Protein 2PTG (pdb70)

CATH classification: 3.40.50.720

B-factor: mean 51.62, std 19.47, range [13.16, 106.02]

Nearest PDB structures (foldseek):
  2ptg-assembly1_A  TM=1.004E+00  e=1.788E-49  Eimeria tenella strain Houghton
  4o1m-assembly2_D-2  TM=9.387E-01  e=1.244E-30  Toxoplasma gondii
  2o2s-assembly1_A-2  TM=9.346E-01  e=2.333E-30  Toxoplasma gondii RH
  1cwu-assembly1_A  TM=9.394E-01  e=2.244E-29  Brassica napus
  1d7o-assembly1_A  TM=9.330E-01  e=5.412E-29  Brassica napus

Secondary structure (DSSP, 8-state):
------TT-EEEEE----TTSHHHHHHHHHHHTT-EEEEEE-HHHHHHHH---SEEEE--TT--SGGGS-HHHH---TTS---SHHHHHHHHHHHHS-EEEEEEEEE--SSSSS-GGG--HHHHHHHHIIIIIHHHHHHHHHGGGEEEEEEEEEEEE--THHHHHHHHHHHHHHH--EEEEEEEPP-----HHHHHHHHHHHTSGGGTT--S-EEEESTT-TT-/------TT-EEEEEE--SSSSHHHHHHHHHHHTT-EEEEEE-HHHHHHHT---SEEEE--TT--SGGGS-HHHH---TTS---SHHHHHHHHHHHHS-EEEE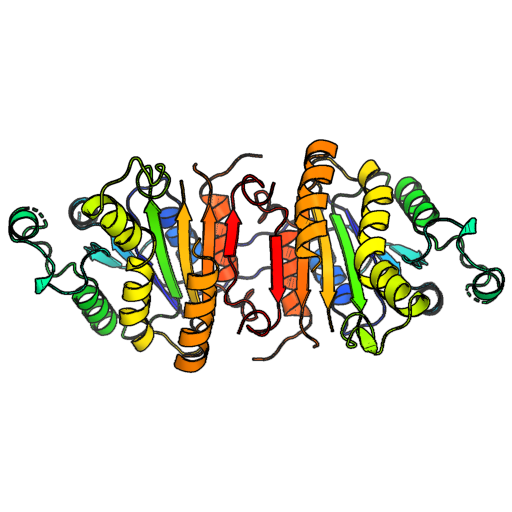EEEEE--STTTS-GGG--HHHHHHHHIIIIIHHHHHHHHHGGGEEEEEEEEEEEE---HHHHHHHHHHHHHHH--EEEEEEE-------HHHHHHHHHHHHSGGGTT--S-EEEESTT-TT-

Foldseek 3Di:
DQQQAAQVFAEEAEDDEDDQALSLLLLLLNVVSRHAYEYEDAQVVVVVPVCNHPYYAHADLLAAFPVRQDPVNVPVVPPRFDHHLLRVLVVVCVVPVAGQEYEYAAEAAPPPVDDPVPDDPVRNVSRCSRRAVSLVSNCVNRLVRYAQLGEYEYEYENPCLPVFLVVQVVSCVVRNYAYEYEYEYPCCHDGSVLSSVVVSCCRGVVCSVDHSYYHYHYNCPPPD/DQQFAAQVFEEEAEEPEDCFALRVLLLLVNVVSNYAYEYEYAQVSVVVVVCNHPYYAHADLLAADPVRDDPVCVPPVPPRPDHHLLVVLVVVCVVPVAGQEYHYEAEQADAPVDDPVPDDDVSNVSRCSRQQVSQVSNCVNRLVRYAQLGEYEYEYENPCLVVQLVVQVVSCVPRNYAGEYEYEYPDVHAGSNQSSVVVSCRRGCVVSVDHSYYHYHYVCPPVD

Solvent-accessible surface area: 19888 Å² total; per-residue (Å²): 83,5,83,14,84,0,176,74,73,11,0,0,0,0,29,2,68,84,83,117,10,0,3,46,0,0,0,82,16,0,107,76,7,30,2,97,0,2,0,1,0,136,1,43,27,21,24,146,76,104,169,62,45,89,79,23,11,10,8,18,17,66,25,45,34,70,147,65,18,38,110,108,42,52,87,112,48,71,89,28,53,34,16,1,0,24,58,2,7,100,35,0,105,89,70,36,35,65,0,10,3,0,0,8,8,14,46,36,19,122,28,72,103,85,74,125,181,121,41,55,204,161,17,89,100,55,7,59,41,41,16,13,102,6,5,27,1,0,4,106,50,0,25,79,5,0,76,116,54,4,6,1,0,10,0,28,41,100,109,45,69,67,41,5,112,65,16,1,91,100,1,26,184,62,55,63,2,27,0,2,5,0,29,12,9,95,88,134,118,26,72,19,34,6,0,0,54,1,0,0,1,2,4,1,68,6,0,59,1,3,22,8,16,33,4,46,1,17,52,6,130,76,34,84,75,5,86,11,80,1,176,74,77,12,0,0,0,0,25,2,56,80,79,122,12,3,6,40,3,0,0,93,27,0,99,76,7,31,2,101,0,3,1,0,0,128,0,40,29,21,35,124,70,136,200,53,51,75,83,22,11,10,8,19,18,64,27,45,45,64,145,63,22,46,112,134,30,51,94,111,38,69,85,21,51,38,17,1,0,23,58,2,5,103,37,0,101,88,71,34,34,64,0,11,4,0,0,7,14,10,56,28,27,110,61,72,95,74,76,129,187,115,45,68,200,173,14,90,98,53,3,56,40,37,17,16,100,7,12,30,1,0,5,110,50,0,25,77,3,0,78,109,53,4,5,1,0,11,0,38,50,111,124,62,75,56,58,7,97,61,19,1,93,96,2,28,199,61,61,55,2,28,1,1,9,0,31,10,10,92,101,119,104,12,75,27,37,2,0,0,42,1,0,0,0,1,5,0,71,11,0,87,2,2,26,12,16,30,3,44,0,16,67,6,135,68,20,80

InterPro domains:
  IPR002347 Short-chain dehydrogenase/reductase SDR [PF13561] (211-397)
  IPR002347 Short-chain dehydrogenase/reductase SDR [PR00081] (223-234)
  IPR002347 Short-chain dehydrogenase/reductase SDR [PR00081] (270-286)
  IPR002347 Short-chain dehydrogenase/reductase SDR [PR00081] (297-316)
  IPR002347 Short-chain dehydrogenase/reductase SDR [PR00081] (319-336)
  IPR002347 Short-chain dehydrogenase/reductase SDR [PR00081] (360-380)
  IPR014358 Enoyl-[acyl-carrier-protein] reductase (NADH) [PTHR43159] (79-408)
  IPR014358 Enoyl-[acyl-carrier-protein] reductase (NADH) [cd05372] (100-400)
  IPR036291 NAD(P)-binding domain superfamily [SSF51735] (99-399)

Structure (mmCIF, N/CA/C/O backbone):
data_2PTG
#
_entry.id   2PTG
#
_cell.length_a   105.260
_cell.length_b   105.260
_cell.length_c   92.950
_cell.angle_alpha   90.00
_cell.angle_beta   90.00
_cell.angle_gamma   120.00
#
_symmetry.space_group_name_H-M   'P 32 2 1'
#
loop_
_atom_site.group_PDB
_atom_site.id
_atom_site.type_symbol
_atom_site.label_atom_id
_atom_site.label_alt_id
_atom_site.label_comp_id
_atom_site.label_asym_id
_atom_site.label_entity_id
_atom_site.label_seq_id
_atom_site.pdbx_PDB_ins_code
_atom_site.Cartn_x
_atom_site.Cartn_y
_atom_site.Cartn_z
_atom_site.occupancy
_atom_site.B_iso_or_equiv
_atom_site.auth_seq_id
_atom_site.auth_comp_id
_atom_site.auth_asym_id
_atom_site.auth_atom_id
_atom_site.pdbx_PDB_model_num
ATOM 1 N N . PRO A 1 2 ? 48.063 2.788 -19.669 1.00 54.77 93 PRO A N 1
ATOM 2 C CA . PRO A 1 2 ? 47.547 2.357 -18.335 1.00 54.41 93 PRO A CA 1
ATOM 3 C C . PRO A 1 2 ? 48.583 2.643 -17.227 1.00 53.98 93 PRO A C 1
ATOM 4 O O . PRO A 1 2 ? 48.355 3.478 -16.348 1.00 54.11 93 PRO A O 1
ATOM 8 N N . LEU A 1 3 ? 49.712 1.942 -17.274 1.00 53.40 94 LEU A N 1
ATOM 9 C CA . LEU A 1 3 ? 50.803 2.151 -16.325 1.00 52.78 94 LEU A CA 1
ATOM 10 C C . LEU A 1 3 ? 52.029 2.524 -17.150 1.00 53.42 94 LEU A C 1
ATOM 11 O O . LEU A 1 3 ? 53.013 1.777 -17.230 1.00 51.22 94 LEU A O 1
ATOM 16 N N . PRO A 1 4 ? 51.973 3.693 -17.794 1.00 55.29 95 PRO A N 1
ATOM 17 C CA . PRO A 1 4 ? 53.075 4.174 -18.625 1.00 57.65 95 PRO A CA 1
ATOM 18 C C . PRO A 1 4 ? 54.306 4.593 -17.828 1.00 59.05 95 PRO A C 1
ATOM 19 O O . PRO A 1 4 ? 54.211 5.355 -16.862 1.00 58.62 95 PRO A O 1
ATOM 23 N N . VAL A 1 5 ? 55.461 4.076 -18.229 1.00 60.67 96 VAL A N 1
ATOM 24 C CA . VAL A 1 5 ? 56.702 4.437 -17.567 1.00 63.20 96 VAL A CA 1
ATOM 25 C C . VAL A 1 5 ? 57.796 4.781 -18.566 1.00 63.65 96 VAL A C 1
ATOM 26 O O . VAL A 1 5 ? 58.444 3.894 -19.133 1.00 63.86 96 VAL A O 1
ATOM 30 N N . ASP A 1 6 ? 57.975 6.083 -18.793 1.00 64.68 97 ASP A N 1
ATOM 31 C CA . ASP A 1 6 ? 59.012 6.569 -19.698 1.00 64.76 97 ASP A CA 1
ATOM 32 C C . ASP A 1 6 ? 60.077 7.286 -18.882 1.00 63.32 97 ASP A C 1
ATOM 33 O O . ASP A 1 6 ? 59.847 8.381 -18.355 1.00 62.21 97 ASP A O 1
ATOM 38 N N . LEU A 1 7 ? 61.244 6.659 -18.788 1.00 61.82 98 LEU A N 1
ATOM 39 C CA . LEU A 1 7 ? 62.356 7.202 -18.021 1.00 61.41 98 LEU A CA 1
ATOM 40 C C . LEU A 1 7 ? 63.508 7.697 -18.887 1.00 62.20 98 LEU A C 1
ATOM 41 O O . LEU A 1 7 ? 64.535 8.130 -18.371 1.00 62.36 98 LEU A O 1
ATOM 46 N N . ARG A 1 8 ? 63.326 7.643 -20.201 1.00 63.46 99 ARG A N 1
ATOM 47 C CA . ARG A 1 8 ? 64.346 8.070 -21.153 1.00 64.74 99 ARG A CA 1
ATOM 48 C C . ARG A 1 8 ? 65.292 9.198 -20.718 1.00 64.71 99 ARG A C 1
ATOM 49 O O . ARG A 1 8 ? 66.513 8.990 -20.620 1.00 65.51 99 ARG A O 1
ATOM 57 N N . GLY A 1 9 ? 64.745 10.383 -20.457 1.00 62.01 100 GLY A N 1
ATOM 58 C CA . GLY A 1 9 ? 65.596 11.496 -20.058 1.00 59.67 100 GLY A CA 1
ATOM 59 C C . GLY A 1 9 ? 66.269 11.395 -18.694 1.00 57.66 100 GLY A C 1
ATOM 60 O O . GLY A 1 9 ? 67.247 12.099 -18.425 1.00 57.35 100 GLY A O 1
ATOM 61 N N . LYS A 1 10 ? 65.757 10.514 -17.836 1.00 54.77 101 LYS A N 1
ATOM 62 C CA . LYS A 1 10 ? 66.287 10.354 -16.488 1.00 51.20 101 LYS A CA 1
ATOM 63 C C . LYS A 1 10 ? 67.421 9.328 -16.403 1.00 48.85 101 LYS A C 1
ATOM 64 O O . LYS A 1 10 ? 67.569 8.463 -17.274 1.00 48.12 101 LYS A O 1
ATOM 70 N N . THR A 1 11 ? 68.242 9.452 -15.362 1.00 45.58 102 THR A N 1
ATOM 71 C CA . THR A 1 11 ? 69.352 8.530 -15.151 1.00 43.37 102 THR A CA 1
ATOM 72 C C . THR A 1 11 ? 69.249 8.044 -13.712 1.00 40.52 102 THR A C 1
ATOM 73 O O . THR A 1 11 ? 68.766 8.768 -12.830 1.00 37.15 102 THR A O 1
ATOM 77 N N . ALA A 1 12 ? 69.708 6.819 -13.476 1.00 38.22 103 ALA A N 1
ATOM 78 C CA . ALA A 1 12 ? 69.614 6.230 -12.154 1.00 36.83 103 ALA A CA 1
ATOM 79 C C . ALA A 1 12 ? 70.909 5.607 -11.694 1.00 36.31 103 ALA A C 1
ATOM 80 O O . ALA A 1 12 ? 71.705 5.132 -12.507 1.00 37.13 103 ALA A O 1
ATOM 82 N N . PHE A 1 13 ? 71.132 5.635 -10.384 1.00 33.50 104 PHE A N 1
ATOM 83 C CA . PHE A 1 13 ? 72.305 4.994 -9.821 1.00 33.20 104 PHE A CA 1
ATOM 84 C C . PHE A 1 13 ? 71.710 3.897 -8.968 1.00 34.77 104 PHE A C 1
ATOM 85 O O . PHE A 1 13 ? 70.824 4.163 -8.141 1.00 34.24 104 PHE A O 1
ATOM 93 N N . VAL A 1 14 ? 72.175 2.669 -9.176 1.00 36.78 105 VAL A N 1
ATOM 94 C CA . VAL A 1 14 ? 71.658 1.527 -8.424 1.00 38.79 105 VAL A CA 1
ATOM 95 C C . VAL A 1 14 ? 72.787 0.842 -7.689 1.00 39.88 105 VAL A C 1
ATOM 96 O O . VAL A 1 14 ? 73.689 0.282 -8.311 1.00 39.78 105 VAL A O 1
ATOM 100 N N . ALA A 1 15 ? 72.732 0.894 -6.360 1.00 41.00 106 ALA A N 1
ATOM 101 C CA . ALA A 1 15 ? 73.771 0.302 -5.526 1.00 42.44 106 ALA A CA 1
ATOM 102 C C . ALA A 1 15 ? 73.432 -1.106 -5.059 1.00 44.79 106 ALA A C 1
ATOM 103 O O . ALA A 1 15 ? 72.293 -1.393 -4.686 1.00 42.72 106 ALA A O 1
ATOM 105 N N . GLY A 1 16 ? 74.431 -1.980 -5.082 1.00 47.09 107 GLY A N 1
ATOM 106 C CA . GLY A 1 16 ? 74.220 -3.338 -4.624 1.00 53.62 107 GLY A CA 1
ATOM 107 C C . GLY A 1 16 ? 73.803 -4.336 -5.682 1.00 57.44 107 GLY A C 1
ATOM 108 O O . GLY A 1 16 ? 72.778 -5.002 -5.548 1.00 58.11 107 GLY A O 1
ATOM 109 N N . VAL A 1 17 ? 74.598 -4.444 -6.736 1.00 60.99 108 VAL A N 1
ATOM 110 C CA . VAL A 1 17 ? 74.310 -5.382 -7.802 1.00 64.40 108 VAL A CA 1
ATOM 111 C C . VAL A 1 17 ? 75.382 -6.458 -7.757 1.00 68.04 108 VAL A C 1
ATOM 112 O O . VAL A 1 17 ? 76.468 -6.284 -8.310 1.00 68.45 108 VAL A O 1
ATOM 116 N N . ALA A 1 18 ? 75.076 -7.564 -7.078 1.00 71.33 109 ALA A N 1
ATOM 117 C CA . ALA A 1 18 ? 76.016 -8.673 -6.948 1.00 73.74 109 ALA A CA 1
ATOM 118 C C . ALA A 1 18 ? 75.911 -9.679 -8.097 1.00 75.94 109 ALA A C 1
ATOM 119 O O . ALA A 1 18 ? 76.775 -9.701 -8.978 1.00 75.34 109 ALA A O 1
ATOM 121 N N . ASP A 1 19 ? 74.860 -10.501 -8.103 1.00 78.35 110 ASP A N 1
ATOM 122 C CA . ASP A 1 19 ? 74.707 -11.503 -9.161 1.00 81.35 110 ASP A CA 1
ATOM 123 C C . ASP A 1 19 ? 73.591 -11.240 -10.181 1.00 81.95 110 ASP A C 1
ATOM 124 O O . ASP A 1 19 ? 72.908 -10.213 -10.133 1.00 82.72 110 ASP A O 1
ATOM 129 N N . SER A 1 20 ? 73.423 -12.195 -11.098 1.00 81.83 111 SER A N 1
ATOM 130 C CA . SER A 1 20 ? 72.431 -12.127 -12.173 1.00 81.53 111 SER A CA 1
ATOM 131 C C . SER A 1 20 ? 70.989 -12.300 -11.707 1.00 81.07 111 SER A C 1
ATOM 132 O O . SER A 1 20 ? 70.119 -11.491 -12.039 1.00 81.34 111 SER A O 1
ATOM 135 N N . ASN A 1 21 ? 70.732 -13.370 -10.960 1.00 80.42 112 ASN A N 1
ATOM 136 C CA . ASN A 1 21 ? 69.388 -13.643 -10.460 1.00 79.05 112 ASN A CA 1
ATOM 137 C C . ASN A 1 21 ? 69.087 -12.900 -9.169 1.00 77.17 112 ASN A C 1
ATOM 138 O O . ASN A 1 21 ? 68.472 -13.443 -8.247 1.00 78.04 112 ASN A O 1
ATOM 143 N N . GLY A 1 22 ? 69.528 -11.649 -9.119 1.00 74.30 113 GLY A N 1
ATOM 144 C CA . GLY A 1 22 ? 69.289 -10.825 -7.954 1.00 70.45 113 GLY A CA 1
ATOM 145 C C . GLY A 1 22 ? 68.228 -9.797 -8.284 1.00 67.80 113 GLY A C 1
ATOM 146 O O . GLY A 1 22 ? 67.919 -9.569 -9.457 1.00 67.26 113 GLY A O 1
ATOM 147 N N . TYR A 1 23 ? 67.665 -9.181 -7.250 1.00 65.03 114 TYR A N 1
ATOM 148 C CA . TYR A 1 23 ? 66.634 -8.169 -7.431 1.00 61.47 114 TYR A CA 1
ATOM 149 C C . TYR A 1 23 ? 67.236 -6.901 -8.011 1.00 59.96 114 TYR A C 1
ATOM 150 O O . TYR A 1 23 ? 66.603 -6.211 -8.806 1.00 59.03 114 TYR A O 1
ATOM 159 N N . GLY A 1 24 ? 68.464 -6.604 -7.599 1.00 59.45 115 GLY A N 1
ATOM 160 C CA . GLY A 1 24 ? 69.143 -5.415 -8.079 1.00 60.17 115 GLY A CA 1
ATOM 161 C C . GLY A 1 24 ? 69.310 -5.436 -9.581 1.00 59.82 115 GLY A C 1
ATOM 162 O O . GLY A 1 24 ? 68.989 -4.468 -10.279 1.00 58.55 115 GLY A O 1
ATOM 163 N N . TRP A 1 25 ? 69.812 -6.558 -10.081 1.00 60.61 116 TRP A N 1
ATOM 164 C CA . TRP A 1 25 ? 70.016 -6.714 -11.508 1.00 60.27 116 TRP A CA 1
ATOM 165 C C . TRP A 1 25 ? 68.693 -6.553 -12.242 1.00 58.02 116 TRP A C 1
ATOM 166 O O . TRP A 1 25 ? 68.614 -5.876 -13.266 1.00 57.64 116 TRP A O 1
ATOM 177 N N . ALA A 1 26 ? 67.652 -7.177 -11.710 1.00 56.31 117 ALA A N 1
ATOM 178 C CA . ALA A 1 26 ? 66.337 -7.087 -12.319 1.00 54.98 117 ALA A CA 1
ATOM 179 C C . ALA A 1 26 ? 65.984 -5.627 -12.543 1.00 53.70 117 ALA A C 1
ATOM 180 O O . ALA A 1 26 ? 65.710 -5.221 -13.673 1.00 54.82 117 ALA A O 1
ATOM 182 N N . ILE A 1 27 ? 66.012 -4.842 -11.465 1.00 51.26 118 ILE A N 1
ATOM 183 C CA . ILE A 1 27 ? 65.677 -3.418 -11.531 1.00 49.40 118 ILE A CA 1
ATOM 184 C C . ILE A 1 27 ? 66.489 -2.646 -12.578 1.00 49.38 118 ILE A C 1
ATOM 185 O O . ILE A 1 27 ? 65.965 -1.748 -13.244 1.00 47.74 118 ILE A O 1
ATOM 190 N N . CYS A 1 28 ? 67.763 -2.996 -12.728 1.00 49.40 119 CYS A N 1
ATOM 191 C CA . CYS A 1 28 ? 68.600 -2.340 -13.719 1.00 50.57 119 CYS A CA 1
ATOM 192 C C . CYS A 1 28 ? 67.973 -2.487 -15.099 1.00 52.23 119 CYS A C 1
ATOM 193 O O . CYS A 1 28 ? 67.946 -1.527 -15.873 1.00 52.28 119 CYS A O 1
ATOM 196 N N . LYS A 1 29 ? 67.475 -3.688 -15.399 1.00 53.09 120 LYS A N 1
ATOM 197 C CA . LYS A 1 29 ? 66.828 -3.962 -16.683 1.00 53.53 120 LYS A CA 1
ATOM 198 C C . LYS A 1 29 ? 65.538 -3.163 -16.793 1.00 53.29 120 LYS A C 1
ATOM 199 O O . LYS A 1 29 ? 65.338 -2.415 -17.749 1.00 53.92 120 LYS A O 1
ATOM 205 N N . LEU A 1 30 ? 64.657 -3.328 -15.814 1.00 51.67 121 LEU A N 1
ATOM 206 C CA . LEU A 1 30 ? 63.390 -2.614 -15.820 1.00 50.57 121 LEU A CA 1
ATOM 207 C C . LEU A 1 30 ? 63.564 -1.101 -16.032 1.00 50.93 121 LEU A C 1
ATOM 208 O O . LEU A 1 30 ? 62.759 -0.475 -16.733 1.00 50.57 121 LEU A O 1
ATOM 213 N N . LEU A 1 31 ? 64.605 -0.512 -15.433 1.00 49.15 122 LEU A N 1
ATOM 214 C CA . LEU A 1 31 ? 64.864 0.926 -15.585 1.00 46.69 122 LEU A CA 1
ATOM 215 C C . LEU A 1 31 ? 65.463 1.166 -16.965 1.00 46.57 122 LEU A C 1
ATOM 216 O O . LEU A 1 31 ? 65.079 2.098 -17.671 1.00 45.32 122 LEU A O 1
ATOM 221 N N . ARG A 1 32 ? 66.411 0.314 -17.341 1.00 48.85 123 ARG A N 1
ATOM 222 C CA . ARG A 1 32 ? 67.071 0.420 -18.643 1.00 52.17 123 ARG A CA 1
ATOM 223 C C . ARG A 1 32 ? 66.078 0.237 -19.782 1.00 53.23 123 ARG A C 1
ATOM 224 O O . ARG A 1 32 ? 66.176 0.903 -20.812 1.00 53.51 123 ARG A O 1
ATOM 232 N N . ALA A 1 33 ? 65.132 -0.681 -19.584 1.00 54.32 124 ALA A N 1
ATOM 233 C CA . ALA A 1 33 ? 64.094 -0.966 -20.569 1.00 53.32 124 ALA A CA 1
ATOM 234 C C . ALA A 1 33 ? 63.177 0.241 -20.698 1.00 52.34 124 ALA A C 1
ATOM 235 O O . ALA A 1 33 ? 62.824 0.635 -21.806 1.00 53.58 124 ALA A O 1
ATOM 237 N N . ALA A 1 34 ? 62.793 0.825 -19.567 1.00 51.13 125 ALA A N 1
ATOM 238 C CA . ALA A 1 34 ? 61.915 1.988 -19.584 1.00 50.62 125 ALA A CA 1
ATOM 239 C C . ALA A 1 34 ? 62.642 3.211 -20.147 1.00 50.78 125 ALA A C 1
ATOM 240 O O . ALA A 1 34 ? 62.096 4.319 -20.155 1.00 51.06 125 ALA A O 1
ATOM 242 N N . GLY A 1 35 ? 63.882 3.007 -20.595 1.00 50.13 126 GLY A N 1
ATOM 243 C CA . GLY A 1 35 ? 64.644 4.090 -21.198 1.00 50.99 126 GLY A CA 1
ATOM 244 C C . GLY A 1 35 ? 65.658 4.872 -20.380 1.00 51.40 126 GLY A C 1
ATOM 245 O O . GLY A 1 35 ? 66.509 5.557 -20.945 1.00 51.78 126 GLY A O 1
ATOM 246 N N . ALA A 1 36 ? 65.581 4.792 -19.060 1.00 50.78 127 ALA A N 1
ATOM 247 C CA . ALA A 1 36 ? 66.518 5.525 -18.224 1.00 49.07 127 ALA A CA 1
ATOM 248 C C . ALA A 1 36 ? 67.969 5.140 -18.493 1.00 49.10 127 ALA A C 1
ATOM 249 O O . ALA A 1 36 ? 68.257 4.097 -19.078 1.00 48.67 127 ALA A O 1
ATOM 251 N N . ARG A 1 37 ? 68.876 6.013 -18.067 1.00 48.48 128 ARG A N 1
ATOM 252 C CA . ARG A 1 37 ? 70.309 5.792 -18.190 1.00 47.3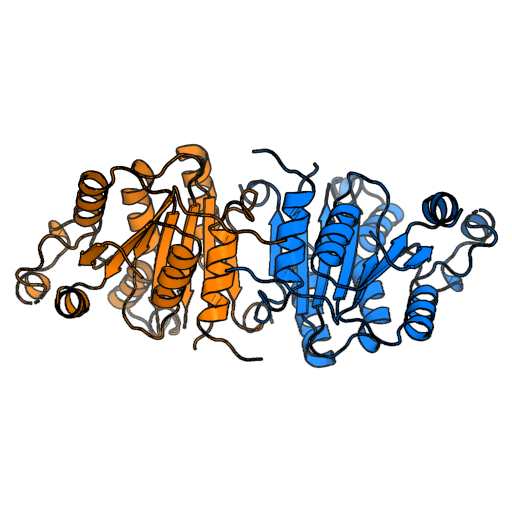0 128 ARG A CA 1
ATOM 253 C C . ARG A 1 37 ? 70.657 5.110 -16.859 1.00 44.76 128 ARG A C 1
ATOM 254 O O . ARG A 1 37 ? 70.262 5.591 -15.800 1.00 43.67 128 ARG A O 1
ATOM 262 N N . VAL A 1 38 ? 71.399 4.009 -16.895 1.00 42.01 129 VAL A N 1
ATOM 263 C CA . VAL A 1 38 ? 71.675 3.297 -15.655 1.00 38.34 129 VAL A CA 1
ATOM 264 C C . VAL A 1 38 ? 73.118 3.186 -15.192 1.00 39.85 129 VAL A C 1
ATOM 265 O O . VAL A 1 38 ? 73.969 2.588 -15.861 1.00 38.98 129 VAL A O 1
ATOM 269 N N . LEU A 1 39 ? 73.382 3.759 -14.022 1.00 41.47 130 LEU A N 1
ATOM 270 C CA . LEU A 1 39 ? 74.716 3.715 -13.424 1.00 43.54 130 LEU A CA 1
ATOM 271 C C . LEU A 1 39 ? 74.660 2.655 -12.321 1.00 43.42 130 LEU A C 1
ATOM 272 O O . LEU A 1 39 ? 73.699 2.607 -11.547 1.00 44.11 130 LEU A O 1
ATOM 277 N N . VAL A 1 40 ? 75.674 1.800 -12.245 1.00 43.66 131 VAL A N 1
ATOM 278 C CA . VAL A 1 40 ? 75.658 0.745 -11.238 1.00 43.93 131 VAL A CA 1
ATOM 279 C C . VAL A 1 40 ? 76.854 0.734 -10.307 1.00 44.86 131 VAL A C 1
ATOM 280 O O . VAL A 1 40 ? 77.990 0.912 -10.737 1.00 45.68 131 VAL A O 1
ATOM 284 N N . GLY A 1 41 ? 76.577 0.527 -9.023 1.00 46.16 132 GLY A N 1
ATOM 285 C CA . GLY A 1 41 ? 77.625 0.457 -8.023 1.00 48.20 132 GLY A CA 1
ATOM 286 C C . GLY A 1 41 ? 77.690 -0.996 -7.615 1.00 49.92 132 GLY A C 1
ATOM 287 O O . GLY A 1 41 ? 76.726 -1.521 -7.055 1.00 48.73 132 GLY A O 1
ATOM 288 N N . THR A 1 42 ? 78.811 -1.650 -7.906 1.00 52.80 133 THR A N 1
ATOM 289 C CA . THR A 1 42 ? 78.963 -3.067 -7.589 1.00 56.21 133 THR A CA 1
ATOM 290 C C . THR A 1 42 ? 80.068 -3.357 -6.594 1.00 58.60 133 THR A C 1
ATOM 291 O O . THR A 1 42 ? 81.094 -2.680 -6.575 1.00 58.46 133 THR A O 1
ATOM 295 N N . TRP A 1 43 ? 79.846 -4.377 -5.772 1.00 62.67 134 TRP A N 1
ATOM 296 C CA . TRP A 1 43 ? 80.825 -4.799 -4.778 1.00 66.22 134 TRP A CA 1
ATOM 297 C C . TRP A 1 43 ? 82.160 -4.850 -5.524 1.00 66.85 134 TRP A C 1
ATOM 298 O O . TRP A 1 43 ? 82.274 -5.521 -6.549 1.00 66.74 134 TRP A O 1
ATOM 309 N N . PRO A 1 44 ? 83.186 -4.131 -5.029 1.00 67.84 135 PRO A N 1
ATOM 310 C CA . PRO A 1 44 ? 84.491 -4.123 -5.704 1.00 68.40 135 PRO A CA 1
ATOM 311 C C . PRO A 1 44 ? 84.911 -5.420 -6.400 1.00 69.13 135 PRO A C 1
ATOM 312 O O . PRO A 1 44 ? 85.150 -5.415 -7.606 1.00 69.18 135 PRO A O 1
ATOM 316 N N . PRO A 1 45 ? 84.993 -6.546 -5.665 1.00 70.13 136 PRO A N 1
ATOM 317 C CA . PRO A 1 45 ? 85.388 -7.810 -6.300 1.00 70.46 136 PRO A CA 1
ATOM 318 C C . PRO A 1 45 ? 84.675 -8.083 -7.628 1.00 70.15 136 PRO A C 1
ATOM 319 O O . PRO A 1 45 ? 85.308 -8.177 -8.678 1.00 69.76 136 PRO A O 1
ATOM 323 N N . VAL A 1 46 ? 83.356 -8.206 -7.576 1.00 70.87 137 VAL A N 1
ATOM 324 C CA . VAL A 1 46 ? 82.563 -8.462 -8.774 1.00 71.66 137 VAL A CA 1
ATOM 325 C C . VAL A 1 46 ? 82.712 -7.361 -9.828 1.00 72.31 137 VAL A C 1
ATOM 326 O O . VAL A 1 46 ? 82.388 -7.568 -11.000 1.00 72.34 137 VAL A O 1
ATOM 330 N N . TYR A 1 47 ? 83.213 -6.199 -9.417 1.00 73.01 138 TYR A N 1
ATOM 331 C CA . TYR A 1 47 ? 83.395 -5.074 -10.335 1.00 73.57 138 TYR A CA 1
ATOM 332 C C . TYR A 1 47 ? 84.471 -5.321 -11.396 1.00 74.17 138 TYR A C 1
ATOM 333 O O . TYR A 1 47 ? 84.274 -5.007 -12.571 1.00 72.39 138 TYR A O 1
ATOM 342 N N . SER A 1 48 ? 85.605 -5.876 -10.976 1.00 75.62 139 SER A N 1
ATOM 343 C CA . SER A 1 48 ? 86.707 -6.154 -11.890 1.00 77.52 139 SER A CA 1
ATOM 344 C C . SER A 1 48 ? 86.333 -7.228 -12.895 1.00 78.79 139 SER A C 1
ATOM 345 O O . SER A 1 48 ? 86.649 -7.121 -14.077 1.00 78.77 139 SER A O 1
ATOM 348 N N . ILE A 1 49 ? 85.653 -8.263 -12.419 1.00 80.30 140 ILE A N 1
ATOM 349 C CA . ILE A 1 49 ? 85.228 -9.348 -13.284 1.00 82.59 140 ILE A CA 1
ATOM 350 C C . ILE A 1 49 ? 84.111 -8.829 -14.183 1.00 84.83 140 ILE A C 1
ATOM 351 O O . ILE A 1 49 ? 83.465 -9.591 -14.898 1.00 85.83 140 ILE A O 1
ATOM 356 N N . PHE A 1 50 ? 83.898 -7.517 -14.129 1.00 87.67 141 PHE A N 1
ATOM 357 C CA . PHE A 1 50 ? 82.872 -6.827 -14.912 1.00 89.81 141 PHE A CA 1
ATOM 358 C C . PHE A 1 50 ? 83.553 -5.823 -15.833 1.00 91.05 141 PHE A C 1
ATOM 359 O O . PHE A 1 50 ? 83.326 -5.813 -17.042 1.00 91.01 141 PHE A O 1
ATOM 367 N N . LYS A 1 51 ? 84.387 -4.977 -15.232 1.00 93.00 142 LYS A N 1
ATOM 368 C CA . LYS A 1 51 ? 85.137 -3.943 -15.942 1.00 94.96 142 LYS A CA 1
ATOM 369 C C . LYS A 1 51 ? 86.128 -4.551 -16.939 1.00 96.13 142 LYS A C 1
ATOM 370 O O . LYS A 1 51 ? 86.755 -3.838 -17.730 1.00 96.01 142 LYS A O 1
ATOM 376 N N . LYS A 1 52 ? 86.257 -5.872 -16.905 1.00 96.88 143 LYS A N 1
ATOM 377 C CA . LYS A 1 52 ? 87.184 -6.563 -17.789 1.00 97.86 143 LYS A CA 1
ATOM 378 C C . LYS A 1 52 ? 86.538 -7.781 -18.440 1.00 97.81 143 LYS A C 1
ATOM 379 O O . LYS A 1 52 ? 85.300 -7.915 -18.341 1.00 98.02 143 LYS A O 1
ATOM 385 N N . VAL A 1 85 ? 72.218 -3.518 -20.382 1.00 73.71 176 VAL A N 1
ATOM 386 C CA . VAL A 1 85 ? 71.723 -3.353 -18.981 1.00 73.99 176 VAL A CA 1
ATOM 387 C C . VAL A 1 85 ? 72.084 -1.970 -18.419 1.00 73.87 176 VAL A C 1
ATOM 388 O O . VAL A 1 85 ? 71.224 -1.087 -18.324 1.00 73.99 176 VAL A O 1
ATOM 392 N N . PHE A 1 86 ? 73.354 -1.780 -18.066 1.00 72.15 177 PHE A N 1
ATOM 393 C CA . PHE A 1 86 ? 73.809 -0.511 -17.512 1.00 69.71 177 PHE A CA 1
ATOM 394 C C . PHE A 1 86 ? 74.754 0.265 -18.425 1.00 67.34 177 PHE A C 1
ATOM 395 O O . PHE A 1 86 ? 75.554 -0.314 -19.156 1.00 66.56 177 PHE A O 1
ATOM 403 N N . ASP A 1 87 ? 74.654 1.587 -18.344 1.00 64.77 178 ASP A N 1
ATOM 404 C CA . ASP A 1 87 ? 75.455 2.508 -19.133 1.00 62.28 178 ASP A CA 1
ATOM 405 C C . ASP A 1 87 ? 76.828 2.818 -18.515 1.00 59.56 178 ASP A C 1
ATOM 406 O O . ASP A 1 87 ? 77.693 3.379 -19.178 1.00 59.89 178 ASP A O 1
ATOM 411 N N . LYS A 1 88 ? 77.035 2.442 -17.258 1.00 56.73 179 LYS A N 1
ATOM 412 C CA . LYS A 1 88 ? 78.301 2.707 -16.569 1.00 53.74 179 LYS A CA 1
ATOM 413 C C . LYS A 1 88 ? 78.312 1.996 -15.218 1.00 51.82 179 LYS A C 1
ATOM 414 O O . LYS A 1 88 ? 77.285 1.894 -14.549 1.00 52.32 179 LYS A O 1
ATOM 420 N N . ILE A 1 89 ? 79.476 1.513 -14.813 1.00 49.63 180 ILE A N 1
ATOM 421 C CA . ILE A 1 89 ? 79.592 0.795 -13.557 1.00 48.65 180 ILE A CA 1
ATOM 422 C C . ILE A 1 89 ? 80.754 1.305 -12.699 1.00 48.67 180 ILE A C 1
ATOM 423 O O . ILE A 1 89 ? 81.802 1.700 -13.219 1.00 50.16 180 ILE A O 1
ATOM 428 N N . TYR A 1 90 ? 80.557 1.302 -11.381 1.00 46.72 181 TYR A N 1
ATOM 429 C CA . TYR A 1 90 ? 81.577 1.754 -10.435 1.00 44.23 181 TYR A CA 1
ATOM 430 C C . TYR A 1 90 ? 81.749 0.729 -9.324 1.00 43.81 181 TYR A C 1
ATOM 431 O O . TYR A 1 90 ? 80.813 -0.001 -8.982 1.00 44.73 181 TYR A O 1
ATOM 440 N N . PRO A 1 91 ? 82.956 0.639 -8.762 1.00 42.17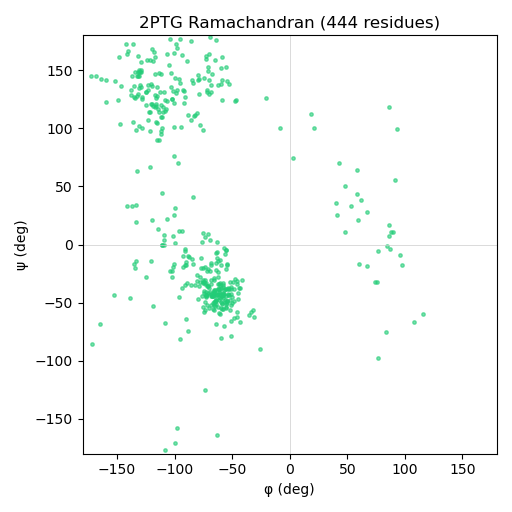 182 PRO A N 1
ATOM 441 C CA . PRO A 1 91 ? 83.161 -0.312 -7.672 1.00 41.98 182 PRO A CA 1
ATOM 442 C C . PRO A 1 91 ? 82.583 0.407 -6.442 1.00 43.04 182 PRO A C 1
ATOM 443 O O . PRO A 1 91 ? 82.729 1.626 -6.312 1.00 44.18 182 PRO A O 1
ATOM 447 N N . LEU A 1 92 ? 81.918 -0.320 -5.550 1.00 42.94 183 LEU A N 1
ATOM 448 C CA . LEU A 1 92 ? 81.326 0.310 -4.372 1.00 41.12 183 LEU A CA 1
ATOM 449 C C . LEU A 1 92 ? 81.037 -0.637 -3.215 1.00 41.61 183 LEU A C 1
ATOM 450 O O . LEU A 1 92 ? 80.308 -1.620 -3.365 1.00 41.10 183 LEU A O 1
ATOM 455 N N . ASP A 1 93 ? 81.619 -0.332 -2.061 1.00 42.24 184 ASP A N 1
ATOM 456 C CA . ASP A 1 93 ? 81.370 -1.107 -0.859 1.00 43.99 184 ASP A CA 1
ATOM 457 C C . ASP A 1 93 ? 80.624 -0.118 0.052 1.00 42.32 184 ASP A C 1
ATOM 458 O O . ASP A 1 93 ? 81.249 0.617 0.827 1.00 42.02 184 ASP A O 1
ATOM 463 N N . ALA A 1 94 ? 79.290 -0.114 -0.068 1.00 39.11 185 ALA A N 1
ATOM 464 C CA . ALA A 1 94 ? 78.405 0.788 0.678 1.00 37.29 185 ALA A CA 1
ATOM 465 C C . ALA A 1 94 ? 78.516 0.781 2.190 1.00 36.89 185 ALA A C 1
ATOM 466 O O . ALA A 1 94 ? 77.851 1.574 2.861 1.00 36.42 185 ALA A O 1
ATOM 468 N N . VAL A 1 95 ? 79.339 -0.101 2.743 1.00 37.28 186 VAL A N 1
ATOM 469 C CA . VAL A 1 95 ? 79.471 -0.119 4.184 1.00 37.30 186 VAL A CA 1
ATOM 470 C C . VAL A 1 95 ? 80.607 0.813 4.591 1.00 38.25 186 VAL A C 1
ATOM 471 O O . VAL A 1 95 ? 80.840 1.052 5.771 1.00 38.08 186 VAL A O 1
ATOM 475 N N . PHE A 1 96 ? 81.313 1.344 3.596 1.00 40.21 187 PHE A N 1
ATOM 476 C CA . PHE A 1 96 ? 82.405 2.287 3.844 1.00 42.22 187 PHE A CA 1
ATOM 477 C C . PHE A 1 96 ? 81.984 3.651 3.299 1.00 41.74 187 PHE A C 1
ATOM 478 O O . PHE A 1 96 ? 81.530 3.749 2.163 1.00 42.86 187 PHE A O 1
ATOM 486 N N . ASP A 1 97 ? 82.137 4.696 4.109 1.00 40.31 188 ASP A N 1
ATOM 487 C CA . ASP A 1 97 ? 81.746 6.039 3.703 1.00 39.50 188 ASP A CA 1
ATOM 488 C C . ASP A 1 97 ? 82.883 6.859 3.084 1.00 39.88 188 ASP A C 1
ATOM 489 O O . ASP A 1 97 ? 82.656 7.621 2.147 1.00 39.66 188 ASP A O 1
ATOM 494 N N . THR A 1 98 ? 84.095 6.703 3.611 1.00 40.76 189 THR A N 1
ATOM 495 C CA . THR A 1 98 ? 85.282 7.395 3.103 1.00 42.17 189 THR A CA 1
ATOM 496 C C . THR A 1 98 ? 86.494 6.509 3.323 1.00 43.04 189 THR A C 1
ATOM 497 O O . THR A 1 98 ? 86.453 5.597 4.139 1.00 42.08 189 THR A O 1
ATOM 501 N N . PRO A 1 99 ? 87.594 6.783 2.607 1.00 44.96 190 PRO A N 1
ATOM 502 C CA . PRO A 1 99 ? 88.846 6.021 2.698 1.00 46.68 190 PRO A CA 1
ATOM 503 C C . PRO A 1 99 ? 89.332 5.710 4.110 1.00 48.67 190 PRO A C 1
ATOM 504 O O . PRO A 1 99 ? 89.914 4.652 4.353 1.00 49.31 190 PRO A O 1
ATOM 508 N N . GLN A 1 100 ? 89.092 6.623 5.040 1.00 51.25 191 GLN A N 1
ATOM 509 C CA . GLN A 1 100 ? 89.525 6.434 6.419 1.00 55.30 191 GLN A CA 1
ATOM 510 C C . GLN A 1 100 ? 88.790 5.307 7.170 1.00 57.06 191 GLN A C 1
ATOM 511 O O . GLN A 1 100 ? 89.253 4.843 8.219 1.00 57.21 191 GLN A O 1
ATOM 517 N N . ASP A 1 101 ? 87.658 4.858 6.632 1.00 58.17 192 ASP A N 1
ATOM 518 C CA . ASP A 1 101 ? 86.892 3.787 7.269 1.00 59.87 192 ASP A CA 1
ATOM 519 C C . ASP A 1 101 ? 87.353 2.430 6.762 1.00 61.08 192 ASP A C 1
ATOM 520 O O . ASP A 1 101 ? 87.030 1.395 7.349 1.00 61.17 192 ASP A O 1
ATOM 525 N N . VAL A 1 102 ? 88.090 2.436 5.658 1.00 62.38 193 VAL A N 1
ATOM 526 C CA . VAL A 1 102 ? 88.577 1.195 5.082 1.00 64.28 193 VAL A CA 1
ATOM 527 C C . VAL A 1 102 ? 89.849 0.750 5.780 1.00 66.60 193 VAL A C 1
ATOM 528 O O . VAL A 1 102 ? 90.901 1.381 5.646 1.00 65.40 193 VAL A O 1
ATOM 532 N N . PRO A 1 103 ? 89.762 -0.350 6.545 1.00 69.64 194 PRO A N 1
ATOM 533 C CA . PRO A 1 103 ? 90.888 -0.926 7.290 1.00 71.58 194 PRO A CA 1
ATOM 534 C C . PRO A 1 103 ? 92.041 -1.327 6.367 1.00 73.57 194 PRO A C 1
ATOM 535 O O . PRO A 1 103 ? 91.827 -1.888 5.289 1.00 72.33 194 PRO A O 1
ATOM 539 N N . PRO A 1 104 ? 93.284 -1.044 6.787 1.00 76.14 195 PRO A N 1
ATOM 540 C CA . PRO A 1 104 ? 94.486 -1.363 6.007 1.00 78.66 195 PRO A CA 1
ATOM 541 C C . PRO A 1 104 ? 94.503 -2.734 5.315 1.00 80.68 195 PRO A C 1
ATOM 542 O O . PRO A 1 104 ? 95.111 -2.880 4.254 1.00 80.99 195 PRO A O 1
ATOM 546 N N . GLU A 1 105 ? 93.843 -3.732 5.899 1.00 83.04 196 GLU A N 1
ATOM 547 C CA . GLU A 1 105 ? 93.802 -5.056 5.281 1.00 85.61 196 GLU A CA 1
ATOM 548 C C . GLU A 1 105 ? 92.853 -5.049 4.089 1.00 87.30 196 GLU A C 1
ATOM 549 O O . GLU A 1 105 ? 93.252 -5.354 2.963 1.00 88.09 196 GLU A O 1
ATOM 555 N N . VAL A 1 106 ? 91.596 -4.696 4.343 1.00 88.84 197 VAL A N 1
ATOM 556 C CA . VAL A 1 106 ? 90.584 -4.622 3.292 1.00 89.74 197 VAL A CA 1
ATOM 557 C C . VAL A 1 106 ? 91.100 -3.726 2.173 1.00 90.45 197 VAL A C 1
ATOM 558 O O . VAL A 1 106 ? 90.874 -3.987 0.992 1.00 89.90 197 VAL A O 1
ATOM 562 N N . SER A 1 107 ? 91.796 -2.664 2.566 1.00 92.22 198 SER A N 1
ATOM 563 C CA . SER A 1 107 ? 92.352 -1.709 1.619 1.00 94.26 198 SER A CA 1
ATOM 564 C C . SER A 1 107 ? 93.143 -2.454 0.549 1.00 95.45 198 SER A C 1
ATOM 565 O O . SER A 1 107 ? 92.661 -2.656 -0.568 1.00 95.39 198 SER A O 1
ATOM 568 N N . SER A 1 108 ? 94.359 -2.859 0.900 1.00 96.86 199 SER A N 1
ATOM 569 C CA . SER A 1 108 ? 95.217 -3.606 -0.012 1.00 97.57 199 SER A CA 1
ATOM 570 C C . SER A 1 108 ? 94.715 -5.048 -0.004 1.00 97.97 199 SER A C 1
ATOM 571 O O . SER A 1 108 ? 94.968 -5.797 0.942 1.00 97.49 199 SER A O 1
ATOM 574 N N . ASN A 1 109 ? 93.997 -5.430 -1.057 1.00 98.37 200 ASN A N 1
ATOM 575 C CA . ASN A 1 109 ? 93.443 -6.775 -1.135 1.00 98.56 200 ASN A CA 1
ATOM 576 C C . ASN A 1 109 ? 92.993 -7.125 -2.556 1.00 98.82 200 ASN A C 1
ATOM 577 O O . ASN A 1 109 ? 93.281 -6.338 -3.482 1.00 98.90 200 ASN A O 1
ATOM 582 N N . TYR A 1 112 ? 90.224 -5.656 -4.269 1.00 86.26 203 TYR A N 1
ATOM 583 C CA . TYR A 1 112 ? 90.242 -4.244 -3.789 1.00 85.97 203 TYR A CA 1
ATOM 584 C C . TYR A 1 112 ? 91.469 -3.474 -4.275 1.00 85.94 203 TYR A C 1
ATOM 585 O O . TYR A 1 112 ? 91.470 -2.242 -4.282 1.00 85.71 203 TYR A O 1
ATOM 594 N N . ALA A 1 113 ? 92.505 -4.199 -4.693 1.00 85.83 204 ALA A N 1
ATOM 595 C CA . ALA A 1 113 ? 93.741 -3.578 -5.172 1.00 85.78 204 ALA A CA 1
ATOM 596 C C . ALA A 1 113 ? 93.574 -2.829 -6.499 1.00 85.41 204 ALA A C 1
ATOM 597 O O . ALA A 1 113 ? 93.011 -3.362 -7.460 1.00 85.63 204 ALA A O 1
ATOM 599 N N . GLY A 1 114 ? 94.079 -1.596 -6.540 1.00 84.53 205 GLY A N 1
ATOM 600 C CA . GLY A 1 114 ? 93.993 -0.778 -7.739 1.00 82.43 205 GLY A CA 1
ATOM 601 C C . GLY A 1 114 ? 92.635 -0.862 -8.405 1.00 81.43 205 GLY A C 1
ATOM 602 O O . GLY A 1 114 ? 92.501 -1.447 -9.480 1.00 81.72 205 GLY A O 1
ATOM 603 N N . VAL A 1 115 ? 91.623 -0.280 -7.767 1.00 79.83 206 VAL A N 1
ATOM 604 C CA . VAL A 1 115 ? 90.261 -0.298 -8.299 1.00 77.09 206 VAL A CA 1
ATOM 605 C C . VAL A 1 115 ? 89.705 1.111 -8.430 1.00 74.68 206 VAL A C 1
ATOM 606 O O . VAL A 1 115 ? 88.843 1.377 -9.271 1.00 73.64 206 VAL A O 1
ATOM 610 N N . GLY A 1 116 ? 90.201 2.005 -7.582 1.00 71.81 207 GLY A N 1
ATOM 611 C CA . GLY A 1 116 ? 89.746 3.380 -7.610 1.00 68.05 207 GLY A CA 1
ATOM 612 C C . GLY A 1 116 ? 88.603 3.636 -6.648 1.00 64.91 207 GLY A C 1
ATOM 613 O O . GLY A 1 116 ? 87.456 3.332 -6.960 1.00 66.26 207 GLY A O 1
ATOM 614 N N . GLY A 1 117 ? 88.931 4.190 -5.483 1.00 61.11 208 GLY A N 1
ATOM 615 C CA . GLY A 1 117 ? 87.949 4.519 -4.461 1.00 56.07 208 GLY A CA 1
ATOM 616 C C . GLY A 1 117 ? 86.594 3.844 -4.541 1.00 52.96 208 GLY A C 1
ATOM 617 O O . GLY A 1 117 ? 85.807 4.109 -5.448 1.00 50.42 208 GLY A O 1
ATOM 618 N N . PHE A 1 118 ? 86.311 2.983 -3.572 1.00 50.81 209 PHE A N 1
ATOM 619 C CA . PHE A 1 118 ? 85.044 2.273 -3.551 1.00 49.08 209 PHE A CA 1
ATOM 620 C C . PHE A 1 118 ? 84.082 2.731 -2.442 1.00 47.34 209 PHE A C 1
ATOM 621 O O . PHE A 1 118 ? 82.967 2.219 -2.349 1.00 46.74 209 PHE A O 1
ATOM 629 N N . THR A 1 119 ? 84.498 3.700 -1.619 1.00 44.00 210 THR A N 1
ATOM 630 C CA . THR A 1 119 ? 83.626 4.207 -0.551 1.00 41.66 210 THR A CA 1
ATOM 631 C C . THR A 1 119 ? 82.511 5.062 -1.147 1.00 38.61 210 THR A C 1
ATOM 632 O O . THR A 1 119 ? 82.633 5.563 -2.264 1.00 39.08 210 THR A O 1
ATOM 636 N N . ILE A 1 120 ? 81.434 5.235 -0.389 1.00 35.40 211 ILE A N 1
ATOM 637 C CA . ILE A 1 120 ? 80.282 6.011 -0.844 1.00 33.04 211 ILE A CA 1
ATOM 638 C C . ILE A 1 120 ? 80.596 7.459 -1.234 1.00 31.81 211 ILE A C 1
ATOM 639 O O . ILE A 1 120 ? 80.089 7.950 -2.241 1.00 31.81 211 ILE A O 1
ATOM 644 N N . SER A 1 121 ? 81.426 8.146 -0.458 1.00 29.81 212 SER A N 1
ATOM 645 C CA . SER A 1 121 ? 81.720 9.529 -0.791 1.00 30.32 212 SER A CA 1
ATOM 646 C C . SER A 1 121 ? 82.470 9.625 -2.104 1.00 29.77 212 SER A C 1
ATOM 647 O O . SER A 1 121 ? 82.179 10.513 -2.912 1.00 28.18 212 SER A O 1
ATOM 650 N N . GLU A 1 122 ? 83.414 8.706 -2.324 1.00 29.32 213 GLU A N 1
ATOM 651 C CA . GLU A 1 122 ? 84.196 8.671 -3.562 1.00 30.48 213 GLU A CA 1
ATOM 652 C C . GLU A 1 122 ? 83.370 8.300 -4.790 1.00 32.54 213 GLU A C 1
ATOM 653 O O . GLU A 1 122 ? 83.511 8.924 -5.849 1.00 33.26 213 GLU A O 1
ATOM 659 N N . VAL A 1 123 ? 82.508 7.291 -4.671 1.00 32.91 214 VAL A N 1
ATOM 660 C CA . VAL A 1 123 ? 81.708 6.922 -5.827 1.00 33.41 214 VAL A CA 1
ATOM 661 C C . VAL A 1 123 ? 80.740 8.049 -6.176 1.00 33.63 214 VAL A C 1
ATOM 662 O O . VAL A 1 123 ? 80.561 8.357 -7.359 1.00 34.61 214 VAL A O 1
ATOM 666 N N . ALA A 1 124 ? 80.136 8.678 -5.167 1.00 32.24 215 ALA A N 1
ATOM 667 C CA . ALA A 1 124 ? 79.199 9.780 -5.429 1.00 32.44 215 ALA A CA 1
ATOM 668 C C . ALA A 1 124 ? 79.907 10.933 -6.142 1.00 31.67 215 ALA A C 1
ATOM 669 O O . ALA A 1 124 ? 79.300 11.615 -6.964 1.00 32.13 215 ALA A O 1
ATOM 671 N N . GLU A 1 125 ? 81.181 11.156 -5.823 1.00 31.48 216 GLU A N 1
ATOM 672 C CA . GLU A 1 125 ? 81.945 12.215 -6.482 1.00 32.73 216 GLU A CA 1
ATOM 673 C C . GLU A 1 125 ? 82.056 11.830 -7.954 1.00 31.81 216 GLU A C 1
ATOM 674 O O . GLU A 1 125 ? 81.776 12.630 -8.847 1.00 31.12 216 GLU A O 1
ATOM 680 N N . ALA A 1 126 ? 82.453 10.587 -8.196 1.00 32.57 217 ALA A N 1
ATOM 681 C CA . ALA A 1 126 ? 82.603 10.078 -9.554 1.00 33.95 217 ALA A CA 1
ATOM 682 C C . ALA A 1 126 ? 81.321 10.236 -10.367 1.00 34.84 217 ALA A C 1
ATOM 683 O O . ALA A 1 126 ? 81.353 10.651 -11.525 1.00 37.20 217 ALA A O 1
ATOM 685 N N . VAL A 1 127 ? 80.187 9.901 -9.768 1.00 34.40 218 VAL A N 1
ATOM 686 C CA . VAL A 1 127 ? 78.922 10.008 -10.482 1.00 33.77 218 VAL A CA 1
ATOM 687 C C . VAL A 1 127 ? 78.656 11.461 -10.867 1.00 33.47 218 VAL A C 1
ATOM 688 O O . VAL A 1 127 ? 78.224 11.757 -11.989 1.00 31.11 218 VAL A O 1
ATOM 692 N N . ARG A 1 128 ? 78.928 12.356 -9.920 1.00 32.89 219 ARG A N 1
ATOM 693 C CA . ARG A 1 128 ? 78.710 13.778 -10.114 1.00 34.22 219 ARG A CA 1
ATOM 694 C C . ARG A 1 128 ? 79.561 14.289 -11.258 1.00 34.82 219 ARG A C 1
ATOM 695 O O . ARG A 1 128 ? 79.082 15.032 -12.108 1.00 34.70 219 ARG A O 1
ATOM 703 N N . ALA A 1 129 ? 80.827 13.889 -11.277 1.00 35.36 220 ALA A N 1
ATOM 704 C CA . ALA A 1 129 ? 81.717 14.312 -12.341 1.00 35.71 220 ALA A CA 1
ATOM 705 C C . ALA A 1 129 ? 81.221 13.723 -13.657 1.00 36.53 220 ALA A C 1
ATOM 706 O O . ALA A 1 129 ? 81.195 14.411 -14.668 1.00 37.09 220 ALA A O 1
ATOM 708 N N . ASP A 1 130 ? 80.792 12.463 -13.634 1.00 38.27 221 ASP A N 1
ATOM 709 C CA . ASP A 1 130 ? 80.311 11.795 -14.843 1.00 39.93 221 ASP A CA 1
ATOM 710 C C . ASP A 1 130 ? 78.915 12.176 -15.362 1.00 39.98 221 ASP A C 1
ATOM 711 O O . ASP A 1 130 ? 78.683 12.121 -16.570 1.00 42.40 221 ASP A O 1
ATOM 716 N N . VAL A 1 131 ? 77.982 12.549 -14.489 1.00 38.11 222 VAL A N 1
ATOM 717 C CA . VAL A 1 131 ? 76.646 12.923 -14.969 1.00 37.27 222 VAL A CA 1
ATOM 718 C C . VAL A 1 131 ? 76.091 14.194 -14.314 1.00 38.05 222 VAL A C 1
ATOM 719 O O . VAL A 1 131 ? 75.127 14.789 -14.797 1.00 36.61 222 VAL A O 1
ATOM 723 N N . GLY A 1 132 ? 76.692 14.591 -13.198 1.00 39.99 223 GLY A N 1
ATOM 724 C CA . GLY A 1 132 ? 76.261 15.793 -12.505 1.00 42.03 223 GLY A CA 1
ATOM 725 C C . GLY A 1 132 ? 74.987 15.733 -11.683 1.00 43.20 223 GLY A C 1
ATOM 726 O O . GLY A 1 132 ? 74.869 16.429 -10.667 1.00 43.37 223 GLY A O 1
ATOM 727 N N . GLN A 1 133 ? 74.029 14.915 -12.108 1.00 43.38 224 GLN A N 1
ATOM 728 C CA . GLN A 1 133 ? 72.761 14.814 -11.391 1.00 43.65 224 GLN A CA 1
ATOM 729 C C . GLN A 1 133 ? 71.977 13.567 -11.801 1.00 43.05 224 GLN A C 1
ATOM 730 O O . GLN A 1 133 ? 71.987 13.165 -12.971 1.00 42.66 224 GLN A O 1
ATOM 736 N N . ILE A 1 134 ? 71.306 12.947 -10.833 1.00 40.79 225 ILE A N 1
ATOM 737 C CA . ILE A 1 134 ? 70.526 11.761 -11.132 1.00 39.45 225 ILE A CA 1
ATOM 738 C C . ILE A 1 134 ? 69.090 11.973 -10.692 1.00 39.46 225 ILE A C 1
ATOM 739 O O . ILE A 1 134 ? 68.813 12.835 -9.854 1.00 38.84 225 ILE A O 1
ATOM 744 N N . ASP A 1 135 ? 68.180 11.195 -11.279 1.00 39.20 226 ASP A N 1
ATOM 745 C CA . ASP A 1 135 ? 66.764 11.288 -10.954 1.00 38.15 226 ASP A CA 1
ATOM 746 C C . ASP A 1 135 ? 66.345 10.148 -10.029 1.00 37.42 226 ASP A C 1
ATOM 747 O O . ASP A 1 135 ? 65.410 10.272 -9.229 1.00 35.88 226 ASP A O 1
ATOM 752 N N . ILE A 1 136 ? 67.053 9.036 -10.135 1.00 35.15 227 ILE A N 1
ATOM 753 C CA . ILE A 1 136 ? 66.692 7.866 -9.367 1.00 34.13 227 ILE A CA 1
ATOM 754 C C . ILE A 1 136 ? 67.847 7.247 -8.609 1.00 33.74 227 ILE A C 1
ATOM 755 O O . ILE A 1 136 ? 68.962 7.122 -9.130 1.00 33.99 227 ILE A O 1
ATOM 760 N N . LEU A 1 137 ? 67.565 6.868 -7.368 1.00 30.54 228 LEU A N 1
ATOM 761 C CA . LEU A 1 137 ? 68.559 6.240 -6.515 1.00 28.74 228 LEU A CA 1
ATOM 762 C C . LEU A 1 137 ? 67.963 4.934 -5.955 1.00 29.70 228 LEU A C 1
ATOM 763 O O . LEU A 1 137 ? 66.860 4.938 -5.377 1.00 28.75 228 LEU A O 1
ATOM 768 N N . VAL A 1 138 ? 68.687 3.828 -6.130 1.00 28.93 229 VAL A N 1
ATOM 769 C CA . VAL A 1 138 ? 68.232 2.528 -5.636 1.00 29.07 229 VAL A CA 1
ATOM 770 C C . VAL A 1 138 ? 69.333 1.804 -4.856 1.00 30.43 229 VAL A C 1
ATOM 771 O O . VAL A 1 138 ? 70.487 1.750 -5.284 1.00 30.74 229 VAL A O 1
ATOM 775 N N . HIS A 1 139 ? 68.971 1.244 -3.710 1.00 32.76 230 HIS A N 1
ATOM 776 C CA . HIS A 1 139 ? 69.924 0.494 -2.908 1.00 35.82 230 HIS A CA 1
ATOM 777 C C . HIS A 1 139 ? 69.407 -0.931 -2.730 1.00 37.38 230 HIS A C 1
ATOM 778 O O . HIS A 1 139 ? 68.366 -1.151 -2.110 1.00 35.98 230 HIS A O 1
ATOM 785 N N . SER A 1 140 ? 70.124 -1.889 -3.303 1.00 40.69 231 SER A N 1
ATOM 786 C CA . SER A 1 140 ? 69.756 -3.297 -3.184 1.00 45.83 231 SER A CA 1
ATOM 787 C C . SER A 1 140 ? 70.553 -3.836 -1.998 1.00 47.07 231 SER A C 1
ATOM 788 O O . SER A 1 140 ? 71.742 -4.144 -2.111 1.00 46.04 231 SER A O 1
ATOM 791 N N . LEU A 1 141 ? 69.880 -3.947 -0.861 1.00 50.00 232 LEU A N 1
ATOM 792 C CA . LEU A 1 141 ? 70.515 -4.375 0.375 1.00 54.26 232 LEU A CA 1
ATOM 793 C C . LEU A 1 141 ? 70.084 -5.745 0.882 1.00 56.65 232 LEU A C 1
ATOM 794 O O . LEU A 1 141 ? 69.026 -5.898 1.493 1.00 57.45 232 LEU A O 1
ATOM 799 N N . ALA A 1 142 ? 70.918 -6.743 0.618 1.00 59.80 233 ALA A N 1
ATOM 800 C CA . ALA A 1 142 ? 70.646 -8.107 1.043 1.00 63.10 233 ALA A CA 1
ATOM 801 C C . ALA A 1 142 ? 71.267 -8.314 2.400 1.00 65.46 233 ALA A C 1
ATOM 802 O O . ALA A 1 142 ? 72.451 -8.065 2.583 1.00 65.81 233 ALA A O 1
ATOM 804 N N . ASN A 1 143 ? 70.472 -8.771 3.353 1.00 69.38 234 ASN A N 1
ATOM 805 C CA . ASN A 1 143 ? 70.995 -9.017 4.683 1.00 73.43 234 ASN A CA 1
ATOM 806 C C . ASN A 1 143 ? 70.295 -10.186 5.340 1.00 74.62 234 ASN A C 1
ATOM 807 O O . ASN A 1 143 ? 69.166 -10.059 5.819 1.00 75.07 234 ASN A O 1
ATOM 812 N N . GLY A 1 144 ? 70.986 -11.322 5.365 1.00 75.03 235 GLY A N 1
ATOM 813 C CA . GLY A 1 144 ? 70.416 -12.520 5.945 1.00 76.99 235 GLY A CA 1
ATOM 814 C C . GLY A 1 144 ? 70.742 -12.855 7.391 1.00 77.84 235 GLY A C 1
ATOM 815 O O . GLY A 1 144 ? 69.955 -12.546 8.289 1.00 77.64 235 GLY A O 1
ATOM 816 N N . PRO A 1 145 ? 71.915 -13.461 7.647 1.00 78.29 236 PRO A N 1
ATOM 817 C CA . PRO A 1 145 ? 72.431 -13.891 8.954 1.00 78.34 236 PRO A CA 1
ATOM 818 C C . PRO A 1 145 ? 71.954 -13.169 10.213 1.00 78.48 236 PRO A C 1
ATOM 819 O O . PRO A 1 145 ? 70.967 -13.574 10.828 1.00 78.12 236 PRO A O 1
ATOM 823 N N . GLU A 1 146 ? 72.662 -12.115 10.606 1.00 78.51 237 GLU A N 1
ATOM 824 C CA . GLU A 1 146 ? 72.308 -11.380 11.813 1.00 78.60 237 GLU A CA 1
ATOM 825 C C . GLU A 1 146 ? 70.934 -10.737 11.699 1.00 77.69 237 GLU A C 1
ATOM 826 O O . GLU A 1 146 ? 70.153 -11.090 10.823 1.00 78.45 237 GLU A O 1
ATOM 832 N N . VAL A 1 147 ? 70.651 -9.784 12.583 1.00 76.62 238 VAL A N 1
ATOM 833 C CA . VAL A 1 147 ? 69.362 -9.081 12.627 1.00 75.16 238 VAL A CA 1
ATOM 834 C C . VAL A 1 147 ? 68.144 -9.999 12.566 1.00 73.21 238 VAL A C 1
ATOM 835 O O . VAL A 1 147 ? 67.016 -9.536 12.395 1.00 74.69 238 VAL A O 1
ATOM 839 N N . THR A 1 148 ? 68.377 -11.299 12.708 1.00 69.66 239 THR A N 1
ATOM 840 C CA . THR A 1 148 ? 67.301 -12.287 12.711 1.00 65.85 239 THR A CA 1
ATOM 841 C C . THR A 1 148 ? 67.631 -13.202 13.874 1.00 62.11 239 THR A C 1
ATOM 842 O O . THR A 1 148 ? 66.775 -13.917 14.397 1.00 62.77 239 THR A O 1
ATOM 846 N N . LYS A 1 149 ? 68.901 -13.160 14.256 1.00 56.93 240 LYS A N 1
ATOM 847 C CA . LYS A 1 149 ? 69.429 -13.946 15.356 1.00 53.28 240 LYS A CA 1
ATOM 848 C C . LYS A 1 149 ? 68.918 -13.392 16.690 1.00 49.81 240 LYS A C 1
ATOM 849 O O . LYS A 1 149 ? 68.952 -12.180 16.921 1.00 48.58 240 LYS A O 1
ATOM 855 N N . PRO A 1 150 ? 68.428 -14.274 17.580 1.00 46.27 241 PRO A N 1
ATOM 856 C CA . PRO A 1 150 ? 67.922 -13.833 18.886 1.00 44.00 241 PRO A CA 1
ATOM 857 C C . PRO A 1 150 ? 68.937 -12.966 19.642 1.00 41.10 241 PRO A C 1
ATOM 858 O O . PRO A 1 150 ? 70.129 -13.252 19.647 1.00 41.49 241 PRO A O 1
ATOM 862 N N . LEU A 1 151 ? 68.451 -11.900 20.267 1.00 37.45 242 LEU A N 1
ATOM 863 C CA . LEU A 1 151 ? 69.306 -10.968 20.976 1.00 35.37 242 LEU A CA 1
ATOM 864 C C . LEU A 1 151 ? 70.291 -11.558 21.982 1.00 35.35 242 LEU A C 1
ATOM 865 O O . LEU A 1 151 ? 71.451 -11.144 22.039 1.00 34.95 242 LEU A O 1
ATOM 870 N N . LEU A 1 152 ? 69.854 -12.522 22.778 1.00 33.90 243 LEU A N 1
ATOM 871 C CA . LEU A 1 152 ? 70.762 -13.114 23.749 1.00 35.56 243 LEU A CA 1
ATOM 872 C C . LEU A 1 152 ? 71.933 -13.860 23.091 1.00 35.97 243 LEU A C 1
ATOM 873 O O . LEU A 1 152 ? 72.977 -14.037 23.702 1.00 37.33 243 LEU A O 1
ATOM 878 N N . GLN A 1 153 ? 71.765 -14.265 21.838 1.00 36.91 244 GLN A N 1
ATOM 879 C CA . GLN A 1 153 ? 72.804 -14.987 21.106 1.00 38.26 244 GLN A CA 1
ATOM 880 C C . GLN A 1 153 ? 73.723 -14.069 20.330 1.00 38.61 244 GLN A C 1
ATOM 881 O O . GLN A 1 153 ? 74.695 -14.525 19.712 1.00 38.26 244 GLN A O 1
ATOM 887 N N . THR A 1 154 ? 73.415 -12.781 20.353 1.00 37.50 245 THR A N 1
ATOM 888 C CA . THR A 1 154 ? 74.179 -11.816 19.581 1.00 36.38 245 THR A CA 1
ATOM 889 C C . THR A 1 154 ? 75.428 -11.286 20.280 1.00 34.17 245 THR A C 1
ATOM 890 O O . THR A 1 154 ? 75.697 -11.613 21.431 1.00 32.88 245 THR A O 1
ATOM 894 N N . SER A 1 155 ? 76.202 -10.480 19.565 1.00 33.72 246 SER A N 1
ATOM 895 C CA . SER A 1 155 ? 77.387 -9.852 20.137 1.00 33.36 246 SER A CA 1
ATOM 896 C C . SER A 1 155 ? 77.338 -8.383 19.712 1.00 31.20 246 SER A C 1
ATOM 897 O O . SER A 1 155 ? 76.841 -8.070 18.637 1.00 31.39 246 SER A O 1
ATOM 900 N N . ARG A 1 156 ? 77.855 -7.488 20.543 1.00 30.66 247 ARG A N 1
ATOM 901 C CA . ARG A 1 156 ? 77.849 -6.060 20.228 1.00 30.85 247 ARG A CA 1
ATOM 902 C C . ARG A 1 156 ? 78.410 -5.751 18.835 1.00 32.66 247 ARG A C 1
ATOM 903 O O . ARG A 1 156 ? 77.767 -5.074 18.021 1.00 31.48 247 ARG A O 1
ATOM 911 N N . LYS A 1 157 ? 79.606 -6.263 18.563 1.00 35.39 248 LYS A N 1
ATOM 912 C CA . LYS A 1 157 ? 80.281 -6.036 17.288 1.00 36.42 248 LYS A CA 1
ATOM 913 C C . LYS A 1 157 ? 79.488 -6.588 16.120 1.00 35.78 248 LYS A C 1
ATOM 914 O O . LYS A 1 157 ? 79.401 -5.952 15.068 1.00 36.97 248 LYS A O 1
ATOM 920 N N . GLY A 1 158 ? 78.915 -7.772 16.304 1.00 33.91 249 GLY A N 1
ATOM 921 C CA . GLY A 1 158 ? 78.153 -8.382 15.234 1.00 33.82 249 GLY A CA 1
ATOM 922 C C . GLY A 1 158 ? 76.766 -7.796 15.081 1.00 35.53 249 GLY A C 1
ATOM 923 O O . GLY A 1 158 ? 76.189 -7.822 13.986 1.00 36.39 249 GLY A O 1
ATOM 924 N N . TYR A 1 159 ? 76.217 -7.283 16.180 1.00 34.75 250 TYR A N 1
ATOM 925 C CA . TYR A 1 159 ? 74.893 -6.679 16.146 1.00 34.75 250 TYR A CA 1
ATOM 926 C C . TYR A 1 159 ? 74.952 -5.329 15.440 1.00 33.66 250 TYR A C 1
ATOM 927 O O . TYR A 1 159 ? 74.106 -5.025 14.602 1.00 31.86 250 TYR A O 1
ATOM 936 N N . LEU A 1 160 ? 75.960 -4.526 15.773 1.00 34.19 251 LEU A N 1
ATOM 937 C CA . LEU A 1 160 ? 76.120 -3.208 15.156 1.00 32.69 251 LEU A CA 1
ATOM 938 C C . LEU A 1 160 ? 76.578 -3.338 13.701 1.00 32.65 251 LEU A C 1
ATOM 939 O O . LEU A 1 160 ? 76.357 -2.436 12.891 1.00 31.97 251 LEU A O 1
ATOM 944 N N . ALA A 1 161 ? 77.197 -4.468 13.358 1.00 33.64 252 ALA A N 1
ATOM 945 C CA . ALA A 1 161 ? 77.655 -4.677 11.976 1.00 32.25 252 ALA A CA 1
ATOM 946 C C . ALA A 1 161 ? 76.446 -4.957 11.087 1.00 30.99 252 ALA A C 1
ATOM 947 O O . ALA A 1 161 ? 76.432 -4.609 9.904 1.00 31.88 252 ALA A O 1
ATOM 949 N N . ALA A 1 162 ? 75.420 -5.572 11.662 1.00 29.26 253 ALA A N 1
ATOM 950 C CA . ALA A 1 162 ? 74.216 -5.860 10.897 1.00 29.61 253 ALA A CA 1
ATOM 951 C C . ALA A 1 162 ? 73.373 -4.574 10.777 1.00 29.33 253 ALA A C 1
ATOM 952 O O . ALA A 1 162 ? 72.744 -4.324 9.746 1.00 28.28 253 ALA A O 1
ATOM 954 N N . VAL A 1 163 ? 73.367 -3.754 11.821 1.00 28.16 254 VAL A N 1
ATOM 955 C CA . VAL A 1 163 ? 72.614 -2.510 11.753 1.00 29.97 254 VAL A CA 1
ATOM 956 C C . VAL A 1 163 ? 73.273 -1.635 10.698 1.00 30.48 254 VAL A C 1
ATOM 957 O O . VAL A 1 163 ? 72.610 -1.113 9.790 1.00 28.44 254 VAL A O 1
ATOM 961 N N . SER A 1 164 ? 74.588 -1.500 10.815 1.00 31.53 255 SER A N 1
ATOM 962 C CA . SER A 1 164 ? 75.349 -0.705 9.867 1.00 32.63 255 SER A CA 1
ATOM 963 C C . SER A 1 164 ? 75.115 -1.183 8.453 1.00 34.41 255 SER A C 1
ATOM 964 O O . SER A 1 164 ? 74.775 -0.402 7.565 1.00 35.19 255 SER A O 1
ATOM 967 N N . SER A 1 165 ? 75.284 -2.479 8.248 1.00 36.61 256 SER A N 1
ATOM 968 C CA . SER A 1 165 ? 75.128 -3.057 6.920 1.00 39.36 256 SER A CA 1
ATOM 969 C C . SER A 1 165 ? 73.706 -3.222 6.369 1.00 39.99 256 SER A C 1
ATOM 970 O O . SER A 1 165 ? 73.501 -3.116 5.154 1.00 39.66 256 SER A O 1
ATOM 973 N N . SER A 1 166 ? 72.732 -3.481 7.244 1.00 40.30 257 SER A N 1
ATOM 974 C CA . SER A 1 166 ? 71.352 -3.700 6.797 1.00 40.62 257 SER A CA 1
ATOM 975 C C . SER A 1 166 ? 70.482 -2.456 6.741 1.00 39.88 257 SER A C 1
ATOM 976 O O . SER A 1 166 ? 69.429 -2.462 6.103 1.00 41.70 257 SER A O 1
ATOM 979 N N . SER A 1 167 ? 70.886 -1.393 7.416 1.00 38.11 258 SER A N 1
ATOM 980 C CA . SER A 1 167 ? 70.071 -0.200 7.357 1.00 37.35 258 SER A CA 1
ATOM 981 C C . SER A 1 167 ? 70.847 1.114 7.216 1.00 36.35 258 SER A C 1
ATOM 982 O O . SER A 1 167 ? 70.503 1.936 6.374 1.00 35.96 258 SER A O 1
ATOM 985 N N . TYR A 1 168 ? 71.905 1.308 7.997 1.00 34.29 259 TYR A N 1
ATOM 986 C CA . TYR A 1 168 ? 72.624 2.569 7.913 1.00 33.85 259 TYR A CA 1
ATOM 987 C C . TYR A 1 168 ? 73.187 2.896 6.540 1.00 32.51 259 TYR A C 1
ATOM 988 O O . TYR A 1 168 ? 73.080 4.032 6.081 1.00 33.25 259 TYR A O 1
ATOM 997 N N . SER A 1 169 ? 73.799 1.910 5.896 1.00 30.95 260 SER A N 1
ATOM 998 C CA . SER A 1 169 ? 74.361 2.101 4.571 1.00 28.19 260 SER A CA 1
ATOM 999 C C . SER A 1 169 ? 73.426 2.870 3.654 1.00 26.99 260 SER A C 1
ATOM 1000 O O . SER A 1 169 ? 73.873 3.684 2.850 1.00 27.57 260 SER A O 1
ATOM 1003 N N . PHE A 1 170 ? 72.126 2.618 3.771 1.00 26.12 261 PHE A N 1
ATOM 1004 C CA . PHE A 1 170 ? 71.177 3.311 2.919 1.00 23.55 261 PHE A CA 1
ATOM 1005 C C . PHE A 1 170 ? 71.077 4.760 3.329 1.00 24.54 261 PHE A C 1
ATOM 1006 O O . PHE A 1 170 ? 70.915 5.637 2.476 1.00 23.95 261 PHE A O 1
ATOM 1014 N N . VAL A 1 171 ? 71.175 5.016 4.631 1.00 23.08 262 VAL A N 1
ATOM 1015 C CA . VAL A 1 171 ? 71.102 6.388 5.108 1.00 25.85 262 VAL A CA 1
ATOM 1016 C C . VAL A 1 171 ? 72.263 7.178 4.509 1.00 26.61 262 VAL A C 1
ATOM 1017 O O . VAL A 1 171 ? 72.082 8.276 3.962 1.00 27.56 262 VAL A O 1
ATOM 1021 N N . SER A 1 172 ? 73.449 6.596 4.589 1.00 26.18 263 SER A N 1
ATOM 1022 C CA . SER A 1 172 ? 74.640 7.235 4.066 1.00 28.28 263 SER A CA 1
ATOM 1023 C C . SER A 1 172 ? 74.566 7.407 2.557 1.00 31.29 263 SER A C 1
ATOM 1024 O O . SER A 1 172 ? 74.785 8.510 2.035 1.00 32.63 263 SER A O 1
ATOM 1027 N N . LEU A 1 173 ? 74.256 6.322 1.848 1.00 31.92 264 LEU A N 1
ATOM 1028 C CA . LEU A 1 173 ? 74.166 6.392 0.396 1.00 29.83 264 LEU A CA 1
ATOM 1029 C C . LEU A 1 173 ? 73.230 7.535 -0.015 1.00 29.24 264 LEU A C 1
ATOM 1030 O O . LEU A 1 173 ? 73.513 8.234 -0.984 1.00 29.70 264 LEU A O 1
ATOM 1035 N N . LEU A 1 174 ? 72.142 7.734 0.737 1.00 28.94 265 LEU A N 1
ATOM 1036 C CA . LEU A 1 174 ? 71.165 8.808 0.467 1.00 30.48 265 LEU A CA 1
ATOM 1037 C C . LEU A 1 174 ? 71.761 10.162 0.845 1.00 30.42 265 LEU A C 1
ATOM 1038 O O . LEU A 1 174 ? 71.614 11.155 0.136 1.00 32.35 265 LEU A O 1
ATOM 1043 N N . GLN A 1 175 ? 72.413 10.194 1.994 1.00 29.89 266 GLN A N 1
ATOM 1044 C CA . GLN A 1 175 ? 73.070 11.397 2.482 1.00 29.17 266 GLN A CA 1
ATOM 1045 C C . GLN A 1 175 ? 74.055 11.933 1.412 1.00 28.77 266 GLN A C 1
ATOM 1046 O O . GLN A 1 175 ? 74.027 13.108 1.051 1.00 29.35 266 GLN A O 1
ATOM 1052 N N . HIS A 1 176 ? 74.913 11.057 0.901 1.00 27.47 267 HIS A N 1
ATOM 1053 C CA . HIS A 1 176 ? 75.907 11.441 -0.089 1.00 26.84 267 HIS A CA 1
ATOM 1054 C C . HIS A 1 176 ? 75.419 11.633 -1.516 1.00 27.80 267 HIS A C 1
ATOM 1055 O O . HIS A 1 176 ? 76.084 12.303 -2.305 1.00 27.77 267 HIS A O 1
ATOM 1062 N N . PHE A 1 177 ? 74.266 11.057 -1.850 1.00 28.32 268 PHE A N 1
ATOM 1063 C CA . PHE A 1 177 ? 73.724 11.163 -3.202 1.00 25.96 268 PHE A CA 1
ATOM 1064 C C . PHE A 1 177 ? 72.605 12.189 -3.304 1.00 26.57 268 PHE A C 1
ATOM 1065 O O . PHE A 1 177 ? 72.293 12.670 -4.391 1.00 25.69 268 PHE A O 1
ATOM 1073 N N . LEU A 1 178 ? 72.008 12.540 -2.171 1.00 28.13 269 LEU A N 1
ATOM 1074 C CA . LEU A 1 178 ? 70.912 13.498 -2.178 1.00 29.19 269 LEU A CA 1
ATOM 1075 C C . LEU A 1 178 ? 71.274 14.859 -2.793 1.00 32.11 269 LEU A C 1
ATOM 1076 O O . LEU A 1 178 ? 70.529 15.388 -3.617 1.00 33.73 269 LEU A O 1
ATOM 1081 N N . PRO A 1 179 ? 72.429 15.439 -2.416 1.00 34.66 270 PRO A N 1
ATOM 1082 C CA . PRO A 1 179 ? 72.824 16.740 -2.972 1.00 34.97 270 PRO A CA 1
ATOM 1083 C C . PRO A 1 179 ? 73.048 16.709 -4.479 1.00 36.42 270 PRO A C 1
ATOM 1084 O O . PRO A 1 179 ? 73.235 17.744 -5.122 1.00 36.87 270 PRO A O 1
ATOM 1088 N N . LEU A 1 180 ? 72.980 15.504 -5.032 1.00 36.69 271 LEU A N 1
ATOM 1089 C CA . LEU A 1 180 ? 73.225 15.247 -6.440 1.00 32.91 271 LEU A CA 1
ATOM 1090 C C . LEU A 1 180 ? 71.967 14.850 -7.206 1.00 33.15 271 LEU A C 1
ATOM 1091 O O . LEU A 1 180 ? 72.008 14.625 -8.415 1.00 34.32 271 LEU A O 1
ATOM 1096 N N . MET A 1 181 ? 70.846 14.777 -6.502 1.00 33.70 272 MET A N 1
ATOM 1097 C CA . MET A 1 181 ? 69.579 14.374 -7.104 1.00 34.86 272 MET A CA 1
ATOM 1098 C C . MET A 1 181 ? 68.659 15.537 -7.490 1.00 36.71 272 MET A C 1
ATOM 1099 O O . MET A 1 181 ? 68.421 16.451 -6.698 1.00 34.85 272 MET A O 1
ATOM 1104 N N . LYS A 1 182 ? 68.125 15.491 -8.705 1.00 38.98 273 LYS A N 1
ATOM 1105 C CA . LYS A 1 182 ? 67.206 16.531 -9.150 1.00 42.53 273 LYS A CA 1
ATOM 1106 C C . LYS A 1 182 ? 66.072 16.622 -8.134 1.00 42.29 273 LYS A C 1
ATOM 1107 O O . LYS A 1 182 ? 65.780 15.637 -7.457 1.00 43.14 273 LYS A O 1
ATOM 1113 N N . GLU A 1 183 ? 65.444 17.790 -8.007 1.00 42.54 274 GLU A N 1
ATOM 1114 C CA . GL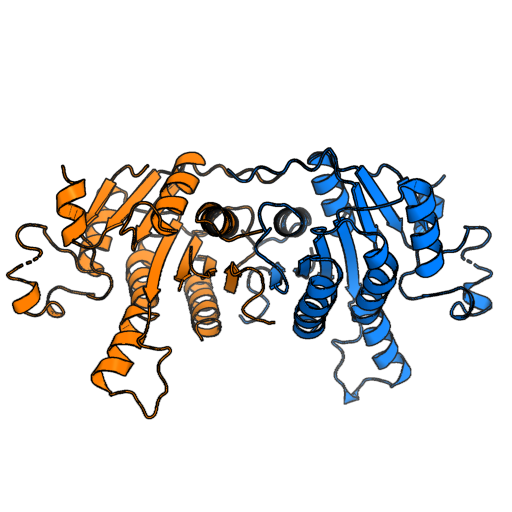U A 1 183 ? 64.318 17.924 -7.084 1.00 42.87 274 GLU A CA 1
ATOM 1115 C C . GLU A 1 183 ? 63.211 17.079 -7.700 1.00 41.82 274 GLU A C 1
ATOM 1116 O O . GLU A 1 183 ? 63.006 17.112 -8.916 1.00 39.27 274 GLU A O 1
ATOM 1122 N N . GLY A 1 184 ? 62.505 16.315 -6.868 1.00 41.48 275 GLY A N 1
ATOM 1123 C CA . GLY A 1 184 ? 61.451 15.449 -7.381 1.00 39.01 275 GLY A CA 1
ATOM 1124 C C . GLY A 1 184 ? 62.024 14.096 -7.786 1.00 37.98 275 GLY A C 1
ATOM 1125 O O . GLY A 1 184 ? 61.362 13.293 -8.439 1.00 37.07 275 GLY A O 1
ATOM 1126 N N . GLY A 1 185 ? 63.279 13.852 -7.421 1.00 36.75 276 GLY A N 1
ATOM 1127 C CA . GLY A 1 185 ? 63.893 12.579 -7.729 1.00 35.21 276 GLY A CA 1
ATOM 1128 C C . GLY A 1 185 ? 63.223 11.516 -6.870 1.00 33.71 276 G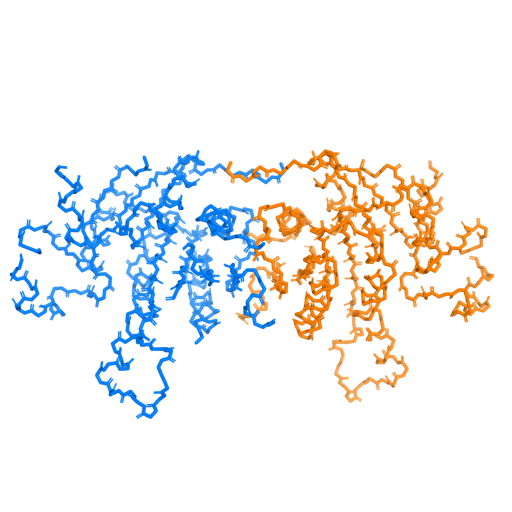LY A C 1
ATOM 1129 O O . GLY A 1 185 ? 62.353 11.831 -6.050 1.00 32.20 276 GLY A O 1
ATOM 1130 N N . SER A 1 186 ? 63.639 10.265 -7.031 1.00 32.53 277 SER A N 1
ATOM 1131 C CA . SER A 1 186 ? 63.032 9.169 -6.283 1.00 32.46 277 SER A CA 1
ATOM 1132 C C . SER A 1 186 ? 64.071 8.172 -5.769 1.00 30.58 277 SER A C 1
ATOM 1133 O O . SER A 1 186 ? 64.961 7.738 -6.514 1.00 31.29 277 SER A O 1
ATOM 1136 N N . ALA A 1 187 ? 63.954 7.819 -4.494 1.00 28.24 278 ALA A N 1
ATOM 1137 C CA . ALA A 1 187 ? 64.870 6.877 -3.869 1.00 28.80 278 ALA A CA 1
ATOM 1138 C C . ALA A 1 187 ? 64.122 5.681 -3.276 1.00 30.63 278 ALA A C 1
ATOM 1139 O O . ALA A 1 187 ? 63.116 5.832 -2.565 1.00 30.66 278 ALA A O 1
ATOM 1141 N N . LEU A 1 188 ? 64.635 4.492 -3.560 1.00 29.86 279 LEU A N 1
ATOM 1142 C CA . LEU A 1 188 ? 64.034 3.268 -3.069 1.00 28.81 279 LEU A CA 1
ATOM 1143 C C . LEU A 1 188 ? 65.099 2.378 -2.455 1.00 28.79 279 LEU A C 1
ATOM 1144 O O . LEU A 1 188 ? 66.143 2.137 -3.069 1.00 27.40 279 LEU A O 1
ATOM 1149 N N . ALA A 1 189 ? 64.846 1.913 -1.234 1.00 28.37 280 ALA A N 1
ATOM 1150 C CA . ALA A 1 189 ? 65.767 0.996 -0.573 1.00 30.10 280 ALA A CA 1
ATOM 1151 C C . ALA A 1 189 ? 65.098 -0.394 -0.604 1.00 32.61 280 ALA A C 1
ATOM 1152 O O . ALA A 1 189 ? 63.965 -0.571 -0.143 1.00 31.20 280 ALA A O 1
ATOM 1154 N N . LEU A 1 190 ? 65.796 -1.368 -1.174 1.00 33.96 281 LEU A N 1
ATOM 1155 C CA . LEU A 1 190 ? 65.274 -2.721 -1.285 1.00 36.71 281 LEU A CA 1
ATOM 1156 C C . LEU A 1 190 ? 65.996 -3.672 -0.325 1.00 39.29 281 LEU A C 1
ATOM 1157 O O . LEU A 1 190 ? 67.219 -3.781 -0.359 1.00 39.38 281 LEU A O 1
ATOM 1162 N N . SER A 1 191 ? 65.244 -4.361 0.527 1.00 42.58 282 SER A N 1
ATOM 1163 C CA . SER A 1 191 ? 65.842 -5.312 1.471 1.00 46.37 282 SER A CA 1
ATOM 1164 C C . SER A 1 191 ? 65.213 -6.696 1.338 1.00 48.43 282 SER A C 1
ATOM 1165 O O . SER A 1 191 ? 63.992 -6.834 1.318 1.00 47.26 282 SER A O 1
ATOM 1168 N N . TYR A 1 192 ? 66.055 -7.720 1.249 1.00 53.13 283 TYR A N 1
ATOM 1169 C CA . TYR A 1 192 ? 65.567 -9.084 1.098 1.00 57.43 283 TYR A CA 1
ATOM 1170 C C . TYR A 1 192 ? 66.356 -10.150 1.847 1.00 59.35 283 TYR A C 1
ATOM 1171 O O . TYR A 1 192 ? 67.429 -9.884 2.404 1.00 57.93 283 TYR A O 1
ATOM 1180 N N . ILE A 1 193 ? 65.788 -11.362 1.811 1.00 62.34 284 ILE A N 1
ATOM 1181 C CA . ILE A 1 193 ? 66.306 -12.593 2.430 1.00 63.66 284 ILE A CA 1
ATOM 1182 C C . ILE A 1 193 ? 66.910 -12.474 3.831 1.00 64.81 284 ILE A C 1
ATOM 1183 O O . ILE A 1 193 ? 68.147 -12.623 3.963 1.00 65.22 284 ILE A O 1
ATOM 1188 N N . ALA A 1 212 ? 63.191 -2.656 11.986 1.00 89.31 303 ALA A N 1
ATOM 1189 C CA . ALA A 1 212 ? 62.133 -2.281 11.003 1.00 89.55 303 ALA A CA 1
ATOM 1190 C C . ALA A 1 212 ? 62.433 -0.927 10.353 1.00 89.53 303 ALA A C 1
ATOM 1191 O O . ALA A 1 212 ? 62.143 0.131 10.926 1.00 89.69 303 ALA A O 1
ATOM 1193 N N . LEU A 1 213 ? 63.012 -0.978 9.152 1.00 88.37 304 LEU A N 1
ATOM 1194 C CA . LEU A 1 213 ? 63.363 0.218 8.385 1.00 85.71 304 LEU A CA 1
ATOM 1195 C C . LEU A 1 213 ? 62.121 1.014 8.031 1.00 83.95 304 LEU A C 1
ATOM 1196 O O . LEU A 1 213 ? 62.195 2.026 7.342 1.00 83.29 304 LEU A O 1
ATOM 1201 N N . GLU A 1 214 ? 60.976 0.541 8.502 1.00 82.63 305 GLU A N 1
ATOM 1202 C CA . GLU A 1 214 ? 59.719 1.228 8.269 1.00 81.98 305 GLU A CA 1
ATOM 1203 C C . GLU A 1 214 ? 59.837 2.572 8.965 1.00 80.19 305 GLU A C 1
ATOM 1204 O O . GLU A 1 214 ? 59.007 3.464 8.778 1.00 79.93 305 GLU A O 1
ATOM 1210 N N . SER A 1 215 ? 60.889 2.688 9.773 1.00 78.62 306 SER A N 1
ATOM 1211 C CA . SER A 1 215 ? 61.190 3.897 10.529 1.00 76.01 306 SER A CA 1
ATOM 1212 C C . SER A 1 215 ? 62.077 4.816 9.700 1.00 72.80 306 SER A C 1
ATOM 1213 O O . SER A 1 215 ? 61.679 5.924 9.344 1.00 72.84 306 SER A O 1
ATOM 1216 N N . ASP A 1 216 ? 63.283 4.350 9.397 1.00 69.02 307 ASP A N 1
ATOM 1217 C CA . ASP A 1 216 ? 64.215 5.136 8.603 1.00 66.43 307 ASP A CA 1
ATOM 1218 C C . ASP A 1 216 ? 63.533 5.631 7.331 1.00 63.99 307 ASP A C 1
ATOM 1219 O O . ASP A 1 216 ? 63.780 6.742 6.879 1.00 63.76 307 ASP A O 1
ATOM 1224 N N . CYS A 1 217 ? 62.664 4.794 6.770 1.00 61.66 308 CYS A N 1
ATOM 1225 C CA . CYS A 1 217 ? 61.941 5.111 5.545 1.00 58.42 308 CYS A CA 1
ATOM 1226 C C . CYS A 1 217 ? 61.069 6.355 5.693 1.00 56.46 308 CYS A C 1
ATOM 1227 O O . CYS A 1 217 ? 61.250 7.328 4.965 1.00 56.42 308 CYS A O 1
ATOM 1230 N N . ARG A 1 218 ? 60.124 6.325 6.626 1.00 53.41 309 ARG A N 1
ATOM 1231 C CA . ARG A 1 218 ? 59.246 7.467 6.827 1.00 51.12 309 ARG A CA 1
ATOM 1232 C C . ARG A 1 218 ? 60.034 8.693 7.252 1.00 48.19 309 ARG A C 1
ATOM 1233 O O . ARG A 1 218 ? 59.678 9.817 6.886 1.00 45.30 309 ARG A O 1
ATOM 1241 N N . THR A 1 219 ? 61.100 8.467 8.023 1.00 45.18 310 THR A N 1
ATOM 1242 C CA . THR A 1 219 ? 61.958 9.550 8.507 1.00 42.51 310 THR A CA 1
ATOM 1243 C C . THR A 1 219 ? 62.818 10.123 7.385 1.00 41.42 310 THR A C 1
ATOM 1244 O O . THR A 1 219 ? 62.960 11.336 7.258 1.00 40.92 310 THR A O 1
ATOM 1248 N N . LEU A 1 220 ? 63.407 9.244 6.586 1.00 38.80 311 LEU A N 1
ATOM 1249 C CA . LEU A 1 220 ? 64.227 9.688 5.476 1.00 37.17 311 LEU A CA 1
ATOM 1250 C C . LEU A 1 220 ? 63.309 10.278 4.422 1.00 35.40 311 LEU A C 1
ATOM 1251 O O . LEU A 1 220 ? 63.747 11.055 3.586 1.00 34.83 311 LEU A O 1
ATOM 1256 N N . ALA A 1 221 ? 62.032 9.912 4.468 1.00 34.98 312 ALA A N 1
ATOM 1257 C CA . ALA A 1 221 ? 61.067 10.432 3.501 1.00 35.04 312 ALA A CA 1
ATOM 1258 C C . ALA A 1 221 ? 60.798 11.890 3.860 1.00 35.78 312 ALA A C 1
ATOM 1259 O O . ALA A 1 221 ? 60.702 12.756 2.990 1.00 36.46 312 ALA A O 1
ATOM 1261 N N . PHE A 1 222 ? 60.683 12.150 5.152 1.00 36.07 313 PHE A N 1
ATOM 1262 C CA . PHE A 1 222 ? 60.453 13.498 5.637 1.00 38.33 313 PHE A CA 1
ATOM 1263 C C . PHE A 1 222 ? 61.682 14.389 5.403 1.00 37.18 313 PHE A C 1
ATOM 1264 O O . PHE A 1 222 ? 61.586 15.485 4.846 1.00 35.41 313 PHE A O 1
ATOM 1272 N N . GLU A 1 223 ? 62.832 13.911 5.859 1.00 35.39 314 GLU A N 1
ATOM 1273 C CA . GLU A 1 223 ? 64.070 14.642 5.716 1.00 36.01 314 GLU A CA 1
ATOM 1274 C C . GLU A 1 223 ? 64.451 14.903 4.260 1.00 37.40 314 GLU A C 1
ATOM 1275 O O . GLU A 1 223 ? 64.804 16.024 3.908 1.00 38.97 314 GLU A O 1
ATOM 1281 N N . ALA A 1 224 ? 64.362 13.890 3.406 1.00 38.01 315 ALA A N 1
ATOM 1282 C CA . ALA A 1 224 ? 64.707 14.069 2.002 1.00 38.45 315 ALA A CA 1
ATOM 1283 C C . ALA A 1 224 ? 63.633 14.862 1.257 1.00 40.27 315 ALA A C 1
ATOM 1284 O O . ALA A 1 224 ? 63.878 15.400 0.174 1.00 40.12 315 ALA A O 1
ATOM 1286 N N . GLY A 1 225 ? 62.435 14.921 1.829 1.00 42.40 316 GLY A N 1
ATOM 1287 C CA . GLY A 1 225 ? 61.357 15.661 1.194 1.00 44.63 316 GLY A CA 1
ATOM 1288 C C . GLY A 1 225 ? 61.544 17.161 1.366 1.00 47.59 316 GLY A C 1
ATOM 1289 O O . GLY A 1 225 ? 61.543 17.919 0.390 1.00 46.84 316 GLY A O 1
ATOM 1290 N N . ARG A 1 226 ? 61.705 17.592 2.614 1.00 48.85 317 ARG A N 1
ATOM 1291 C CA . ARG A 1 226 ? 61.911 18.999 2.903 1.00 51.21 317 ARG A CA 1
ATOM 1292 C C . ARG A 1 226 ? 63.192 19.418 2.197 1.00 50.93 317 ARG A C 1
ATOM 1293 O O . ARG A 1 226 ? 63.318 20.551 1.728 1.00 53.18 317 ARG A O 1
ATOM 1301 N N . ALA A 1 227 ? 64.138 18.491 2.104 1.00 48.28 318 ALA A N 1
ATOM 1302 C CA . ALA A 1 227 ? 65.409 18.785 1.471 1.00 46.88 318 ALA A CA 1
ATOM 1303 C C . ALA A 1 227 ? 65.297 19.117 -0.010 1.00 46.68 318 ALA A C 1
ATOM 1304 O O . ALA A 1 227 ? 65.526 20.254 -0.408 1.00 48.38 318 ALA A O 1
ATOM 1306 N N . ARG A 1 228 ? 64.937 18.134 -0.827 1.00 45.54 319 ARG A N 1
ATOM 1307 C CA . ARG A 1 228 ? 64.853 18.354 -2.263 1.00 44.84 319 ARG A CA 1
ATOM 1308 C C . ARG A 1 228 ? 63.581 17.818 -2.905 1.00 43.60 319 ARG A C 1
ATOM 1309 O O . ARG A 1 228 ? 63.535 17.618 -4.125 1.00 43.74 319 ARG A O 1
ATOM 1317 N N . ALA A 1 229 ? 62.549 17.595 -2.096 1.00 42.11 320 ALA A N 1
ATOM 1318 C CA . ALA A 1 229 ? 61.288 17.073 -2.615 1.00 41.01 320 ALA A CA 1
ATOM 1319 C C . ALA A 1 229 ? 61.568 15.736 -3.301 1.00 40.40 320 ALA A C 1
ATOM 1320 O O . ALA A 1 229 ? 61.073 15.453 -4.400 1.00 42.16 320 ALA A O 1
ATOM 1322 N N . VAL A 1 230 ? 62.387 14.928 -2.643 1.00 37.90 321 VAL A N 1
ATOM 1323 C CA . VAL A 1 230 ? 62.750 13.616 -3.148 1.00 34.76 321 VAL A CA 1
ATOM 1324 C C . VAL A 1 230 ? 61.971 12.514 -2.415 1.00 32.95 321 VAL A C 1
ATOM 1325 O O . VAL A 1 230 ? 61.981 12.432 -1.188 1.00 31.19 321 VAL A O 1
ATOM 1329 N N . ARG A 1 231 ? 61.278 11.680 -3.175 1.00 31.41 322 ARG A N 1
ATOM 1330 C CA . ARG A 1 231 ? 60.522 10.597 -2.567 1.00 30.92 322 ARG A CA 1
ATOM 1331 C C . ARG A 1 231 ? 61.475 9.492 -2.105 1.00 31.66 322 ARG A C 1
ATOM 1332 O O . ARG A 1 231 ? 62.512 9.222 -2.736 1.00 31.15 322 ARG A O 1
ATOM 1340 N N . VAL A 1 232 ? 61.144 8.884 -0.973 1.00 30.56 323 VAL A N 1
ATOM 1341 C CA . VAL A 1 232 ? 61.941 7.785 -0.461 1.00 29.24 323 VAL A CA 1
ATOM 1342 C C . VAL A 1 232 ? 60.969 6.689 -0.097 1.00 28.76 323 VAL A C 1
ATOM 1343 O O . VAL A 1 232 ? 60.006 6.928 0.629 1.00 28.61 323 VAL A O 1
ATOM 1347 N N . ASN A 1 233 ? 61.217 5.492 -0.610 1.00 29.63 324 ASN A N 1
ATOM 1348 C CA . ASN A 1 233 ? 60.368 4.340 -0.331 1.00 29.03 324 ASN A CA 1
ATOM 1349 C C . ASN A 1 233 ? 61.181 3.063 -0.160 1.00 31.62 324 ASN A C 1
ATOM 1350 O O . ASN A 1 233 ? 62.351 2.977 -0.558 1.00 29.67 324 ASN A O 1
ATOM 1355 N N . CYS A 1 234 ? 60.545 2.055 0.422 1.00 35.90 325 CYS A N 1
ATOM 1356 C CA . CYS A 1 234 ? 61.221 0.794 0.651 1.00 37.85 325 CYS A CA 1
ATOM 1357 C C . CYS A 1 234 ? 60.437 -0.450 0.225 1.00 38.44 325 CYS A C 1
ATOM 1358 O O . CYS A 1 234 ? 59.209 -0.505 0.315 1.00 37.63 325 CYS A O 1
ATOM 1361 N N . ILE A 1 235 ? 61.168 -1.443 -0.261 1.00 38.83 326 ILE A N 1
ATOM 1362 C CA . ILE A 1 235 ? 60.585 -2.712 -0.651 1.00 39.26 326 ILE A CA 1
ATOM 1363 C C . ILE A 1 235 ? 61.210 -3.755 0.263 1.00 40.37 326 ILE A C 1
ATOM 1364 O O . ILE A 1 235 ? 62.433 -3.817 0.410 1.00 40.15 326 ILE A O 1
ATOM 1369 N N . SER A 1 236 ? 60.374 -4.562 0.898 1.00 42.99 327 SER A N 1
ATOM 1370 C CA . SER A 1 236 ? 60.872 -5.624 1.764 1.00 44.69 327 SER A CA 1
ATOM 1371 C C . SER A 1 236 ? 60.431 -6.912 1.086 1.00 46.76 327 SER A C 1
ATOM 1372 O O . SER A 1 236 ? 59.258 -7.287 1.131 1.00 47.68 327 SER A O 1
ATOM 1375 N N . ALA A 1 237 ? 61.379 -7.579 0.444 1.00 48.74 328 ALA A N 1
ATOM 1376 C CA . ALA A 1 237 ? 61.089 -8.797 -0.288 1.00 50.92 328 ALA A CA 1
ATOM 1377 C C . ALA A 1 237 ? 61.431 -10.090 0.428 1.00 53.25 328 ALA A C 1
ATOM 1378 O O . ALA A 1 237 ? 62.160 -10.111 1.425 1.00 51.04 328 ALA A O 1
ATOM 1380 N N . GLY A 1 238 ? 60.871 -11.171 -0.101 1.00 56.93 329 GLY A N 1
ATOM 1381 C CA . GLY A 1 238 ? 61.147 -12.492 0.423 1.00 62.39 329 GLY A CA 1
ATOM 1382 C C . GLY A 1 238 ? 62.198 -13.065 -0.510 1.00 64.95 329 GLY A C 1
ATOM 1383 O O . GLY A 1 238 ? 62.494 -12.447 -1.533 1.00 64.15 329 GLY A O 1
ATOM 1384 N N . PRO A 1 239 ? 62.785 -14.229 -0.200 1.00 68.40 330 PRO A N 1
ATOM 1385 C CA . PRO A 1 239 ? 63.807 -14.811 -1.081 1.00 70.62 330 PRO A CA 1
ATOM 1386 C C . PRO A 1 239 ? 63.215 -15.343 -2.389 1.00 72.70 330 PRO A C 1
ATOM 1387 O O . PRO A 1 239 ? 62.057 -15.770 -2.429 1.00 72.92 330 PRO A O 1
ATOM 1391 N N . LEU A 1 240 ? 64.004 -15.308 -3.459 1.00 75.40 331 LEU A N 1
ATOM 1392 C CA . LEU A 1 240 ? 63.531 -15.800 -4.751 1.00 77.86 331 LEU A CA 1
ATOM 1393 C C . LEU A 1 240 ? 64.351 -17.010 -5.196 1.00 79.09 331 LEU A C 1
ATOM 1394 O O . LEU A 1 240 ? 65.205 -17.461 -4.400 1.00 79.96 331 LEU A O 1
ATOM 1399 N N . LYS A 1 272 ? 52.073 -19.511 -5.241 1.00 95.12 363 LYS A N 1
ATOM 1400 C CA . LYS A 1 272 ? 52.760 -18.358 -4.587 1.00 95.22 363 LYS A CA 1
ATOM 1401 C C . LYS A 1 272 ? 54.261 -18.382 -4.867 1.00 95.10 363 LYS A C 1
ATOM 1402 O O . LYS A 1 272 ? 55.063 -18.723 -3.993 1.00 94.86 363 LYS A O 1
ATOM 1404 N N . GLU A 1 273 ? 54.633 -18.030 -6.094 1.00 94.72 364 GLU A N 1
ATOM 1405 C CA . GLU A 1 273 ? 56.035 -17.993 -6.476 1.00 94.21 364 GLU A CA 1
ATOM 1406 C C . GLU A 1 273 ? 56.488 -16.533 -6.499 1.00 92.79 364 GLU A C 1
ATOM 1407 O O . GLU A 1 273 ? 55.698 -15.631 -6.800 1.00 92.28 364 GLU A O 1
ATOM 1413 N N . LEU A 1 274 ? 57.757 -16.310 -6.166 1.00 90.95 365 LEU A N 1
ATOM 1414 C CA . LEU A 1 274 ? 58.329 -14.967 -6.122 1.00 88.87 365 LEU A CA 1
ATOM 1415 C C . LEU A 1 274 ? 59.554 -14.880 -7.037 1.00 87.10 365 LEU A C 1
ATOM 1416 O O . LEU A 1 274 ? 60.613 -15.432 -6.728 1.00 86.98 365 LEU A O 1
ATOM 1421 N N . GLU A 1 275 ? 59.400 -14.199 -8.170 1.00 84.86 366 GLU A N 1
ATOM 1422 C CA . GLU A 1 275 ? 60.498 -14.039 -9.116 1.00 82.28 366 GLU A CA 1
ATOM 1423 C C . GLU A 1 275 ? 61.055 -12.620 -9.029 1.00 79.51 366 GLU A C 1
ATOM 1424 O O . GLU A 1 275 ? 60.351 -11.689 -8.626 1.00 78.41 366 GLU A O 1
ATOM 1430 N N . SER A 1 276 ? 62.322 -12.465 -9.401 1.00 75.37 367 SER A N 1
ATOM 1431 C CA . SER A 1 276 ? 62.978 -11.167 -9.356 1.00 71.63 367 SER A CA 1
ATOM 1432 C C . SER A 1 276 ? 62.099 -10.068 -9.936 1.00 68.69 367 SER A C 1
ATOM 1433 O O . SER A 1 276 ? 61.942 -9.011 -9.337 1.00 67.91 367 SER A O 1
ATOM 1436 N N . ASP A 1 277 ? 61.517 -10.328 -11.100 1.00 66.27 368 ASP A N 1
ATOM 1437 C CA . ASP A 1 277 ? 60.675 -9.342 -11.761 1.00 64.14 368 ASP A CA 1
ATOM 1438 C C . ASP A 1 277 ? 59.459 -8.906 -10.956 1.00 61.25 368 ASP A C 1
ATOM 1439 O O . ASP A 1 277 ? 58.813 -7.918 -11.294 1.00 60.84 368 ASP A O 1
ATOM 1444 N N . ASP A 1 278 ? 59.139 -9.638 -9.895 1.00 58.15 369 ASP A N 1
ATOM 1445 C CA . ASP A 1 278 ? 58.011 -9.269 -9.048 1.00 54.14 369 ASP A CA 1
ATOM 1446 C C . ASP A 1 278 ? 58.442 -8.030 -8.279 1.00 51.22 369 ASP A C 1
ATOM 1447 O O . ASP A 1 278 ? 57.690 -7.071 -8.142 1.00 50.61 369 ASP A O 1
ATOM 1452 N N . VAL A 1 279 ? 59.670 -8.070 -7.780 1.00 49.68 370 VAL A N 1
ATOM 1453 C CA . VAL A 1 279 ? 60.251 -6.961 -7.043 1.00 48.55 370 VAL A CA 1
ATOM 1454 C C . VAL A 1 279 ? 60.573 -5.845 -8.030 1.00 47.01 370 VAL A C 1
ATOM 1455 O O . VAL A 1 279 ? 60.304 -4.671 -7.767 1.00 45.30 370 VAL A O 1
ATOM 1459 N N . GLY A 1 280 ? 61.138 -6.229 -9.171 1.00 45.31 371 GLY A N 1
ATOM 1460 C CA . GLY A 1 280 ? 61.487 -5.267 -10.198 1.00 45.19 371 GLY A CA 1
ATOM 1461 C C . GLY A 1 280 ? 60.319 -4.407 -10.656 1.00 45.70 371 GLY A C 1
ATOM 1462 O O . GLY A 1 280 ? 60.487 -3.210 -10.906 1.00 45.47 371 GLY A O 1
ATOM 1463 N N . ARG A 1 281 ? 59.134 -5.000 -10.769 1.00 44.78 372 ARG A N 1
ATOM 1464 C CA . ARG A 1 281 ? 57.967 -4.244 -11.209 1.00 44.97 372 ARG A CA 1
ATOM 1465 C C . ARG A 1 281 ? 57.455 -3.323 -10.106 1.00 42.77 372 ARG A C 1
ATOM 1466 O O . ARG A 1 281 ? 57.087 -2.174 -10.376 1.00 42.76 372 ARG A O 1
ATOM 1474 N N . ALA A 1 282 ? 57.419 -3.819 -8.871 1.00 39.45 373 ALA A N 1
ATOM 1475 C CA . ALA A 1 282 ? 56.969 -2.995 -7.752 1.00 37.40 373 ALA A CA 1
ATOM 1476 C C . ALA A 1 282 ? 57.982 -1.847 -7.597 1.00 37.08 373 ALA A C 1
ATOM 1477 O O . ALA A 1 282 ? 57.622 -0.700 -7.332 1.00 35.67 373 ALA A O 1
ATOM 1479 N N . ALA A 1 283 ? 59.255 -2.178 -7.774 1.00 37.56 374 ALA A N 1
ATOM 1480 C CA . ALA A 1 283 ? 60.321 -1.199 -7.675 1.00 38.85 374 ALA A CA 1
ATOM 1481 C C . ALA A 1 283 ? 60.094 -0.144 -8.747 1.00 38.92 374 ALA A C 1
ATOM 1482 O O . ALA A 1 283 ? 59.936 1.045 -8.452 1.00 38.90 374 ALA A O 1
ATOM 1484 N N . LEU A 1 284 ? 60.067 -0.593 -9.996 1.00 38.55 375 LEU A N 1
ATOM 1485 C CA . LEU A 1 284 ? 59.861 0.310 -11.111 1.00 38.95 375 LEU A CA 1
ATOM 1486 C C . LEU A 1 284 ? 58.673 1.235 -10.846 1.00 38.04 375 LEU A C 1
ATOM 1487 O O . LEU A 1 284 ? 58.780 2.443 -11.007 1.00 41.11 375 LEU A O 1
ATOM 1492 N N . PHE A 1 285 ? 57.546 0.677 -10.421 1.00 36.14 376 PHE A N 1
ATOM 1493 C CA . PHE A 1 285 ? 56.372 1.495 -10.142 1.00 33.79 376 PHE A CA 1
ATOM 1494 C C . PHE A 1 285 ? 56.661 2.626 -9.137 1.00 33.75 376 PHE A C 1
ATOM 1495 O O . PHE A 1 285 ? 56.387 3.788 -9.417 1.00 34.68 376 PHE A O 1
ATOM 1503 N N . LEU A 1 286 ? 57.211 2.292 -7.975 1.00 33.44 377 LEU A N 1
ATOM 1504 C CA . LEU A 1 286 ? 57.493 3.304 -6.952 1.00 34.97 377 LEU A CA 1
ATOM 1505 C C . LEU A 1 286 ? 58.464 4.392 -7.417 1.00 34.78 377 LEU A C 1
ATOM 1506 O O . LEU A 1 286 ? 58.303 5.569 -7.092 1.00 33.35 377 LEU A O 1
ATOM 1511 N N . LEU A 1 287 ? 59.460 3.969 -8.183 1.00 35.83 378 LEU A N 1
ATOM 1512 C CA . LEU A 1 287 ? 60.495 4.838 -8.710 1.00 37.89 378 LEU A CA 1
ATOM 1513 C C . LEU A 1 287 ? 60.060 5.709 -9.883 1.00 40.04 378 LEU A C 1
ATOM 1514 O O . LEU A 1 287 ? 60.884 6.446 -10.419 1.00 44.30 378 LEU A O 1
ATOM 1519 N N . SER A 1 288 ? 58.791 5.642 -10.287 1.00 39.60 379 SER A N 1
ATOM 1520 C CA . SER A 1 288 ? 58.325 6.423 -11.441 1.00 38.33 379 SER A CA 1
ATOM 1521 C C . SER A 1 288 ? 57.238 7.460 -11.126 1.00 37.53 379 SER A C 1
ATOM 1522 O O . SER A 1 288 ? 56.622 7.430 -10.066 1.00 36.86 379 SER A O 1
ATOM 1525 N N . PRO A 1 289 ? 56.982 8.390 -12.062 1.00 37.07 380 PRO A N 1
ATOM 1526 C CA . PRO A 1 289 ? 55.962 9.421 -11.833 1.00 35.61 380 PRO A CA 1
ATOM 1527 C C . PRO A 1 289 ? 54.630 8.803 -11.472 1.00 37.07 380 PRO A C 1
ATOM 1528 O O . PRO A 1 289 ? 53.739 9.476 -10.939 1.00 35.60 380 PRO A O 1
ATOM 1532 N N . LEU A 1 290 ? 54.496 7.511 -11.767 1.00 39.11 381 LEU A N 1
ATOM 1533 C CA . LEU A 1 290 ? 53.265 6.788 -11.450 1.00 38.54 381 LEU A CA 1
ATOM 1534 C C . LEU A 1 290 ? 52.978 6.872 -9.947 1.00 37.69 381 LEU A C 1
ATOM 1535 O O . LEU A 1 290 ? 51.821 6.930 -9.534 1.00 37.94 381 LEU A O 1
ATOM 1540 N N . ALA A 1 291 ? 54.041 6.906 -9.143 1.00 36.56 382 ALA A N 1
ATOM 1541 C CA . ALA A 1 291 ? 53.927 6.964 -7.688 1.00 37.95 382 ALA A CA 1
ATOM 1542 C C . ALA A 1 291 ? 54.283 8.342 -7.118 1.00 39.38 382 ALA A C 1
ATOM 1543 O O . ALA A 1 291 ? 54.613 8.477 -5.932 1.00 37.50 382 ALA A O 1
ATOM 1545 N N . ARG A 1 292 ? 54.190 9.363 -7.964 1.00 40.95 383 ARG A N 1
ATOM 1546 C CA . ARG A 1 292 ? 54.517 10.723 -7.566 1.00 42.07 383 ARG A CA 1
ATOM 1547 C C . ARG A 1 292 ? 53.931 11.152 -6.228 1.00 40.61 383 ARG A C 1
ATOM 1548 O O . ARG A 1 292 ? 54.541 11.955 -5.522 1.00 40.70 383 ARG A O 1
ATOM 1556 N N . ALA A 1 293 ? 52.764 10.625 -5.862 1.00 37.61 384 ALA A N 1
ATOM 1557 C CA . ALA A 1 293 ? 52.161 11.000 -4.585 1.00 34.41 384 ALA A CA 1
ATOM 1558 C C . ALA A 1 293 ? 52.487 9.987 -3.490 1.00 33.48 384 ALA A C 1
ATOM 1559 O O . ALA A 1 293 ? 51.907 10.020 -2.398 1.00 33.09 384 ALA A O 1
ATOM 1561 N N . VAL A 1 294 ? 53.431 9.097 -3.778 1.00 32.84 385 VAL A N 1
ATOM 1562 C CA . VAL A 1 294 ? 53.820 8.063 -2.823 1.00 32.64 385 VAL A CA 1
ATOM 1563 C C . VAL A 1 294 ? 55.258 8.175 -2.305 1.00 30.84 385 VAL A C 1
ATOM 1564 O O . VAL A 1 294 ? 56.215 8.035 -3.073 1.00 28.29 385 VAL A O 1
ATOM 1568 N N . THR A 1 295 ? 55.392 8.400 -0.998 1.00 29.31 386 THR A N 1
ATOM 1569 C CA . THR A 1 295 ? 56.703 8.488 -0.355 1.00 30.51 386 THR A CA 1
ATOM 1570 C C . THR A 1 295 ? 56.609 8.051 1.111 1.00 29.96 386 THR A C 1
ATOM 1571 O O . THR A 1 295 ? 55.637 8.359 1.794 1.00 27.33 386 THR A O 1
ATOM 1575 N N . GLY A 1 296 ? 57.617 7.321 1.586 1.00 30.92 387 GLY A N 1
ATOM 1576 C CA . GLY A 1 296 ? 57.604 6.852 2.965 1.00 33.39 387 GLY A CA 1
ATOM 1577 C C . GLY A 1 296 ? 56.850 5.537 3.124 1.00 34.66 387 GLY A C 1
ATOM 1578 O O . GLY A 1 296 ? 56.476 5.123 4.224 1.00 34.26 387 GLY A O 1
ATOM 1579 N N . ALA A 1 297 ? 56.632 4.869 2.005 1.00 34.53 388 ALA A N 1
ATOM 1580 C CA . ALA A 1 297 ? 55.917 3.614 2.011 1.00 34.76 388 ALA A CA 1
ATOM 1581 C C . ALA A 1 297 ? 56.873 2.442 2.046 1.00 35.02 388 ALA A C 1
ATOM 1582 O O . ALA A 1 297 ? 57.955 2.487 1.458 1.00 34.86 388 ALA A O 1
ATOM 1584 N N . THR A 1 298 ? 56.488 1.405 2.775 1.00 35.81 389 THR A N 1
ATOM 1585 C CA . THR A 1 298 ? 57.278 0.185 2.818 1.00 37.13 389 THR A CA 1
ATOM 1586 C C . THR A 1 298 ? 56.294 -0.846 2.292 1.00 38.62 389 THR A C 1
ATOM 1587 O O . THR A 1 298 ? 55.207 -1.010 2.839 1.00 40.71 389 THR A O 1
ATOM 1591 N N . LEU A 1 299 ? 56.670 -1.504 1.203 1.00 38.58 390 LEU A N 1
ATOM 1592 C CA . LEU A 1 299 ? 55.832 -2.506 0.547 1.00 37.51 390 LEU A CA 1
ATOM 1593 C C . LEU A 1 299 ? 56.525 -3.868 0.631 1.00 36.38 390 LEU A C 1
ATOM 1594 O O . LEU A 1 299 ? 57.651 -4.037 0.151 1.00 32.66 390 LEU A O 1
ATOM 1599 N N . TYR A 1 300 ? 55.856 -4.835 1.251 1.00 37.40 391 TYR A N 1
ATOM 1600 C CA . TYR A 1 300 ? 56.416 -6.181 1.390 1.00 37.98 391 TYR A CA 1
ATOM 1601 C C . TYR A 1 300 ? 56.062 -7.058 0.194 1.00 38.82 391 TYR A C 1
ATOM 1602 O O . TYR A 1 300 ? 54.904 -7.388 -0.019 1.00 37.91 391 TYR A O 1
ATOM 1611 N N . VAL A 1 301 ? 57.061 -7.407 -0.607 1.00 40.87 392 VAL A N 1
ATOM 1612 C CA . VAL A 1 301 ? 56.823 -8.259 -1.758 1.00 44.01 392 VAL A CA 1
ATOM 1613 C C . VAL A 1 301 ? 57.257 -9.660 -1.327 1.00 47.38 392 VAL A C 1
ATOM 1614 O O . VAL A 1 301 ? 58.326 -10.141 -1.705 1.00 47.42 392 VAL A O 1
ATOM 1618 N N . ASP A 1 302 ? 56.410 -10.296 -0.515 1.00 50.74 393 ASP A N 1
ATOM 1619 C CA . ASP A 1 302 ? 56.682 -11.627 0.029 1.00 53.72 393 ASP A CA 1
ATOM 1620 C C . ASP A 1 302 ? 55.452 -12.542 0.101 1.00 55.50 393 ASP A C 1
ATOM 1621 O O . ASP A 1 302 ? 55.335 -13.366 1.012 1.00 54.84 393 ASP A O 1
ATOM 1626 N N . ASN A 1 303 ? 54.538 -12.390 -0.850 1.00 57.60 394 ASN A N 1
ATOM 1627 C CA . ASN A 1 303 ? 53.333 -13.214 -0.896 1.00 59.37 394 ASN A CA 1
ATOM 1628 C C . ASN A 1 303 ? 52.599 -13.324 0.438 1.00 60.36 394 ASN A C 1
ATOM 1629 O O . ASN A 1 303 ? 52.284 -14.428 0.876 1.00 60.60 394 ASN A O 1
ATOM 1634 N N . GLY A 1 304 ? 52.330 -12.189 1.079 1.00 61.73 395 GLY A N 1
ATOM 1635 C CA . GLY A 1 304 ? 51.613 -12.196 2.345 1.00 61.96 395 GLY A CA 1
ATOM 1636 C C . GLY A 1 304 ? 52.424 -12.610 3.559 1.00 64.04 395 GLY A C 1
ATOM 1637 O O . GLY A 1 304 ? 51.939 -12.543 4.684 1.00 63.78 395 GLY A O 1
ATOM 1638 N N . LEU A 1 305 ? 53.663 -13.031 3.342 1.00 67.08 396 LEU A N 1
ATOM 1639 C CA . LEU A 1 305 ? 54.522 -13.466 4.440 1.00 70.73 396 LEU A CA 1
ATOM 1640 C C . LEU A 1 305 ? 54.399 -12.517 5.635 1.00 73.02 396 LEU A C 1
ATOM 1641 O O . LEU A 1 305 ? 53.884 -12.898 6.687 1.00 72.73 396 LEU A O 1
ATOM 1646 N N . HIS A 1 306 ? 54.861 -11.280 5.461 1.00 76.03 397 HIS A N 1
ATOM 1647 C CA . HIS A 1 306 ? 54.809 -10.268 6.517 1.00 78.86 397 HIS A CA 1
ATOM 1648 C C . HIS A 1 306 ? 53.379 -10.000 6.994 1.00 81.32 397 HIS A C 1
ATOM 1649 O O . HIS A 1 306 ? 52.501 -9.655 6.200 1.00 81.26 397 HIS A O 1
ATOM 1656 N N . ALA A 1 307 ? 53.157 -10.146 8.296 1.00 84.27 398 ALA A N 1
ATOM 1657 C CA . ALA A 1 307 ? 51.836 -9.931 8.878 1.00 87.79 398 ALA A CA 1
ATOM 1658 C C . ALA A 1 307 ? 50.804 -10.858 8.232 1.00 89.80 398 ALA A C 1
ATOM 1659 O O . ALA A 1 307 ? 49.869 -10.396 7.575 1.00 89.69 398 ALA A O 1
ATOM 1661 N N . MET A 1 308 ? 50.992 -12.164 8.433 1.00 92.23 399 MET A N 1
ATOM 1662 C CA . MET A 1 308 ? 50.118 -13.214 7.894 1.00 94.23 399 MET A CA 1
ATOM 1663 C C . MET A 1 308 ? 50.762 -14.595 8.067 1.00 94.59 399 MET A C 1
ATOM 1664 O O . MET A 1 308 ? 51.805 -14.669 8.748 1.00 95.55 399 MET A O 1
ATOM 1669 N N . PRO B 1 2 ? 57.160 -2.686 -19.522 1.00 53.73 93 PRO B N 1
ATOM 1670 C CA . PRO B 1 2 ? 57.750 -2.460 -18.173 1.00 53.20 93 PRO B CA 1
ATOM 1671 C C . PRO B 1 2 ? 56.685 -2.632 -17.072 1.00 52.84 93 PRO B C 1
ATOM 1672 O O . PRO B 1 2 ? 56.921 -3.291 -16.055 1.00 52.97 93 PRO B O 1
ATOM 1676 N N . LEU B 1 3 ? 55.519 -2.029 -17.283 1.00 51.87 94 LEU B N 1
ATOM 1677 C CA . LEU B 1 3 ? 54.397 -2.153 -16.360 1.00 51.59 94 LEU B CA 1
ATOM 1678 C C . LEU B 1 3 ? 53.152 -2.457 -17.198 1.00 51.47 94 LEU B C 1
ATOM 1679 O O . LEU B 1 3 ? 52.191 -1.675 -17.262 1.00 48.92 94 LEU B O 1
ATOM 1684 N N . PRO B 1 4 ? 53.169 -3.612 -17.874 1.00 52.36 95 PRO B N 1
ATOM 1685 C CA . PRO B 1 4 ? 52.042 -4.021 -18.714 1.00 53.19 95 PRO B CA 1
ATOM 1686 C C . PRO B 1 4 ? 50.823 -4.435 -17.891 1.00 53.53 95 PRO B C 1
ATOM 1687 O O . PRO B 1 4 ? 50.925 -5.216 -16.944 1.00 51.99 95 PRO B O 1
ATOM 1691 N N . VAL B 1 5 ? 49.669 -3.891 -18.247 1.00 54.60 96 VAL B N 1
ATOM 1692 C CA . VAL B 1 5 ? 48.447 -4.235 -17.547 1.00 55.99 96 VAL B CA 1
ATOM 1693 C C . VAL B 1 5 ? 47.392 -4.659 -18.556 1.00 56.88 96 VAL B C 1
ATOM 1694 O O . VAL B 1 5 ? 46.761 -3.818 -19.210 1.00 56.74 96 VAL B O 1
ATOM 1698 N N . ASP B 1 6 ? 47.220 -5.973 -18.690 1.00 57.95 97 ASP B N 1
ATOM 1699 C CA . ASP B 1 6 ? 46.234 -6.530 -19.608 1.00 57.61 97 ASP B CA 1
ATOM 1700 C C . ASP B 1 6 ? 45.155 -7.289 -18.835 1.00 56.65 97 ASP B C 1
ATOM 1701 O O . ASP B 1 6 ? 45.381 -8.398 -18.339 1.00 55.40 97 ASP B O 1
ATOM 1706 N N . LEU B 1 7 ? 43.980 -6.674 -18.744 1.00 56.19 98 LEU B N 1
ATOM 1707 C CA . LEU B 1 7 ? 42.847 -7.243 -18.022 1.00 56.34 98 LEU B CA 1
ATOM 1708 C C . LEU B 1 7 ? 41.711 -7.710 -18.932 1.00 57.90 98 LEU B C 1
ATOM 1709 O O . LEU B 1 7 ? 40.638 -8.079 -18.454 1.00 58.18 98 LEU B O 1
ATOM 1714 N N . ARG B 1 8 ? 41.953 -7.699 -20.237 1.00 59.57 99 ARG B N 1
ATOM 1715 C CA . ARG B 1 8 ? 40.954 -8.110 -21.221 1.00 60.84 99 ARG B CA 1
ATOM 1716 C C . ARG B 1 8 ? 40.026 -9.268 -20.816 1.00 60.22 99 ARG B C 1
ATOM 1717 O O . ARG B 1 8 ? 38.796 -9.101 -20.761 1.00 60.91 99 ARG B O 1
ATOM 1725 N N . GLY B 1 9 ? 40.601 -10.435 -20.537 1.00 57.20 100 GLY B N 1
ATOM 1726 C CA . GLY B 1 9 ? 39.774 -11.571 -20.165 1.00 55.18 100 GLY B CA 1
ATOM 1727 C C . GLY B 1 9 ? 39.204 -11.552 -18.755 1.00 53.94 100 GLY B C 1
ATOM 1728 O O . GLY B 1 9 ? 38.640 -12.554 -18.305 1.00 53.78 100 GLY B O 1
ATOM 1729 N N . LYS B 1 10 ? 39.329 -10.421 -18.059 1.00 51.74 101 LYS B N 1
ATOM 1730 C CA . LYS B 1 10 ? 38.848 -10.322 -16.687 1.00 48.56 101 LYS B CA 1
ATOM 1731 C C . LYS B 1 10 ? 37.757 -9.281 -16.467 1.00 46.31 101 LYS B C 1
ATOM 1732 O O . LYS B 1 10 ? 37.598 -8.346 -17.257 1.00 44.51 101 LYS B O 1
ATOM 1738 N N . THR B 1 11 ? 36.982 -9.460 -15.401 1.00 44.02 102 THR B N 1
ATOM 1739 C CA . THR B 1 11 ? 35.905 -8.520 -15.104 1.00 43.57 102 THR B CA 1
ATOM 1740 C C . THR B 1 11 ? 35.993 -8.049 -13.647 1.00 41.72 102 THR B C 1
ATOM 1741 O O . THR B 1 11 ? 36.451 -8.789 -12.759 1.00 38.85 102 THR B O 1
ATOM 1745 N N . ALA B 1 12 ? 35.569 -6.806 -13.419 1.00 39.57 103 ALA B N 1
ATOM 1746 C CA . ALA B 1 12 ? 35.633 -6.202 -12.092 1.00 38.62 103 ALA B CA 1
ATOM 1747 C C . ALA B 1 12 ? 34.333 -5.546 -11.646 1.00 37.40 103 ALA B C 1
ATOM 1748 O O . ALA B 1 12 ? 33.555 -5.048 -12.464 1.00 37.17 103 ALA B O 1
ATOM 1750 N N . PHE B 1 13 ? 34.089 -5.576 -10.340 1.00 35.59 104 PHE B N 1
ATOM 1751 C CA . PHE B 1 13 ? 32.913 -4.922 -9.786 1.00 35.97 104 PHE B CA 1
ATOM 1752 C C . PHE B 1 13 ? 33.478 -3.826 -8.901 1.00 37.33 104 PHE B C 1
ATOM 1753 O O . PHE B 1 13 ? 34.218 -4.101 -7.950 1.00 37.28 104 PHE B O 1
ATOM 1761 N N . VAL B 1 14 ? 33.144 -2.585 -9.227 1.00 39.07 105 VAL B N 1
ATOM 1762 C CA . VAL B 1 14 ? 33.631 -1.443 -8.466 1.00 41.25 105 VAL B CA 1
ATOM 1763 C C . VAL B 1 14 ? 32.478 -0.828 -7.699 1.00 41.60 105 VAL B C 1
ATOM 1764 O O . VAL B 1 14 ? 31.503 -0.375 -8.297 1.00 42.85 105 VAL B O 1
ATOM 1768 N N . ALA B 1 15 ? 32.585 -0.827 -6.374 1.00 41.82 106 ALA B N 1
ATOM 1769 C CA . ALA B 1 15 ? 31.538 -0.276 -5.525 1.00 42.42 106 ALA B CA 1
ATOM 1770 C C . ALA B 1 15 ? 31.876 1.132 -5.063 1.00 44.37 106 ALA B C 1
ATOM 1771 O O . ALA B 1 15 ? 33.034 1.452 -4.788 1.00 41.68 106 ALA B O 1
ATOM 1773 N N . GLY B 1 16 ? 30.853 1.972 -4.979 1.00 47.62 107 GLY B N 1
ATOM 1774 C CA . GLY B 1 16 ? 31.065 3.333 -4.534 1.00 54.08 107 GLY B CA 1
ATOM 1775 C C . GLY B 1 16 ? 30.759 4.377 -5.587 1.00 58.32 107 GLY B C 1
ATOM 1776 O O . GLY B 1 16 ? 29.890 5.239 -5.377 1.00 58.88 107 GLY B O 1
ATOM 1777 N N . VAL B 1 17 ? 31.468 4.295 -6.712 1.00 61.18 108 VAL B N 1
ATOM 1778 C CA . VAL B 1 17 ? 31.300 5.227 -7.824 1.00 64.73 108 VAL B CA 1
ATOM 1779 C C . VAL B 1 17 ? 30.108 6.152 -7.625 1.00 68.52 108 VAL B C 1
ATOM 1780 O O . VAL B 1 17 ? 28.961 5.758 -7.853 1.00 69.00 108 VAL B O 1
ATOM 1784 N N . ALA B 1 18 ? 30.386 7.377 -7.181 1.00 72.34 109 ALA B N 1
ATOM 1785 C CA . ALA B 1 18 ? 29.341 8.371 -6.950 1.00 75.78 109 ALA B CA 1
ATOM 1786 C C . ALA B 1 18 ? 29.389 9.488 -8.001 1.00 77.98 109 ALA B C 1
ATOM 1787 O O . ALA B 1 18 ? 28.483 9.609 -8.830 1.00 77.72 109 ALA B O 1
ATOM 1789 N N . ASP B 1 19 ? 30.448 10.294 -7.978 1.00 80.22 110 ASP B N 1
ATOM 1790 C CA . ASP B 1 19 ? 30.582 11.389 -8.938 1.00 82.91 110 ASP B CA 1
ATOM 1791 C C . ASP B 1 19 ? 31.505 11.051 -10.113 1.00 82.89 110 ASP B C 1
ATOM 1792 O O . ASP B 1 19 ? 31.907 9.898 -10.283 1.00 83.67 110 ASP B O 1
ATOM 1797 N N . SER B 1 20 ? 31.830 12.061 -10.920 1.00 82.29 111 SER B N 1
ATOM 1798 C CA . SER B 1 20 ? 32.699 11.881 -12.085 1.00 81.83 111 SER B CA 1
ATOM 1799 C C . SER B 1 20 ? 34.132 12.339 -11.815 1.00 81.38 111 SER B C 1
ATOM 1800 O O . SER B 1 20 ? 35.054 11.999 -12.559 1.00 80.92 111 SER B O 1
ATOM 1803 N N . ASN B 1 21 ? 34.311 13.123 -10.755 1.00 80.96 112 ASN B N 1
ATOM 1804 C CA . ASN B 1 21 ? 35.636 13.603 -10.378 1.00 80.24 112 ASN B CA 1
ATOM 1805 C C . ASN B 1 21 ? 36.082 12.946 -9.081 1.00 78.86 112 ASN B C 1
ATOM 1806 O O . ASN B 1 21 ? 36.608 13.606 -8.182 1.00 79.66 112 ASN B O 1
ATOM 1811 N N . GLY B 1 22 ? 35.855 11.639 -8.996 1.00 76.30 113 GLY B N 1
ATOM 1812 C CA . GLY B 1 22 ? 36.236 10.882 -7.821 1.00 72.02 113 GLY B CA 1
ATOM 1813 C C . GLY B 1 22 ? 37.230 9.812 -8.215 1.00 69.48 113 GLY B C 1
ATOM 1814 O O . GLY B 1 22 ? 37.430 9.546 -9.406 1.00 68.03 113 GLY B O 1
ATOM 1815 N N . TYR B 1 23 ? 37.856 9.197 -7.218 1.00 67.12 114 TYR B N 1
ATOM 1816 C CA . TYR B 1 23 ? 38.843 8.152 -7.463 1.00 63.94 114 TYR B CA 1
ATOM 1817 C C . TYR B 1 23 ? 38.173 6.914 -8.035 1.00 62.45 114 TYR B C 1
ATOM 1818 O O . TYR B 1 23 ? 38.753 6.207 -8.861 1.00 61.26 114 TYR B O 1
ATOM 1827 N N . GLY B 1 24 ? 36.943 6.667 -7.591 1.00 60.90 115 GLY B N 1
ATOM 1828 C CA . GLY B 1 24 ? 36.200 5.510 -8.055 1.00 60.88 115 GLY B CA 1
ATOM 1829 C C . GLY B 1 24 ? 36.005 5.531 -9.552 1.00 60.51 115 GLY B C 1
ATOM 1830 O O . GLY B 1 24 ? 36.359 4.582 -10.260 1.00 59.00 115 GLY B O 1
ATOM 1831 N N . TRP B 1 25 ? 35.436 6.627 -10.037 1.00 60.80 116 TRP B N 1
ATOM 1832 C CA . TRP B 1 25 ? 35.206 6.771 -11.459 1.00 60.76 116 TRP B CA 1
ATOM 1833 C C . TRP B 1 25 ? 36.529 6.628 -12.192 1.00 58.55 116 TRP B C 1
ATOM 1834 O O . TRP B 1 25 ? 36.599 6.025 -13.262 1.00 59.24 116 TRP B O 1
ATOM 1845 N N . ALA B 1 26 ? 37.583 7.180 -11.607 1.00 56.41 117 ALA B N 1
ATOM 1846 C CA . ALA B 1 26 ? 38.903 7.099 -12.212 1.00 54.02 117 ALA B CA 1
ATOM 1847 C C . ALA B 1 26 ? 39.281 5.640 -12.464 1.00 52.78 117 ALA B C 1
ATOM 1848 O O . ALA B 1 26 ? 39.605 5.268 -13.593 1.00 53.23 117 ALA B O 1
ATOM 1850 N N . ILE B 1 27 ? 39.220 4.816 -11.415 1.00 50.74 118 ILE B N 1
ATOM 1851 C CA . ILE B 1 27 ? 39.571 3.397 -11.520 1.00 48.18 118 ILE B CA 1
ATOM 1852 C C . ILE B 1 27 ? 38.738 2.628 -12.554 1.00 48.27 118 ILE B C 1
ATOM 1853 O O . ILE B 1 27 ? 39.242 1.709 -13.210 1.00 46.18 118 ILE B O 1
ATOM 1858 N N . CYS B 1 28 ? 37.468 2.993 -12.705 1.00 47.70 119 CYS B N 1
ATOM 1859 C CA . CYS B 1 28 ? 36.638 2.313 -13.689 1.00 49.04 119 CYS B CA 1
ATOM 1860 C C . CYS B 1 28 ? 37.287 2.492 -15.058 1.00 50.53 119 CYS B C 1
ATOM 1861 O O . CYS B 1 28 ? 37.515 1.513 -15.777 1.00 49.23 119 CYS B O 1
ATOM 1864 N N . LYS B 1 29 ? 37.595 3.744 -15.400 1.00 51.81 120 LYS B N 1
ATOM 1865 C CA . LYS B 1 29 ? 38.233 4.056 -16.676 1.00 53.19 120 LYS B CA 1
ATOM 1866 C C . LYS B 1 29 ? 39.566 3.320 -16.809 1.00 52.95 120 LYS B C 1
ATOM 1867 O O . LYS B 1 29 ? 39.817 2.650 -17.813 1.00 52.67 120 LYS B O 1
ATOM 1873 N N . LEU B 1 30 ? 40.418 3.431 -15.797 1.00 51.81 121 LEU B N 1
ATOM 1874 C CA . LEU B 1 30 ? 41.706 2.754 -15.837 1.00 51.35 121 LEU B CA 1
ATOM 1875 C C . LEU B 1 30 ? 41.574 1.243 -16.105 1.00 51.78 121 LEU B C 1
ATOM 1876 O O . LEU B 1 30 ? 42.267 0.710 -16.972 1.00 51.93 121 LEU B O 1
ATOM 1881 N N . LEU B 1 31 ? 40.692 0.561 -15.368 1.00 51.13 122 LEU B N 1
ATOM 1882 C CA . LEU B 1 31 ? 40.475 -0.887 -15.540 1.00 49.54 122 LEU B CA 1
ATOM 1883 C C . LEU B 1 31 ? 39.921 -1.163 -16.929 1.00 49.78 122 LEU B C 1
ATOM 1884 O O . LEU B 1 31 ? 40.389 -2.062 -17.629 1.00 48.83 122 LEU B O 1
ATOM 1889 N N . ARG B 1 32 ? 38.906 -0.398 -17.314 1.00 51.04 123 ARG B N 1
ATOM 1890 C CA . ARG B 1 32 ? 38.299 -0.552 -18.632 1.00 54.55 123 ARG B CA 1
ATOM 1891 C C . ARG B 1 32 ? 39.392 -0.398 -19.691 1.00 55.30 123 ARG B C 1
ATOM 1892 O O . ARG B 1 32 ? 39.508 -1.214 -20.610 1.00 54.55 123 ARG B O 1
ATOM 1900 N N . ALA B 1 33 ? 40.198 0.654 -19.532 1.00 56.29 124 ALA B N 1
ATOM 1901 C CA . ALA B 1 33 ? 41.306 0.954 -20.432 1.00 55.20 124 ALA B CA 1
ATOM 1902 C C . ALA B 1 33 ? 42.224 -0.253 -20.588 1.00 54.80 124 ALA B C 1
ATOM 1903 O O . ALA B 1 33 ? 42.650 -0.568 -21.698 1.00 56.78 124 ALA B O 1
ATOM 1905 N N . ALA B 1 34 ? 42.536 -0.923 -19.481 1.00 52.96 125 ALA B N 1
ATOM 1906 C CA . ALA B 1 34 ? 43.410 -2.091 -19.530 1.00 51.17 125 ALA B CA 1
ATOM 1907 C C . ALA B 1 34 ? 42.671 -3.299 -20.126 1.00 51.41 125 ALA B C 1
ATOM 1908 O O . ALA B 1 34 ? 43.196 -4.423 -20.139 1.00 49.71 125 ALA B O 1
ATOM 1910 N N . GLY B 1 35 ? 41.448 -3.058 -20.603 1.00 51.04 126 GLY B N 1
ATOM 1911 C CA . GLY B 1 35 ? 40.661 -4.114 -21.225 1.00 52.15 126 GLY B CA 1
ATOM 1912 C C . GLY B 1 35 ? 39.642 -4.876 -20.390 1.00 52.28 126 GLY B C 1
ATOM 1913 O O . GLY B 1 35 ? 38.854 -5.647 -20.936 1.00 52.27 126 GLY B O 1
ATOM 1914 N N . ALA B 1 36 ? 39.645 -4.670 -19.078 1.00 52.14 127 ALA B N 1
ATOM 1915 C CA . ALA B 1 36 ? 38.710 -5.367 -18.204 1.00 50.15 127 ALA B CA 1
ATOM 1916 C C . ALA B 1 36 ? 37.260 -5.005 -18.460 1.00 50.07 127 ALA B C 1
ATOM 1917 O O . ALA B 1 36 ? 36.941 -3.961 -19.028 1.00 50.27 127 ALA B O 1
ATOM 1919 N N . ARG B 1 37 ? 36.389 -5.906 -18.033 1.00 49.07 128 ARG B N 1
ATOM 1920 C CA . ARG B 1 37 ? 34.955 -5.746 -18.142 1.00 47.86 128 ARG B CA 1
ATOM 1921 C C . ARG B 1 37 ? 34.609 -5.084 -16.802 1.00 45.60 128 ARG B C 1
ATOM 1922 O O . ARG B 1 37 ? 34.880 -5.648 -15.744 1.00 46.53 128 ARG B O 1
ATOM 1930 N N . VAL B 1 38 ? 34.012 -3.900 -16.836 1.00 42.75 129 VAL B N 1
ATOM 1931 C CA . VAL B 1 38 ? 33.723 -3.186 -15.600 1.00 39.01 129 VAL B CA 1
ATOM 1932 C C . VAL B 1 38 ? 32.274 -3.107 -15.147 1.00 39.90 129 VAL B C 1
ATOM 1933 O O . VAL B 1 38 ? 31.424 -2.517 -15.818 1.00 38.89 129 VAL B O 1
ATOM 1937 N N . LEU B 1 39 ? 32.007 -3.701 -13.986 1.00 40.67 130 LEU B N 1
ATOM 1938 C CA . LEU B 1 39 ? 30.671 -3.696 -13.396 1.00 42.60 130 LEU B CA 1
ATOM 1939 C C . LEU B 1 39 ? 30.662 -2.635 -12.303 1.00 43.43 130 LEU B C 1
ATOM 1940 O O . LEU B 1 39 ? 31.569 -2.582 -11.468 1.00 44.66 130 LEU B O 1
ATOM 1945 N N . VAL B 1 40 ? 29.644 -1.785 -12.295 1.00 44.35 131 VAL B N 1
ATOM 1946 C CA . VAL B 1 40 ? 29.601 -0.722 -11.301 1.00 45.15 131 VAL B CA 1
ATOM 1947 C C . VAL B 1 40 ? 28.412 -0.725 -10.358 1.00 46.57 131 VAL B C 1
ATOM 1948 O O . VAL B 1 40 ? 27.276 -0.921 -10.773 1.00 47.39 131 VAL B O 1
ATOM 1952 N N . GLY B 1 41 ? 28.702 -0.500 -9.080 1.00 48.64 132 GLY B N 1
ATOM 1953 C CA . GLY B 1 41 ? 27.670 -0.437 -8.065 1.00 50.86 132 GLY B CA 1
ATOM 1954 C C . GLY B 1 41 ? 27.613 1.005 -7.598 1.00 52.92 132 GLY B C 1
ATOM 1955 O O . GLY B 1 41 ? 28.539 1.490 -6.943 1.00 51.32 132 GLY B O 1
ATOM 1956 N N . THR B 1 42 ? 26.529 1.692 -7.944 1.00 55.55 133 THR B N 1
ATOM 1957 C CA . THR B 1 42 ? 26.366 3.094 -7.583 1.00 59.48 133 THR B CA 1
ATOM 1958 C C . THR B 1 42 ? 25.242 3.328 -6.593 1.00 61.35 133 THR B C 1
ATOM 1959 O O . THR B 1 42 ? 24.229 2.629 -6.599 1.00 61.40 133 THR B O 1
ATOM 1963 N N . TRP B 1 43 ? 25.438 4.333 -5.748 1.00 64.39 134 TRP B N 1
ATOM 1964 C CA . TRP B 1 43 ? 24.457 4.726 -4.747 1.00 67.18 134 TRP B CA 1
ATOM 1965 C C . TRP B 1 43 ? 23.108 4.814 -5.479 1.00 67.41 134 TRP B C 1
ATOM 1966 O O . TRP B 1 43 ? 22.985 5.530 -6.470 1.00 67.13 134 TRP B O 1
ATOM 1977 N N . PRO B 1 44 ? 22.085 4.069 -5.009 1.00 67.91 135 PRO B N 1
ATOM 1978 C CA . PRO B 1 44 ? 20.755 4.062 -5.638 1.00 67.98 135 PRO B CA 1
ATOM 1979 C C . PRO B 1 44 ? 20.290 5.355 -6.311 1.00 67.91 135 PRO B C 1
ATOM 1980 O O . PRO B 1 44 ? 19.957 5.342 -7.494 1.00 67.77 135 PRO B O 1
ATOM 1984 N N . PRO B 1 45 ? 20.258 6.483 -5.580 1.00 68.57 136 PRO B N 1
ATOM 1985 C CA . PRO B 1 45 ? 19.825 7.741 -6.201 1.00 68.68 136 PRO B CA 1
ATOM 1986 C C . PRO B 1 45 ? 20.567 8.026 -7.511 1.00 68.57 136 PRO B C 1
ATOM 1987 O O . PRO B 1 45 ? 19.973 8.031 -8.586 1.00 67.69 136 PRO B O 1
ATOM 1991 N N . VAL B 1 46 ? 21.872 8.254 -7.412 1.00 69.57 137 VAL B N 1
ATOM 1992 C CA . VAL B 1 46 ? 22.696 8.530 -8.587 1.00 70.74 137 VAL B CA 1
ATOM 1993 C C . VAL B 1 46 ? 22.587 7.452 -9.675 1.00 71.17 137 VAL B C 1
ATOM 1994 O O . VAL B 1 46 ? 22.958 7.681 -10.829 1.00 71.34 137 VAL B O 1
ATOM 1998 N N . TYR B 1 47 ? 22.068 6.284 -9.314 1.00 71.49 138 TYR B N 1
ATOM 1999 C CA . TYR B 1 47 ? 21.920 5.194 -10.277 1.00 71.61 138 TYR B CA 1
ATOM 2000 C C . TYR B 1 47 ? 20.811 5.447 -11.297 1.00 71.88 138 TYR B C 1
ATOM 2001 O O . TYR B 1 47 ? 20.935 5.072 -12.461 1.00 70.67 138 TYR B O 1
ATOM 2010 N N . SER B 1 48 ? 19.729 6.080 -10.856 1.00 72.94 139 SER B N 1
ATOM 2011 C CA . SER B 1 48 ? 18.604 6.362 -11.738 1.00 74.64 139 SER B CA 1
ATOM 2012 C C . SER B 1 48 ? 18.983 7.346 -12.833 1.00 75.89 139 SER B C 1
ATOM 2013 O O . SER B 1 48 ? 18.409 7.319 -13.919 1.00 76.01 139 SER B O 1
ATOM 2016 N N . ILE B 1 49 ? 19.948 8.213 -12.546 1.00 77.03 140 ILE B N 1
ATOM 2017 C CA . ILE B 1 49 ? 20.401 9.185 -13.526 1.00 78.95 140 ILE B CA 1
ATOM 2018 C C . ILE B 1 49 ? 21.274 8.482 -14.562 1.00 81.14 140 ILE B C 1
ATOM 2019 O O . ILE B 1 49 ? 21.283 8.865 -15.730 1.00 82.20 140 ILE B O 1
ATOM 2024 N N . PHE B 1 50 ? 22.004 7.454 -14.134 1.00 83.47 141 PHE B N 1
ATOM 2025 C CA . PHE B 1 50 ? 22.860 6.688 -15.045 1.00 85.66 141 PHE B CA 1
ATOM 2026 C C . PHE B 1 50 ? 22.025 5.777 -15.943 1.00 87.12 141 PHE B C 1
ATOM 2027 O O . PHE B 1 50 ? 22.313 5.625 -17.132 1.00 87.30 141 PHE B O 1
ATOM 2035 N N . LYS B 1 51 ? 20.992 5.172 -15.363 1.00 89.04 142 LYS B N 1
ATOM 2036 C CA . LYS B 1 51 ? 20.106 4.267 -16.091 1.00 90.78 142 LYS B CA 1
ATOM 2037 C C . LYS B 1 51 ? 19.477 4.972 -17.298 1.00 91.85 142 LYS B C 1
ATOM 2038 O O . LYS B 1 51 ? 18.736 4.362 -18.074 1.00 92.26 142 LYS B O 1
ATOM 2044 N N . LYS B 1 52 ? 19.779 6.259 -17.444 1.00 92.27 143 LYS B N 1
ATOM 2045 C CA . LYS B 1 52 ? 19.272 7.056 -18.554 1.00 92.83 143 LYS B CA 1
ATOM 2046 C C . LYS B 1 52 ? 20.448 7.583 -19.369 1.00 93.42 143 LYS B C 1
ATOM 2047 O O . LYS B 1 52 ? 20.611 7.124 -20.522 1.00 94.00 143 LYS B O 1
ATOM 2053 N N . VAL B 1 85 ? 33.225 3.415 -20.330 1.00 74.70 176 VAL B N 1
ATOM 2054 C CA . VAL B 1 85 ? 33.667 3.046 -18.951 1.00 75.24 176 VAL B CA 1
ATOM 2055 C C . VAL B 1 85 ? 33.096 1.684 -18.536 1.00 74.58 176 VAL B C 1
ATOM 2056 O O . VAL B 1 85 ? 33.636 0.639 -18.908 1.00 74.93 176 VAL B O 1
ATOM 2060 N N . PHE B 1 86 ? 31.997 1.701 -17.784 1.00 72.94 177 PHE B N 1
ATOM 2061 C CA . PHE B 1 86 ? 31.374 0.471 -17.312 1.00 70.65 177 PHE B CA 1
ATOM 2062 C C . PHE B 1 86 ? 30.414 -0.195 -18.289 1.00 68.36 177 PHE B C 1
ATOM 2063 O O . PHE B 1 86 ? 29.635 0.459 -18.983 1.00 67.49 177 PHE B O 1
ATOM 2071 N N . ASP B 1 87 ? 30.470 -1.519 -18.296 1.00 65.88 178 ASP B N 1
ATOM 2072 C CA . ASP B 1 87 ? 29.644 -2.344 -19.153 1.00 63.48 178 ASP B CA 1
ATOM 2073 C C . ASP B 1 87 ? 28.293 -2.669 -18.510 1.00 61.10 178 ASP B C 1
ATOM 2074 O O . ASP B 1 87 ? 27.402 -3.186 -19.171 1.00 61.27 178 ASP B O 1
ATOM 2079 N N . LYS B 1 88 ? 28.142 -2.357 -17.227 1.00 58.57 179 LYS B N 1
ATOM 2080 C CA . LYS B 1 88 ? 26.902 -2.626 -16.499 1.00 55.56 179 LYS B CA 1
ATOM 2081 C C . LYS B 1 88 ? 26.938 -1.907 -15.155 1.00 53.22 179 LYS B C 1
ATOM 2082 O O . LYS B 1 88 ? 27.994 -1.780 -14.537 1.00 53.93 179 LYS B O 1
ATOM 2088 N N . ILE B 1 89 ? 25.783 -1.433 -14.708 1.00 50.81 180 ILE B N 1
ATOM 2089 C CA . ILE B 1 89 ? 25.688 -0.712 -13.448 1.00 49.24 180 ILE B CA 1
ATOM 2090 C C . ILE B 1 89 ? 24.539 -1.235 -12.585 1.00 48.50 180 ILE B C 1
ATOM 2091 O O . ILE B 1 89 ? 23.491 -1.640 -13.099 1.00 49.07 180 ILE B O 1
ATOM 2096 N N . TYR B 1 90 ? 24.743 -1.226 -11.269 1.00 45.76 181 TYR B N 1
ATOM 2097 C CA . TYR B 1 90 ? 23.729 -1.689 -10.326 1.00 42.81 181 TYR B CA 1
ATOM 2098 C C . TYR B 1 90 ? 23.522 -0.668 -9.225 1.00 42.73 181 TYR B C 1
ATOM 2099 O O . TYR B 1 90 ? 24.445 0.054 -8.848 1.00 43.59 181 TYR B O 1
ATOM 2108 N N . PRO B 1 91 ? 22.297 -0.578 -8.705 1.00 41.85 182 PRO B N 1
ATOM 2109 C CA . PRO B 1 91 ? 22.068 0.377 -7.625 1.00 42.20 182 PRO B CA 1
ATOM 2110 C C . PRO B 1 91 ? 22.619 -0.315 -6.372 1.00 43.92 182 PRO B C 1
ATOM 2111 O O . PRO B 1 91 ? 22.298 -1.475 -6.116 1.00 45.52 182 PRO B O 1
ATOM 2115 N N . LEU B 1 92 ? 23.460 0.367 -5.603 1.00 44.11 183 LEU B N 1
ATOM 2116 C CA . LEU B 1 92 ? 24.027 -0.25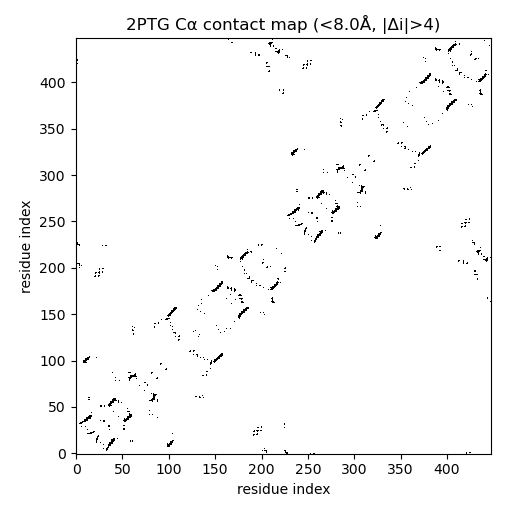1 -4.405 1.00 42.62 183 LEU B CA 1
ATOM 2117 C C . LEU B 1 92 ? 24.338 0.719 -3.271 1.00 42.88 183 LEU B C 1
ATOM 2118 O O . LEU B 1 92 ? 25.067 1.705 -3.443 1.00 42.62 183 LEU B O 1
ATOM 2123 N N . ASP B 1 93 ? 23.772 0.423 -2.109 1.00 42.09 184 ASP B N 1
ATOM 2124 C CA . ASP B 1 93 ? 24.011 1.205 -0.912 1.00 42.54 184 ASP B CA 1
ATOM 2125 C C . ASP B 1 93 ? 24.734 0.205 0.004 1.00 41.43 184 ASP B C 1
ATOM 2126 O O . ASP B 1 93 ? 24.096 -0.525 0.769 1.00 40.73 184 ASP B O 1
ATOM 2131 N N . ALA B 1 94 ? 26.067 0.177 -0.098 1.00 39.15 185 ALA B N 1
ATOM 2132 C CA . ALA B 1 94 ? 26.907 -0.755 0.661 1.00 37.30 185 ALA B CA 1
ATOM 2133 C C . ALA B 1 94 ? 26.759 -0.758 2.168 1.00 37.37 185 ALA B C 1
ATOM 2134 O O . ALA B 1 94 ? 27.380 -1.577 2.844 1.00 36.14 185 ALA B O 1
ATOM 2136 N N . VAL B 1 95 ? 25.946 0.142 2.709 1.00 38.01 186 VAL B N 1
ATOM 2137 C CA . VAL B 1 95 ? 25.776 0.159 4.147 1.00 38.75 186 VAL B CA 1
ATOM 2138 C C . VAL B 1 95 ? 24.648 -0.794 4.557 1.00 39.86 186 VAL B C 1
ATOM 2139 O O . VAL B 1 95 ? 24.460 -1.071 5.738 1.00 39.01 186 VAL B O 1
ATOM 2143 N N . PHE B 1 96 ? 23.907 -1.301 3.570 1.00 41.12 187 PHE B N 1
ATOM 2144 C CA . PHE B 1 96 ? 22.826 -2.259 3.822 1.00 43.84 187 PHE B CA 1
ATOM 2145 C C . PHE B 1 96 ? 23.250 -3.643 3.302 1.00 43.83 187 PHE B C 1
ATOM 2146 O O . PHE B 1 96 ? 23.723 -3.768 2.174 1.00 44.43 187 PHE B O 1
ATOM 2154 N N . ASP B 1 97 ? 23.084 -4.679 4.120 1.00 42.35 188 ASP B N 1
ATOM 2155 C CA . ASP B 1 97 ? 23.485 -6.019 3.714 1.00 42.05 188 ASP B CA 1
ATOM 2156 C C . ASP B 1 97 ? 22.336 -6.844 3.144 1.00 42.49 188 ASP B C 1
ATOM 2157 O O . ASP B 1 97 ? 22.500 -7.508 2.127 1.00 42.13 188 ASP B O 1
ATOM 2162 N N . THR B 1 98 ? 21.185 -6.818 3.812 1.00 43.91 189 THR B N 1
ATOM 2163 C CA . THR B 1 98 ? 19.989 -7.526 3.346 1.00 45.02 189 THR B CA 1
ATOM 2164 C C . THR B 1 98 ? 18.818 -6.567 3.412 1.00 44.97 189 THR B C 1
ATOM 2165 O O . THR B 1 98 ? 18.885 -5.549 4.093 1.00 43.70 189 THR B O 1
ATOM 2169 N N . PRO B 1 99 ? 17.729 -6.883 2.698 1.00 45.91 190 PRO B N 1
ATOM 2170 C CA . PRO B 1 99 ? 16.537 -6.035 2.690 1.00 46.82 190 PRO B CA 1
ATOM 2171 C C . PRO B 1 99 ? 16.079 -5.676 4.105 1.00 48.53 190 PRO B C 1
ATOM 2172 O O . PRO B 1 99 ? 15.768 -4.522 4.391 1.00 49.68 190 PRO B O 1
ATOM 2176 N N . GLN B 1 100 ? 16.048 -6.665 4.989 1.00 49.91 191 GLN B N 1
ATOM 2177 C CA . GLN B 1 100 ? 15.623 -6.450 6.366 1.00 52.47 191 GLN B CA 1
ATOM 2178 C C . GLN B 1 100 ? 16.421 -5.368 7.103 1.00 53.87 191 GLN B C 1
ATOM 2179 O O . GLN B 1 100 ? 16.068 -4.978 8.219 1.00 53.32 191 GLN B O 1
ATOM 2185 N N . ASP B 1 101 ? 17.492 -4.878 6.484 1.00 55.23 192 ASP B N 1
ATOM 2186 C CA . ASP B 1 101 ? 18.311 -3.841 7.104 1.00 56.60 192 ASP B CA 1
ATOM 2187 C C . ASP B 1 101 ? 17.842 -2.468 6.656 1.00 58.83 192 ASP B C 1
ATOM 2188 O O . ASP B 1 101 ? 18.153 -1.456 7.290 1.00 59.04 192 ASP B O 1
ATOM 2193 N N . VAL B 1 102 ? 17.107 -2.439 5.549 1.00 61.39 193 VAL B N 1
ATOM 2194 C CA . VAL B 1 102 ? 16.605 -1.187 5.002 1.00 63.85 193 VAL B CA 1
ATOM 2195 C C . VAL B 1 102 ? 15.335 -0.745 5.710 1.00 66.87 193 VAL B C 1
ATOM 2196 O O . VAL B 1 102 ? 14.285 -1.384 5.591 1.00 65.72 193 VAL B O 1
ATOM 2200 N N . PRO B 1 103 ? 15.421 0.357 6.472 1.00 70.36 194 PRO B N 1
ATOM 2201 C CA . PRO B 1 103 ? 14.277 0.905 7.208 1.00 72.61 194 PRO B CA 1
ATOM 2202 C C . PRO B 1 103 ? 13.225 1.448 6.242 1.00 75.45 194 PRO B C 1
ATOM 2203 O O . PRO B 1 103 ? 13.554 1.960 5.171 1.00 74.44 194 PRO B O 1
ATOM 2207 N N . PRO B 1 104 ? 11.941 1.342 6.613 1.00 79.31 195 PRO B N 1
ATOM 2208 C CA . PRO B 1 104 ? 10.824 1.817 5.784 1.00 81.98 195 PRO B CA 1
ATOM 2209 C C . PRO B 1 104 ? 10.980 3.230 5.211 1.00 83.77 195 PRO B C 1
ATOM 2210 O O . PRO B 1 104 ? 10.462 3.526 4.133 1.00 84.50 195 PRO B O 1
ATOM 2214 N N . GLU B 1 105 ? 11.693 4.097 5.925 1.00 85.37 196 GLU B N 1
ATOM 2215 C CA . GLU B 1 105 ? 11.903 5.465 5.461 1.00 87.20 196 GLU B CA 1
ATOM 2216 C C . GLU B 1 105 ? 12.803 5.493 4.228 1.00 88.60 196 GLU B C 1
ATOM 2217 O O . GLU B 1 105 ? 12.683 6.376 3.378 1.00 89.52 196 GLU B O 1
ATOM 2223 N N . VAL B 1 106 ? 13.707 4.523 4.137 1.00 90.03 197 VAL B N 1
ATOM 2224 C CA . VAL B 1 106 ? 14.620 4.436 3.003 1.00 90.40 197 VAL B CA 1
ATOM 2225 C C . VAL B 1 106 ? 13.969 3.609 1.902 1.00 91.35 197 VAL B C 1
ATOM 2226 O O . VAL B 1 106 ? 14.191 3.849 0.716 1.00 91.10 197 VAL B O 1
ATOM 2230 N N . SER B 1 107 ? 13.167 2.631 2.311 1.00 93.11 198 SER B N 1
ATOM 2231 C CA . SER B 1 107 ? 12.465 1.764 1.372 1.00 95.25 198 SER B CA 1
ATOM 2232 C C . SER B 1 107 ? 11.625 2.666 0.476 1.00 97.09 198 SER B C 1
ATOM 2233 O O . SER B 1 107 ? 11.913 2.840 -0.713 1.00 96.83 198 SER B O 1
ATOM 2236 N N . SER B 1 108 ? 10.582 3.237 1.074 1.00 98.91 199 SER B N 1
ATOM 2237 C CA . SER B 1 108 ? 9.673 4.146 0.392 1.00 100.22 199 SER B CA 1
ATOM 2238 C C . SER B 1 108 ? 10.367 5.492 0.222 1.00 100.61 199 SER B C 1
ATOM 2239 O O . SER B 1 108 ? 10.397 6.300 1.152 1.00 100.30 199 SER B O 1
ATOM 2242 N N . ASN B 1 109 ? 10.928 5.731 -0.961 1.00 101.15 200 ASN B N 1
ATOM 2243 C CA . ASN B 1 109 ? 11.627 6.988 -1.209 1.00 101.66 200 ASN B CA 1
ATOM 2244 C C . ASN B 1 109 ? 12.023 7.176 -2.679 1.00 102.04 200 ASN B C 1
ATOM 2245 O O . ASN B 1 109 ? 13.211 7.481 -2.937 1.00 101.84 200 ASN B O 1
ATOM 2250 N N . TYR B 1 112 ? 15.216 5.787 -4.134 1.00 83.25 203 TYR B N 1
ATOM 2251 C CA . TYR B 1 112 ? 15.307 4.359 -3.708 1.00 83.35 203 TYR B CA 1
ATOM 2252 C C . TYR B 1 112 ? 14.134 3.511 -4.198 1.00 83.07 203 TYR B C 1
ATOM 2253 O O . TYR B 1 112 ? 14.213 2.281 -4.211 1.00 82.71 203 TYR B O 1
ATOM 2262 N N . ALA B 1 113 ? 13.051 4.167 -4.604 1.00 82.71 204 ALA B N 1
ATOM 2263 C CA . ALA B 1 113 ? 11.863 3.459 -5.079 1.00 82.11 204 ALA B CA 1
ATOM 2264 C C . ALA B 1 113 ? 11.985 2.944 -6.517 1.00 81.68 204 ALA B C 1
ATOM 2265 O O . ALA B 1 113 ? 12.565 3.604 -7.384 1.00 82.16 204 ALA B O 1
ATOM 2267 N N . GLY B 1 114 ? 11.434 1.756 -6.755 1.00 80.34 205 GLY B N 1
ATOM 2268 C CA . GLY B 1 114 ? 11.457 1.157 -8.077 1.00 77.53 205 GLY B CA 1
ATOM 2269 C C . GLY B 1 114 ? 12.829 0.906 -8.669 1.00 76.42 205 GLY B C 1
ATOM 2270 O O . GLY B 1 114 ? 12.956 0.781 -9.887 1.00 76.18 205 GLY B O 1
ATOM 2271 N N . VAL B 1 115 ? 13.854 0.833 -7.823 1.00 75.74 206 VAL B N 1
ATOM 2272 C CA . VAL B 1 115 ? 15.222 0.583 -8.292 1.00 73.70 206 VAL B CA 1
ATOM 2273 C C . VAL B 1 115 ? 15.509 -0.912 -8.307 1.00 71.19 206 VAL B C 1
ATOM 2274 O O . VAL B 1 115 ? 16.240 -1.410 -9.167 1.00 70.42 206 VAL B O 1
ATOM 2278 N N . GLY B 1 116 ? 14.933 -1.612 -7.334 1.00 68.79 207 GLY B N 1
ATOM 2279 C CA . GLY B 1 116 ? 15.121 -3.046 -7.232 1.00 65.62 207 GLY B CA 1
ATOM 2280 C C . GLY B 1 116 ? 16.359 -3.475 -6.464 1.00 62.28 207 GLY B C 1
ATOM 2281 O O . GLY B 1 116 ? 17.477 -3.159 -6.865 1.00 63.56 207 GLY B O 1
ATOM 2282 N N . GLY B 1 117 ? 16.143 -4.200 -5.366 1.00 58.70 208 GLY B N 1
ATOM 2283 C CA . GLY B 1 117 ? 17.217 -4.711 -4.528 1.00 53.25 208 GLY B CA 1
ATOM 2284 C C . GLY B 1 117 ? 18.567 -4.030 -4.612 1.00 50.65 208 GLY B C 1
ATOM 2285 O O . GLY B 1 117 ? 19.353 -4.293 -5.522 1.00 49.04 208 GLY B O 1
ATOM 2286 N N . PHE B 1 118 ? 18.856 -3.164 -3.649 1.00 48.29 209 PHE B N 1
ATOM 2287 C CA . PHE B 1 118 ? 20.128 -2.465 -3.649 1.00 45.99 209 PHE B CA 1
ATOM 2288 C C . PHE B 1 118 ? 21.068 -2.886 -2.515 1.00 45.24 209 PHE B C 1
ATOM 2289 O O . PHE B 1 118 ? 22.185 -2.375 -2.433 1.00 45.39 209 PHE B O 1
ATOM 2297 N N . THR B 1 119 ? 20.640 -3.816 -1.655 1.00 42.19 210 THR B N 1
ATOM 2298 C CA . THR B 1 119 ? 21.509 -4.262 -0.561 1.00 40.21 210 THR B CA 1
ATOM 2299 C C . THR B 1 119 ? 22.667 -5.071 -1.129 1.00 38.20 210 THR B C 1
ATOM 2300 O O . THR B 1 119 ? 22.605 -5.527 -2.275 1.00 39.20 210 THR B O 1
ATOM 2304 N N . ILE B 1 120 ? 23.712 -5.258 -0.325 1.00 34.99 211 ILE B N 1
ATOM 2305 C CA . ILE B 1 120 ? 24.896 -5.988 -0.764 1.00 31.76 211 ILE B CA 1
ATOM 2306 C C . ILE B 1 120 ? 24.631 -7.433 -1.155 1.00 31.46 211 ILE B C 1
ATOM 2307 O O . ILE B 1 120 ? 25.219 -7.935 -2.116 1.00 30.45 211 ILE B O 1
ATOM 2312 N N . SER B 1 121 ? 23.749 -8.111 -0.430 1.00 31.41 212 SER B N 1
ATOM 2313 C CA . SER B 1 121 ? 23.467 -9.499 -0.766 1.00 31.40 212 SER B CA 1
ATOM 2314 C C . SER B 1 121 ? 22.739 -9.580 -2.107 1.00 30.80 212 SER B C 1
ATOM 2315 O O . SER B 1 121 ? 23.077 -10.421 -2.952 1.00 28.36 212 SER B O 1
ATOM 2318 N N . GLU B 1 122 ? 21.771 -8.688 -2.322 1.00 30.47 213 GLU B N 1
ATOM 2319 C CA . GLU B 1 122 ? 21.024 -8.680 -3.577 1.00 31.97 213 GLU B CA 1
ATOM 2320 C C . GLU B 1 122 ? 21.854 -8.318 -4.800 1.00 35.14 213 GLU B C 1
ATOM 2321 O O . GLU B 1 122 ? 21.663 -8.903 -5.875 1.00 35.74 213 GLU B O 1
ATOM 2327 N N . VAL B 1 123 ? 22.772 -7.358 -4.658 1.00 35.83 214 VAL B N 1
ATOM 2328 C CA . VAL B 1 123 ? 23.591 -6.985 -5.805 1.00 35.40 214 VAL B CA 1
ATOM 2329 C C . VAL B 1 123 ? 24.547 -8.130 -6.154 1.00 35.32 214 VAL B C 1
ATOM 2330 O O . VAL B 1 123 ? 24.689 -8.485 -7.330 1.00 35.58 214 VAL B O 1
ATOM 2334 N N . ALA B 1 124 ? 25.176 -8.723 -5.140 1.00 33.87 215 ALA B N 1
ATOM 2335 C CA . ALA B 1 124 ? 26.102 -9.835 -5.364 1.00 33.11 215 ALA B CA 1
ATOM 2336 C C . ALA B 1 124 ? 25.388 -10.974 -6.087 1.00 34.11 215 ALA B C 1
ATOM 2337 O O . ALA B 1 124 ? 25.989 -11.651 -6.926 1.00 34.79 215 ALA B O 1
ATOM 2339 N N . GLU B 1 125 ? 24.113 -11.185 -5.762 1.00 34.49 216 GLU B N 1
ATOM 2340 C CA . GLU B 1 125 ? 23.322 -12.228 -6.416 1.00 34.76 216 GLU B CA 1
ATOM 2341 C C . GLU B 1 125 ? 23.192 -11.887 -7.900 1.00 34.37 216 GLU B C 1
ATOM 2342 O O . GLU B 1 125 ? 23.416 -12.738 -8.764 1.00 34.81 216 GLU B O 1
ATOM 2348 N N . ALA B 1 126 ? 22.836 -10.638 -8.191 1.00 34.15 217 ALA B N 1
ATOM 2349 C CA . ALA B 1 126 ? 22.674 -10.184 -9.576 1.00 34.48 217 ALA B CA 1
ATOM 2350 C C . ALA B 1 126 ? 23.975 -10.269 -10.378 1.00 34.34 217 ALA B C 1
ATOM 2351 O O . ALA B 1 126 ? 23.972 -10.614 -11.556 1.00 35.09 217 ALA B O 1
ATOM 2353 N N . VAL B 1 127 ? 25.092 -9.947 -9.750 1.00 34.82 218 VAL B N 1
ATOM 2354 C CA . VAL B 1 127 ? 26.352 -10.016 -10.465 1.00 34.13 218 VAL B CA 1
ATOM 2355 C C . VAL B 1 127 ? 26.608 -11.478 -10.835 1.00 34.28 218 VAL B C 1
ATOM 2356 O O . VAL B 1 127 ? 27.002 -11.780 -11.965 1.00 32.83 218 VAL B O 1
ATOM 2360 N N . ARG B 1 128 ? 26.358 -12.379 -9.886 1.00 34.51 219 ARG B N 1
ATOM 2361 C CA . ARG B 1 128 ? 26.584 -13.802 -10.115 1.00 36.53 219 ARG B CA 1
ATOM 2362 C C . ARG B 1 128 ? 25.740 -14.332 -11.265 1.00 37.31 219 ARG B C 1
ATOM 2363 O O . ARG B 1 128 ? 26.216 -15.127 -12.080 1.00 38.08 219 ARG B O 1
ATOM 2371 N N . ALA B 1 129 ? 24.487 -13.897 -11.330 1.00 36.90 220 ALA B N 1
ATOM 2372 C CA . ALA B 1 129 ? 23.605 -14.318 -12.405 1.00 37.87 220 ALA B CA 1
ATOM 2373 C C . ALA B 1 129 ? 24.106 -13.772 -13.748 1.00 38.62 220 ALA B C 1
ATOM 2374 O O . ALA B 1 129 ? 24.174 -14.501 -14.733 1.00 38.83 220 ALA B O 1
ATOM 2376 N N . ASP B 1 130 ? 24.491 -12.499 -13.772 1.00 38.70 221 ASP B N 1
ATOM 2377 C CA . ASP B 1 130 ? 24.959 -11.863 -14.998 1.00 39.86 221 ASP B CA 1
ATOM 2378 C C . ASP B 1 130 ? 26.354 -12.247 -15.517 1.00 40.14 221 ASP B C 1
ATOM 2379 O O . ASP B 1 130 ? 26.570 -12.269 -16.733 1.00 41.57 221 ASP B O 1
ATOM 2384 N N . VAL B 1 131 ? 27.305 -12.536 -14.636 1.00 38.71 222 VAL B N 1
ATOM 2385 C CA . VAL B 1 131 ? 28.639 -12.903 -15.117 1.00 38.75 222 VAL B CA 1
ATOM 2386 C C . VAL B 1 131 ? 29.201 -14.137 -14.418 1.00 39.87 222 VAL B C 1
ATOM 2387 O O . VAL B 1 131 ? 30.187 -14.718 -14.869 1.00 40.24 222 VAL B O 1
ATOM 2391 N N . GLY B 1 132 ? 28.576 -14.521 -13.307 1.00 41.59 223 GLY B N 1
ATOM 2392 C CA . GLY B 1 132 ? 29.000 -15.697 -12.560 1.00 41.93 223 GLY B CA 1
ATOM 2393 C C . GLY B 1 132 ? 30.273 -15.631 -11.730 1.00 42.19 223 GLY B C 1
ATOM 2394 O O . GLY B 1 132 ? 30.365 -16.288 -10.688 1.00 42.10 223 GLY B O 1
ATOM 2395 N N . GLN B 1 133 ? 31.255 -14.853 -12.179 1.00 41.35 224 GLN B N 1
ATOM 2396 C CA . GLN B 1 133 ? 32.525 -14.742 -11.464 1.00 40.94 224 GLN B CA 1
ATOM 2397 C C . GLN B 1 133 ? 33.303 -13.477 -11.842 1.00 40.65 224 GLN B C 1
ATOM 2398 O O . GLN B 1 133 ? 33.313 -13.065 -13.007 1.00 41.38 224 GLN B O 1
ATOM 2404 N N . ILE B 1 134 ? 33.947 -12.853 -10.859 1.00 37.50 225 ILE B N 1
ATOM 2405 C CA . ILE B 1 134 ? 34.726 -11.660 -11.147 1.00 36.56 225 ILE B CA 1
ATOM 2406 C C . ILE B 1 134 ? 36.159 -11.901 -10.730 1.00 36.77 225 ILE B C 1
ATOM 2407 O O . ILE B 1 134 ? 36.431 -12.789 -9.915 1.00 37.58 225 ILE B O 1
ATOM 2412 N N . ASP B 1 135 ? 37.075 -11.122 -11.304 1.00 36.32 226 ASP B N 1
ATOM 2413 C CA . ASP B 1 135 ? 38.487 -11.257 -10.985 1.00 37.05 226 ASP B CA 1
ATOM 2414 C C . ASP B 1 135 ? 38.953 -10.131 -10.071 1.00 35.86 226 ASP B C 1
ATOM 2415 O O . ASP B 1 135 ? 39.942 -10.259 -9.345 1.00 34.96 226 ASP B O 1
ATOM 2420 N N . ILE B 1 136 ? 38.215 -9.032 -10.100 1.00 34.32 227 ILE B N 1
ATOM 2421 C CA . ILE B 1 136 ? 38.600 -7.854 -9.355 1.00 32.50 227 ILE B CA 1
ATOM 2422 C C . ILE B 1 136 ? 37.462 -7.212 -8.601 1.00 31.61 227 ILE B C 1
ATOM 2423 O O . ILE B 1 136 ? 36.361 -7.068 -9.129 1.00 30.94 227 ILE B O 1
ATOM 2428 N N . LEU B 1 137 ? 37.752 -6.828 -7.361 1.00 29.63 228 LEU B N 1
ATOM 2429 C CA . LEU B 1 137 ? 36.778 -6.179 -6.499 1.00 29.07 228 LEU B CA 1
ATOM 2430 C C . LEU B 1 137 ? 37.382 -4.876 -5.932 1.00 30.71 228 LEU B C 1
ATOM 2431 O O . LEU B 1 137 ? 38.468 -4.882 -5.331 1.00 28.88 228 LEU B O 1
ATOM 2436 N N . VAL B 1 138 ? 36.672 -3.769 -6.137 1.00 31.02 229 VAL B N 1
ATOM 2437 C CA . VAL B 1 138 ? 37.112 -2.461 -5.670 1.00 32.46 229 VAL B CA 1
ATOM 2438 C C . VAL B 1 138 ? 35.996 -1.770 -4.896 1.00 33.68 229 VAL B C 1
ATOM 2439 O O . VAL B 1 138 ? 34.843 -1.774 -5.320 1.00 32.14 229 VAL B O 1
ATOM 2443 N N . HIS B 1 139 ? 36.348 -1.172 -3.763 1.00 36.94 230 HIS B N 1
ATOM 2444 C CA . HIS B 1 139 ? 35.377 -0.460 -2.939 1.00 39.64 230 HIS B CA 1
ATOM 2445 C C . HIS B 1 139 ? 35.852 0.970 -2.712 1.00 41.17 230 HIS B C 1
ATOM 2446 O O . HIS B 1 139 ? 36.929 1.182 -2.161 1.00 41.42 230 HIS B O 1
ATOM 2453 N N . SER B 1 140 ? 35.063 1.946 -3.149 1.00 44.06 231 SER B N 1
ATOM 2454 C CA . SER B 1 140 ? 35.413 3.353 -2.941 1.00 48.59 231 SER B CA 1
ATOM 2455 C C . SER B 1 140 ? 34.631 3.904 -1.765 1.00 48.80 231 SER B C 1
ATOM 2456 O O . SER B 1 140 ? 33.448 4.224 -1.900 1.00 47.40 231 SER B O 1
ATOM 2459 N N . LEU B 1 141 ? 35.286 4.011 -0.615 1.00 50.68 232 LEU B N 1
ATOM 2460 C CA . LEU B 1 141 ? 34.625 4.525 0.575 1.00 54.94 232 LEU B CA 1
ATOM 2461 C C . LEU B 1 141 ? 35.007 5.969 0.837 1.00 57.26 232 LEU B C 1
ATOM 2462 O O . LEU B 1 141 ? 36.184 6.311 0.928 1.00 57.85 232 LEU B O 1
ATOM 2467 N N . ALA B 1 142 ? 34.000 6.821 0.946 1.00 60.88 233 ALA B N 1
ATOM 2468 C CA . ALA B 1 142 ? 34.234 8.223 1.224 1.00 64.38 233 ALA B CA 1
ATOM 2469 C C . ALA B 1 142 ? 33.740 8.452 2.630 1.00 66.98 233 ALA B C 1
ATOM 2470 O O . ALA B 1 142 ? 32.550 8.312 2.892 1.00 67.93 233 ALA B O 1
ATOM 2472 N N . ASN B 1 143 ? 34.642 8.776 3.547 1.00 70.61 234 ASN B N 1
ATOM 2473 C CA . ASN B 1 143 ? 34.211 9.037 4.910 1.00 74.36 234 ASN B CA 1
ATOM 2474 C C . ASN B 1 143 ? 34.786 10.328 5.467 1.00 75.75 234 ASN B C 1
ATOM 2475 O O . ASN B 1 143 ? 35.944 10.384 5.879 1.00 76.27 234 ASN B O 1
ATOM 2480 N N . GLY B 1 144 ? 33.941 11.357 5.480 1.00 76.75 235 GLY B N 1
ATOM 2481 C CA . GLY B 1 144 ? 34.336 12.671 5.952 1.00 78.66 235 GLY B CA 1
ATOM 2482 C C . GLY B 1 144 ? 34.525 12.912 7.443 1.00 79.91 235 GLY B C 1
ATOM 2483 O O . GLY B 1 144 ? 35.284 12.194 8.103 1.00 80.15 235 GLY B O 1
ATOM 2484 N N . PRO B 1 145 ? 33.828 13.922 8.000 1.00 80.62 236 PRO B N 1
ATOM 2485 C CA . PRO B 1 145 ? 33.840 14.367 9.402 1.00 80.15 236 PRO B CA 1
ATOM 2486 C C . PRO B 1 145 ? 33.744 13.288 10.471 1.00 79.29 236 PRO B C 1
ATOM 2487 O O . PRO B 1 145 ? 34.613 13.184 11.338 1.00 79.02 236 PRO B O 1
ATOM 2491 N N . GLU B 1 146 ? 32.677 12.502 10.430 1.00 78.73 237 GLU B N 1
ATOM 2492 C CA . GLU B 1 146 ? 32.504 11.445 11.411 1.00 78.02 237 GLU B CA 1
ATOM 2493 C C . GLU B 1 146 ? 33.680 10.490 11.334 1.00 76.75 237 GLU B C 1
ATOM 2494 O O . GLU B 1 146 ? 34.177 10.197 10.247 1.00 76.64 237 GLU B O 1
ATOM 2500 N N . VAL B 1 147 ? 34.114 10.021 12.498 1.00 75.54 238 VAL B N 1
ATOM 2501 C CA . VAL B 1 147 ? 35.231 9.080 12.630 1.00 74.58 238 VAL B CA 1
ATOM 2502 C C . VAL B 1 147 ? 36.585 9.784 12.720 1.00 72.17 238 VAL B C 1
ATOM 2503 O O . VAL B 1 147 ? 37.612 9.134 12.904 1.00 72.40 238 VAL B O 1
ATOM 2507 N N . THR B 1 148 ? 36.580 11.109 12.589 1.00 69.45 239 THR B N 1
ATOM 2508 C CA . THR B 1 148 ? 37.808 11.904 12.699 1.00 66.70 239 THR B CA 1
ATOM 2509 C C . THR B 1 148 ? 37.577 12.880 13.845 1.00 64.13 239 THR B C 1
ATOM 2510 O O . THR B 1 148 ? 38.510 13.515 14.346 1.00 64.44 239 THR B O 1
ATOM 2514 N N . LYS B 1 149 ? 36.310 12.993 14.231 1.00 60.54 240 LYS B N 1
ATOM 2515 C CA . LYS B 1 149 ? 35.870 13.868 15.311 1.00 57.60 240 LYS B CA 1
ATOM 2516 C C . LYS B 1 149 ? 36.351 13.317 16.655 1.00 54.18 240 LYS B C 1
ATOM 2517 O O . LYS B 1 149 ? 36.362 12.106 16.865 1.00 53.18 240 LYS B O 1
ATOM 2523 N N . PRO B 1 150 ? 36.769 14.201 17.578 1.00 51.81 241 PRO B N 1
ATOM 2524 C CA . PRO B 1 150 ? 37.239 13.739 18.892 1.00 49.86 241 PRO B CA 1
ATOM 2525 C C . PRO B 1 150 ? 36.226 12.840 19.630 1.00 47.74 241 PRO B C 1
ATOM 2526 O O . PRO B 1 150 ? 35.019 13.072 19.586 1.00 48.00 241 PRO B O 1
ATOM 2530 N N . LEU B 1 151 ? 36.733 11.804 20.293 1.00 44.03 242 LEU B N 1
ATOM 2531 C CA . LEU B 1 151 ? 35.890 10.852 20.995 1.00 41.29 242 LEU B CA 1
ATOM 2532 C C . LEU B 1 151 ? 34.916 11.445 22.008 1.00 40.52 242 LEU B C 1
ATOM 2533 O O . LEU B 1 151 ? 33.734 11.099 22.017 1.00 39.53 242 LEU B O 1
ATOM 2538 N N . LEU B 1 152 ? 35.407 12.327 22.871 1.00 39.32 243 LEU B N 1
ATOM 2539 C CA . LEU B 1 152 ? 34.553 12.939 23.883 1.00 40.29 243 LEU B CA 1
ATOM 2540 C C . LEU B 1 152 ? 33.464 13.793 23.257 1.00 39.85 243 LEU B C 1
ATOM 2541 O O . LEU B 1 152 ? 32.475 14.138 23.895 1.00 41.81 243 LEU B O 1
ATOM 2546 N N . GLN B 1 153 ? 33.642 14.105 21.988 1.00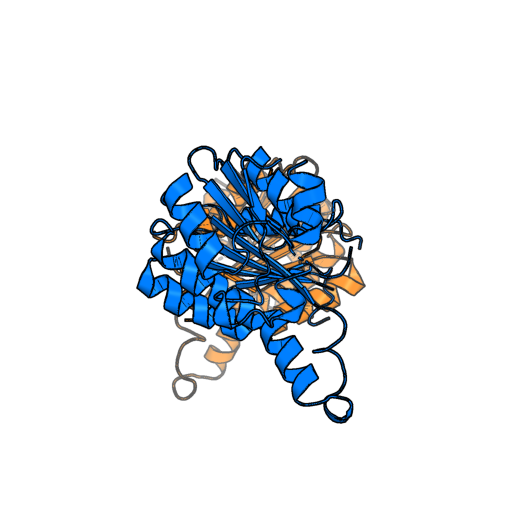 39.27 244 GLN B N 1
ATOM 2547 C CA . GLN B 1 153 ? 32.719 14.956 21.274 1.00 39.08 244 GLN B CA 1
ATOM 2548 C C . GLN B 1 153 ? 31.763 14.176 20.386 1.00 38.49 244 GLN B C 1
ATOM 2549 O O . GLN B 1 153 ? 30.961 14.763 19.646 1.00 37.79 244 GLN B O 1
ATOM 2555 N N . THR B 1 154 ? 31.813 12.851 20.506 1.00 36.71 245 THR B N 1
ATOM 2556 C CA . THR B 1 154 ? 30.989 11.967 19.684 1.00 34.86 245 THR B CA 1
ATOM 2557 C C . THR B 1 154 ? 29.776 11.367 20.409 1.00 33.27 245 THR B C 1
ATOM 2558 O O . THR B 1 154 ? 29.566 11.609 21.595 1.00 33.06 245 THR B O 1
ATOM 2562 N N . SER B 1 155 ? 28.963 10.605 19.682 1.00 31.86 246 SER B N 1
ATOM 2563 C CA . SER B 1 155 ? 27.814 9.919 20.277 1.00 32.08 246 SER B CA 1
ATOM 2564 C C . SER B 1 155 ? 27.903 8.452 19.843 1.00 30.82 246 SER B C 1
ATOM 2565 O O . SER B 1 155 ? 28.529 8.141 18.837 1.00 29.07 246 SER B O 1
ATOM 2568 N N . ARG B 1 156 ? 27.279 7.548 20.586 1.00 32.18 247 ARG B N 1
ATOM 2569 C CA . ARG B 1 156 ? 27.354 6.132 20.235 1.00 32.18 247 ARG B CA 1
ATOM 2570 C C . ARG B 1 156 ? 26.836 5.836 18.829 1.00 35.14 247 ARG B C 1
ATOM 2571 O O . ARG B 1 156 ? 27.549 5.262 17.983 1.00 33.22 247 ARG B O 1
ATOM 2579 N N . LYS B 1 157 ? 25.595 6.245 18.583 1.00 37.02 248 LYS B N 1
ATOM 2580 C CA . LYS B 1 157 ? 24.939 6.013 17.306 1.00 38.07 248 LYS B CA 1
ATOM 2581 C C . LYS B 1 157 ? 25.737 6.569 16.147 1.00 37.17 248 LYS B C 1
ATOM 2582 O O . LYS B 1 157 ? 25.797 5.953 15.077 1.00 38.56 248 LYS B O 1
ATOM 2588 N N . GLY B 1 158 ? 26.350 7.728 16.363 1.00 34.41 249 GLY B N 1
ATOM 2589 C CA . GLY B 1 158 ? 27.124 8.355 15.307 1.00 33.72 249 GLY B CA 1
ATOM 2590 C C . GLY B 1 158 ? 28.511 7.773 15.167 1.00 35.27 249 GLY B C 1
ATOM 2591 O O . GLY B 1 158 ? 29.122 7.831 14.092 1.00 36.64 249 GLY B O 1
ATOM 2592 N N . TYR B 1 159 ? 29.022 7.221 16.261 1.00 34.28 250 TYR B N 1
ATOM 2593 C CA . TYR B 1 159 ? 30.335 6.611 16.234 1.00 33.81 250 TYR B CA 1
ATOM 2594 C C . TYR B 1 159 ? 30.254 5.292 15.479 1.00 33.31 250 TYR B C 1
ATOM 2595 O O . TYR B 1 159 ? 31.044 5.037 14.579 1.00 33.92 250 TYR B O 1
ATOM 2604 N N . LEU B 1 160 ? 29.278 4.465 15.835 1.00 34.08 251 LEU B N 1
ATOM 2605 C CA . LEU B 1 160 ? 29.096 3.166 15.198 1.00 31.74 251 LEU B CA 1
ATOM 2606 C C . LEU B 1 160 ? 28.627 3.304 13.758 1.00 32.58 251 LEU B C 1
ATOM 2607 O O . LEU B 1 160 ? 28.817 2.396 12.949 1.00 31.68 251 LEU B O 1
ATOM 2612 N N . ALA B 1 161 ? 28.012 4.439 13.431 1.00 34.36 252 ALA B N 1
ATOM 2613 C CA . ALA B 1 161 ? 27.550 4.658 12.054 1.00 33.13 252 ALA B CA 1
ATOM 2614 C C . ALA B 1 161 ? 28.769 4.923 11.173 1.00 31.58 252 ALA B C 1
ATOM 2615 O O . ALA B 1 161 ? 28.802 4.545 10.003 1.00 31.83 252 ALA B O 1
ATOM 2617 N N . ALA B 1 162 ? 29.778 5.566 11.744 1.00 30.38 253 ALA B N 1
ATOM 2618 C CA . ALA B 1 162 ? 30.978 5.861 10.982 1.00 30.72 253 ALA B CA 1
ATOM 2619 C C . ALA B 1 162 ? 31.847 4.605 10.865 1.00 30.50 253 ALA B C 1
ATOM 2620 O O . ALA B 1 162 ? 32.540 4.421 9.865 1.00 30.41 253 ALA B O 1
ATOM 2622 N N . VAL B 1 163 ? 31.819 3.743 11.874 1.00 28.54 254 VAL B N 1
ATOM 2623 C CA . VAL B 1 163 ? 32.605 2.515 11.785 1.00 30.63 254 VAL B CA 1
ATOM 2624 C C . VAL B 1 163 ? 31.994 1.674 10.676 1.00 31.78 254 VAL B C 1
ATOM 2625 O O . VAL B 1 163 ? 32.685 1.207 9.764 1.00 30.31 254 VAL B O 1
ATOM 2629 N N . SER B 1 164 ? 30.681 1.506 10.770 1.00 33.36 255 SER B N 1
ATOM 2630 C CA . SER B 1 164 ? 29.922 0.721 9.818 1.00 33.92 255 SER B CA 1
ATOM 2631 C C . SER B 1 164 ? 30.201 1.077 8.375 1.00 35.77 255 SER B C 1
ATOM 2632 O O . SER B 1 164 ? 30.492 0.194 7.565 1.00 35.73 255 SER B O 1
ATOM 2635 N N . SER B 1 165 ? 30.131 2.362 8.040 1.00 38.28 256 SER B N 1
ATOM 2636 C CA . SER B 1 165 ? 30.352 2.757 6.646 1.00 41.05 256 SER B CA 1
ATOM 2637 C C . SER B 1 165 ? 31.781 3.098 6.214 1.00 40.74 256 SER B C 1
ATOM 2638 O O . SER B 1 165 ? 32.066 3.113 5.015 1.00 41.98 256 SER B O 1
ATOM 2641 N N . SER B 1 166 ? 32.675 3.363 7.167 1.00 39.97 257 SER B N 1
ATOM 2642 C CA . SER B 1 166 ? 34.055 3.704 6.818 1.00 39.91 257 SER B CA 1
ATOM 2643 C C . SER B 1 166 ? 34.941 2.476 6.799 1.00 39.11 257 SER B C 1
ATOM 2644 O O . SER B 1 166 ? 36.091 2.537 6.365 1.00 39.91 257 SER B O 1
ATOM 2647 N N . SER B 1 167 ? 34.425 1.359 7.282 1.00 37.90 258 SER B N 1
ATOM 2648 C CA . SER B 1 167 ? 35.240 0.167 7.271 1.00 37.35 258 SER B CA 1
ATOM 2649 C C . SER B 1 167 ? 34.471 -1.153 7.200 1.00 36.05 258 SER B C 1
ATOM 2650 O O . SER B 1 167 ? 34.844 -2.028 6.432 1.00 36.32 258 SER B O 1
ATOM 2653 N N . TYR B 1 168 ? 33.391 -1.307 7.956 1.00 35.09 259 TYR B N 1
ATOM 2654 C CA . TYR B 1 168 ? 32.684 -2.577 7.894 1.00 34.27 259 TYR B CA 1
ATOM 2655 C C . TYR B 1 168 ? 32.104 -2.866 6.521 1.00 31.87 259 TYR B C 1
ATOM 2656 O O . TYR B 1 168 ? 32.203 -3.983 6.044 1.00 32.55 259 TYR B O 1
ATOM 2665 N N . SER B 1 169 ? 31.490 -1.868 5.894 1.00 30.24 260 SER B N 1
ATOM 2666 C CA . SER B 1 169 ? 30.918 -2.043 4.567 1.00 27.72 260 SER B CA 1
ATOM 2667 C C . SER B 1 169 ? 31.852 -2.824 3.650 1.00 27.06 260 SER B C 1
ATOM 2668 O O . SER B 1 169 ? 31.399 -3.632 2.830 1.00 27.14 260 SER B O 1
ATOM 2671 N N . PHE B 1 170 ? 33.155 -2.582 3.778 1.00 24.90 261 PHE B N 1
ATOM 2672 C CA . PHE B 1 170 ? 34.102 -3.291 2.938 1.00 22.66 261 PHE B CA 1
ATOM 2673 C C . PHE B 1 170 ? 34.151 -4.752 3.345 1.00 22.81 261 PHE B C 1
ATOM 2674 O O . PHE B 1 170 ? 34.214 -5.628 2.484 1.00 23.74 261 PHE B O 1
ATOM 2682 N N . VAL B 1 171 ? 34.121 -5.015 4.649 1.00 21.17 262 VAL B N 1
ATOM 2683 C CA . VAL B 1 171 ? 34.160 -6.388 5.126 1.00 24.46 262 VAL B CA 1
ATOM 2684 C C . VAL B 1 171 ? 33.010 -7.189 4.512 1.00 24.77 262 VAL B C 1
ATOM 2685 O O . VAL B 1 171 ? 33.213 -8.273 3.952 1.00 27.32 262 VAL B O 1
ATOM 2689 N N . SER B 1 172 ? 31.814 -6.633 4.596 1.00 23.66 263 SER B N 1
ATOM 2690 C CA . SER B 1 172 ? 30.630 -7.278 4.065 1.00 26.24 263 SER B CA 1
ATOM 2691 C C . SER B 1 172 ? 30.692 -7.420 2.553 1.00 30.30 263 SER B C 1
ATOM 2692 O O . SER B 1 172 ? 30.446 -8.511 2.003 1.00 31.05 263 SER B O 1
ATOM 2695 N N . LEU B 1 173 ? 31.019 -6.324 1.870 1.00 31.35 264 LEU B N 1
ATOM 2696 C CA . LEU B 1 173 ? 31.094 -6.372 0.421 1.00 30.32 264 LEU B CA 1
ATOM 2697 C C . LEU B 1 173 ? 32.023 -7.519 0.003 1.00 30.20 264 LEU B C 1
ATOM 2698 O O . LEU B 1 173 ? 31.688 -8.280 -0.910 1.00 31.29 264 LEU B O 1
ATOM 2703 N N . LEU B 1 174 ? 33.156 -7.665 0.695 1.00 29.70 265 LEU B N 1
ATOM 2704 C CA . LEU B 1 174 ? 34.130 -8.736 0.411 1.00 29.86 265 LEU B CA 1
ATOM 2705 C C . LEU B 1 174 ? 33.559 -10.085 0.827 1.00 29.92 265 LEU B C 1
ATOM 2706 O O . LEU B 1 174 ? 33.786 -11.101 0.175 1.00 32.28 265 LEU B O 1
ATOM 2711 N N . GLN B 1 175 ? 32.839 -10.088 1.938 1.00 28.77 266 GLN B N 1
ATOM 2712 C CA . GLN B 1 175 ? 32.217 -11.299 2.448 1.00 29.02 266 GLN B CA 1
ATOM 2713 C C . GLN B 1 175 ? 31.211 -11.879 1.425 1.00 29.69 266 GLN B C 1
ATOM 2714 O O . GLN B 1 175 ? 31.186 -13.082 1.192 1.00 30.97 266 GLN B O 1
ATOM 2720 N N . HIS B 1 176 ? 30.400 -11.019 0.813 1.00 28.34 267 HIS B N 1
ATOM 2721 C CA . HIS B 1 176 ? 29.399 -11.457 -0.150 1.00 26.59 267 HIS B CA 1
ATOM 2722 C C . HIS B 1 176 ? 29.895 -11.642 -1.578 1.00 27.37 267 HIS B C 1
ATOM 2723 O O . HIS B 1 176 ? 29.226 -12.279 -2.392 1.00 27.28 267 HIS B O 1
ATOM 2730 N N . PHE B 1 177 ? 31.060 -11.088 -1.896 1.00 27.09 268 PHE B N 1
ATOM 2731 C CA . PHE B 1 177 ? 31.588 -11.200 -3.250 1.00 24.25 268 PHE B CA 1
ATOM 2732 C C . PHE B 1 177 ? 32.681 -12.237 -3.353 1.00 24.12 268 PHE B C 1
ATOM 2733 O O . PHE B 1 177 ? 32.941 -12.766 -4.427 1.00 24.74 268 PHE B O 1
ATOM 2741 N N . LEU B 1 178 ? 33.323 -12.539 -2.233 1.00 26.12 269 LEU B N 1
ATOM 2742 C CA . LEU B 1 178 ? 34.392 -13.521 -2.244 1.00 27.32 269 LEU B CA 1
ATOM 2743 C C . LEU B 1 178 ? 33.947 -14.835 -2.912 1.00 28.34 269 LEU B C 1
ATOM 2744 O O . LEU B 1 178 ? 34.637 -15.357 -3.778 1.00 29.41 269 LEU B O 1
ATOM 2749 N N . PRO B 1 179 ? 32.775 -15.373 -2.536 1.00 30.30 270 PRO B N 1
ATOM 2750 C CA . PRO B 1 179 ? 32.335 -16.621 -3.166 1.00 30.24 270 PRO B CA 1
ATOM 2751 C C . PRO B 1 179 ? 32.254 -16.602 -4.692 1.00 31.15 270 PRO B C 1
ATOM 2752 O O . PRO B 1 179 ? 32.292 -17.667 -5.313 1.00 30.92 270 PRO B O 1
ATOM 2756 N N . LEU B 1 180 ? 32.164 -15.409 -5.290 1.00 30.82 271 LEU B N 1
ATOM 2757 C CA . LEU B 1 180 ? 32.087 -15.269 -6.747 1.00 29.67 271 LEU B CA 1
ATOM 2758 C C . LEU B 1 180 ? 33.418 -14.917 -7.371 1.00 31.12 271 LEU B C 1
ATOM 2759 O O . LEU B 1 180 ? 33.497 -14.728 -8.581 1.00 32.40 271 LEU B O 1
ATOM 2764 N N . MET B 1 181 ? 34.461 -14.804 -6.567 1.00 33.42 272 MET B N 1
ATOM 2765 C CA . MET B 1 181 ? 35.753 -14.399 -7.102 1.00 34.39 272 MET B CA 1
ATOM 2766 C C . MET B 1 181 ? 36.666 -15.541 -7.512 1.00 36.07 272 MET B C 1
ATOM 2767 O O . MET B 1 181 ? 36.855 -16.493 -6.763 1.00 36.47 272 MET B O 1
ATOM 2772 N N . LYS B 1 182 ? 37.248 -15.437 -8.702 1.00 37.98 273 LYS B N 1
ATOM 2773 C CA . LYS B 1 182 ? 38.166 -16.466 -9.161 1.00 40.42 273 LYS B CA 1
ATOM 2774 C C . LYS B 1 182 ? 39.333 -16.572 -8.191 1.00 41.24 273 LYS B C 1
ATOM 2775 O O . LYS B 1 182 ? 39.678 -15.599 -7.522 1.00 42.23 273 LYS B O 1
ATOM 2781 N N . GLU B 1 183 ? 39.923 -17.762 -8.099 1.00 42.39 274 GLU B N 1
ATOM 2782 C CA . GLU B 1 183 ? 41.084 -17.983 -7.245 1.00 41.92 274 GLU B CA 1
ATOM 2783 C C . GLU B 1 183 ? 42.150 -17.071 -7.840 1.00 40.87 274 GLU B C 1
ATOM 2784 O O . GLU B 1 183 ? 42.292 -17.003 -9.062 1.00 37.72 274 GLU B O 1
ATOM 2790 N N . GLY B 1 184 ? 42.897 -16.373 -6.987 1.00 40.72 275 GLY B N 1
ATOM 2791 C CA . GLY B 1 184 ? 43.917 -15.464 -7.488 1.00 37.26 275 GLY B CA 1
ATOM 2792 C C . GLY B 1 184 ? 43.320 -14.101 -7.799 1.00 35.98 275 GLY B C 1
ATOM 2793 O O . GLY B 1 184 ? 43.976 -13.227 -8.369 1.00 37.04 275 GLY B O 1
ATOM 2794 N N . GLY B 1 185 ? 42.056 -13.917 -7.438 1.00 34.35 276 GLY B N 1
ATOM 2795 C CA . GLY B 1 185 ? 41.414 -12.641 -7.668 1.00 32.12 276 GLY B CA 1
ATOM 2796 C C . GLY B 1 185 ? 42.117 -11.575 -6.842 1.00 31.35 276 GLY B C 1
ATOM 2797 O O . GLY B 1 185 ? 43.008 -11.878 -6.037 1.00 27.42 276 GLY B O 1
ATOM 2798 N N . SER B 1 186 ? 41.691 -10.327 -7.021 1.00 31.67 277 SER B N 1
ATOM 2799 C CA . SER B 1 186 ? 42.293 -9.193 -6.329 1.00 31.09 277 SER B CA 1
ATOM 2800 C C . SER B 1 186 ? 41.247 -8.188 -5.816 1.00 29.69 277 SER B C 1
ATOM 2801 O O . SER B 1 186 ? 40.371 -7.741 -6.576 1.00 29.63 277 SER B O 1
ATOM 2804 N N . ALA B 1 187 ? 41.336 -7.839 -4.532 1.00 27.50 278 ALA B N 1
ATOM 2805 C CA . ALA B 1 187 ? 40.408 -6.880 -3.930 1.00 28.55 278 ALA B CA 1
ATOM 2806 C C . ALA B 1 187 ? 41.108 -5.636 -3.352 1.00 30.32 278 ALA B C 1
ATOM 2807 O O . ALA B 1 187 ? 42.154 -5.731 -2.698 1.00 28.54 278 ALA B O 1
ATOM 2809 N N . LEU B 1 188 ? 40.515 -4.468 -3.586 1.00 31.27 279 LEU B N 1
ATOM 2810 C CA . LEU B 1 188 ? 41.088 -3.220 -3.094 1.00 32.03 279 LEU B CA 1
ATOM 2811 C C . LEU B 1 188 ? 40.056 -2.307 -2.438 1.00 32.32 279 LEU B C 1
ATOM 2812 O O . LEU B 1 188 ? 39.017 -1.987 -3.034 1.00 30.94 279 LEU B O 1
ATOM 2817 N N . ALA B 1 189 ? 40.353 -1.905 -1.201 1.00 31.87 280 ALA B N 1
ATOM 2818 C CA . ALA B 1 189 ? 39.505 -0.981 -0.451 1.00 32.87 280 ALA B CA 1
ATOM 2819 C C . ALA B 1 189 ? 40.161 0.410 -0.559 1.00 35.05 280 ALA B C 1
ATOM 2820 O O . ALA B 1 189 ? 41.323 0.594 -0.195 1.00 32.94 280 ALA B O 1
ATOM 2822 N N . LEU B 1 190 ? 39.411 1.374 -1.084 1.00 37.08 281 LEU B N 1
ATOM 2823 C CA . LEU B 1 190 ? 39.900 2.735 -1.256 1.00 39.89 281 LEU B CA 1
ATOM 2824 C C . LEU B 1 190 ? 39.173 3.691 -0.311 1.00 42.12 281 LEU B C 1
ATOM 2825 O O . LEU B 1 190 ? 37.953 3.809 -0.365 1.00 42.78 281 LEU B O 1
ATOM 2830 N N . SER B 1 191 ? 39.918 4.360 0.563 1.00 44.93 282 SER B N 1
ATOM 2831 C CA . SER B 1 191 ? 39.323 5.323 1.495 1.00 48.42 282 SER B CA 1
ATOM 2832 C C . SER B 1 191 ? 40.010 6.678 1.355 1.00 50.91 282 SER B C 1
ATOM 2833 O O . SER B 1 191 ? 41.235 6.763 1.368 1.00 50.39 282 SER B O 1
ATOM 2836 N N . TYR B 1 192 ? 39.218 7.737 1.224 1.00 55.72 283 TYR B N 1
ATOM 2837 C CA . TYR B 1 192 ? 39.774 9.076 1.058 1.00 60.64 283 TYR B CA 1
ATOM 2838 C C . TYR B 1 192 ? 39.101 10.157 1.891 1.00 62.19 283 TYR B C 1
ATOM 2839 O O . TYR B 1 192 ? 38.058 9.928 2.511 1.00 62.05 283 TYR B O 1
ATOM 2848 N N . ILE B 1 193 ? 39.718 11.341 1.857 1.00 64.24 284 ILE B N 1
ATOM 2849 C CA . ILE B 1 193 ? 39.290 12.544 2.584 1.00 65.62 284 ILE B CA 1
ATOM 2850 C C . ILE B 1 193 ? 38.785 12.275 4.003 1.00 66.20 284 ILE B C 1
ATOM 2851 O O . ILE B 1 193 ? 39.521 12.622 4.954 1.00 66.38 284 ILE B O 1
ATOM 2856 N N . ALA B 1 212 ? 44.512 2.907 11.133 1.00 85.79 303 ALA B N 1
ATOM 2857 C CA . ALA B 1 212 ? 43.139 2.489 11.548 1.00 86.11 303 ALA B CA 1
ATOM 2858 C C . ALA B 1 212 ? 42.734 1.162 10.894 1.00 86.25 303 ALA B C 1
ATOM 2859 O O . ALA B 1 212 ? 42.570 0.150 11.581 1.00 86.31 303 ALA B O 1
ATOM 2861 N N . LEU B 1 213 ? 42.575 1.171 9.570 1.00 85.43 304 LEU B N 1
ATOM 2862 C CA . LEU B 1 213 ? 42.192 -0.033 8.829 1.00 83.36 304 LEU B CA 1
ATOM 2863 C C . LEU B 1 213 ? 43.377 -0.721 8.160 1.00 81.77 304 LEU B C 1
ATOM 2864 O O . LEU B 1 213 ? 43.234 -1.330 7.101 1.00 80.72 304 LEU B O 1
ATOM 2869 N N . GLU B 1 214 ? 44.546 -0.615 8.784 1.00 80.59 305 GLU B N 1
ATOM 2870 C CA . GLU B 1 214 ? 45.750 -1.246 8.262 1.00 80.16 305 GLU B CA 1
ATOM 2871 C C . GLU B 1 214 ? 45.763 -2.703 8.673 1.00 78.60 305 GLU B C 1
ATOM 2872 O O . GLU B 1 214 ? 46.233 -3.565 7.927 1.00 78.55 305 GLU B O 1
ATOM 2878 N N . SER B 1 215 ? 45.247 -2.968 9.869 1.00 77.07 306 SER B N 1
ATOM 2879 C CA . SER B 1 215 ? 45.186 -4.329 10.389 1.00 74.81 306 SER B CA 1
ATOM 2880 C C . SER B 1 215 ? 43.911 -4.990 9.865 1.00 72.04 306 SER B C 1
ATOM 2881 O O . SER B 1 215 ? 43.889 -6.187 9.586 1.00 71.95 306 SER B O 1
ATOM 2884 N N . ASP B 1 216 ? 42.854 -4.197 9.724 1.00 68.43 307 ASP B N 1
ATOM 2885 C CA . ASP B 1 216 ? 41.587 -4.697 9.212 1.00 65.52 307 ASP B CA 1
ATOM 2886 C C . ASP B 1 216 ? 41.837 -5.195 7.783 1.00 63.86 307 ASP B C 1
ATOM 2887 O O . ASP B 1 216 ? 41.152 -6.091 7.287 1.00 62.24 307 ASP B O 1
ATOM 2892 N N . CYS B 1 217 ? 42.838 -4.595 7.140 1.00 62.41 308 CYS B N 1
ATOM 2893 C CA . CYS B 1 217 ? 43.236 -4.924 5.771 1.00 58.95 308 CYS B CA 1
ATOM 2894 C C . CYS B 1 217 ? 44.079 -6.190 5.775 1.00 56.02 308 CYS B C 1
ATOM 2895 O O . CYS B 1 217 ? 43.858 -7.088 4.972 1.00 55.48 308 CYS B O 1
ATOM 2898 N N . ARG B 1 218 ? 45.044 -6.250 6.686 1.00 53.02 309 ARG B N 1
ATOM 2899 C CA . ARG B 1 218 ? 45.921 -7.406 6.802 1.00 51.05 309 ARG B CA 1
ATOM 2900 C C . ARG B 1 218 ? 45.139 -8.632 7.241 1.00 47.02 309 ARG B C 1
ATOM 2901 O O . ARG B 1 218 ? 45.494 -9.761 6.895 1.00 43.60 309 ARG B O 1
ATOM 2909 N N . THR B 1 219 ? 44.080 -8.396 8.010 1.00 44.03 310 THR B N 1
ATOM 2910 C CA . THR B 1 219 ? 43.222 -9.465 8.498 1.00 43.07 310 THR B CA 1
ATOM 2911 C C . THR B 1 219 ? 42.442 -10.042 7.325 1.00 41.59 310 THR B C 1
ATOM 2912 O O . THR B 1 219 ? 42.468 -11.246 7.084 1.00 41.62 310 THR B O 1
ATOM 2916 N N . LEU B 1 220 ? 41.746 -9.179 6.600 1.00 38.61 311 LEU B N 1
ATOM 2917 C CA . LEU B 1 220 ? 40.996 -9.629 5.445 1.00 37.12 311 LEU B CA 1
ATOM 2918 C C . LEU B 1 220 ? 41.927 -10.225 4.391 1.00 35.14 311 LEU B C 1
ATOM 2919 O O . LEU B 1 220 ? 41.495 -11.030 3.578 1.00 34.84 311 LEU B O 1
ATOM 2924 N N . ALA B 1 221 ? 43.202 -9.836 4.404 1.00 34.08 312 ALA B N 1
ATOM 2925 C CA . ALA B 1 221 ? 44.175 -10.370 3.443 1.00 33.07 312 ALA B CA 1
ATOM 2926 C C . ALA B 1 221 ? 44.458 -11.832 3.800 1.00 32.77 312 ALA B C 1
ATOM 2927 O O . ALA B 1 221 ? 44.559 -12.696 2.933 1.00 32.99 312 ALA B O 1
ATOM 2929 N N . PHE B 1 222 ? 44.589 -12.090 5.090 1.00 33.38 313 PHE B N 1
ATOM 2930 C CA . PHE B 1 222 ? 44.832 -13.429 5.583 1.00 35.92 313 PHE B CA 1
ATOM 2931 C C . PHE B 1 222 ? 43.627 -14.343 5.298 1.00 35.10 313 PHE B C 1
ATOM 2932 O O . PHE B 1 222 ? 43.752 -15.393 4.668 1.00 33.38 313 PHE B O 1
ATOM 2940 N N . GLU B 1 223 ? 42.465 -13.928 5.780 1.00 33.16 314 GLU B N 1
ATOM 2941 C CA . GLU B 1 223 ? 41.247 -14.688 5.602 1.00 34.27 314 GLU B CA 1
ATOM 2942 C C . GLU B 1 223 ? 40.882 -14.967 4.152 1.00 34.80 314 GLU B C 1
ATOM 2943 O O . GLU B 1 223 ? 40.503 -16.084 3.810 1.00 35.94 314 GLU B O 1
ATOM 2949 N N . ALA B 1 224 ? 41.007 -13.962 3.298 1.00 36.27 315 ALA B N 1
ATOM 2950 C CA . ALA B 1 224 ? 40.702 -14.127 1.886 1.00 36.42 315 ALA B CA 1
ATOM 2951 C C . ALA B 1 224 ? 41.828 -14.907 1.204 1.00 37.34 315 ALA B C 1
ATOM 2952 O O . ALA B 1 224 ? 41.648 -15.477 0.130 1.00 37.86 315 ALA B O 1
ATOM 2954 N N . GLY B 1 225 ? 42.999 -14.921 1.828 1.00 38.85 316 GLY B N 1
ATOM 2955 C CA . GLY B 1 225 ? 44.114 -15.653 1.259 1.00 40.72 316 GLY B CA 1
ATOM 2956 C C . GLY B 1 225 ? 43.894 -17.147 1.433 1.00 42.72 316 GLY B C 1
ATOM 2957 O O . GLY B 1 225 ? 43.892 -17.905 0.461 1.00 41.46 316 GLY B O 1
ATOM 2958 N N . ARG B 1 226 ? 43.703 -17.572 2.677 1.00 44.03 317 ARG B N 1
ATOM 2959 C CA . ARG B 1 226 ? 43.475 -18.979 2.956 1.00 47.91 317 ARG B CA 1
ATOM 2960 C C . ARG B 1 226 ? 42.248 -19.429 2.162 1.00 48.39 317 ARG B C 1
ATOM 2961 O O . ARG B 1 226 ? 42.247 -20.506 1.556 1.00 50.30 317 ARG B O 1
ATOM 2969 N N . ALA B 1 227 ? 41.217 -18.584 2.149 1.00 46.52 318 ALA B N 1
ATOM 2970 C CA . ALA B 1 227 ? 39.970 -18.884 1.460 1.00 44.05 318 ALA B CA 1
ATOM 2971 C C . ALA B 1 227 ? 40.076 -19.132 -0.047 1.00 44.15 318 ALA B C 1
ATOM 2972 O O . ALA B 1 227 ? 40.078 -20.281 -0.477 1.00 45.65 318 ALA B O 1
ATOM 2974 N N . ARG B 1 228 ? 40.157 -18.069 -0.847 1.00 43.41 319 ARG B N 1
ATOM 2975 C CA . ARG B 1 228 ? 40.229 -18.214 -2.306 1.00 42.04 319 ARG B CA 1
ATOM 2976 C C . ARG B 1 228 ? 41.541 -17.763 -2.935 1.00 40.91 319 ARG B C 1
ATOM 2977 O O . ARG B 1 228 ? 41.617 -17.611 -4.159 1.00 41.39 319 ARG B O 1
ATOM 2985 N N . ALA B 1 229 ? 42.572 -17.552 -2.121 1.00 39.92 320 ALA B N 1
ATOM 2986 C CA . ALA B 1 229 ? 43.862 -17.099 -2.648 1.00 38.79 320 ALA B CA 1
ATOM 2987 C C . ALA B 1 229 ? 43.634 -15.734 -3.294 1.00 38.29 320 ALA B C 1
ATOM 2988 O O . ALA B 1 229 ? 44.189 -15.413 -4.354 1.00 39.54 320 ALA B O 1
ATOM 2990 N N . VAL B 1 230 ? 42.791 -14.940 -2.650 1.00 35.80 321 VAL B N 1
ATOM 2991 C CA . VAL B 1 230 ? 42.474 -13.608 -3.135 1.00 33.58 321 VAL B CA 1
ATOM 2992 C C . VAL B 1 230 ? 43.292 -12.545 -2.382 1.00 31.86 321 VAL B C 1
ATOM 2993 O O . VAL B 1 230 ? 43.367 -12.543 -1.150 1.00 29.49 321 VAL B O 1
ATOM 2997 N N . ARG B 1 231 ? 43.931 -11.664 -3.139 1.00 30.50 322 ARG B N 1
ATOM 2998 C CA . ARG B 1 231 ? 44.720 -10.600 -2.538 1.00 29.77 322 ARG B CA 1
ATOM 2999 C C . ARG B 1 231 ? 43.754 -9.495 -2.104 1.00 30.16 322 ARG B C 1
ATOM 3000 O O . ARG B 1 231 ? 42.709 -9.272 -2.733 1.00 29.15 322 ARG B O 1
ATOM 3008 N N . VAL B 1 232 ? 44.090 -8.842 -0.996 1.00 30.30 323 VAL B N 1
ATOM 3009 C CA . VAL B 1 232 ? 43.288 -7.742 -0.474 1.00 29.46 323 VAL B CA 1
ATOM 3010 C C . VAL B 1 232 ? 44.268 -6.653 -0.097 1.00 28.98 323 VAL B C 1
ATOM 3011 O O . VAL B 1 232 ? 45.217 -6.901 0.653 1.00 29.69 323 VAL B O 1
ATOM 3015 N N . ASN B 1 233 ? 44.038 -5.457 -0.619 1.00 29.60 324 ASN B N 1
ATOM 3016 C CA . ASN B 1 233 ? 44.892 -4.304 -0.346 1.00 29.40 324 ASN B CA 1
ATOM 3017 C C . ASN B 1 233 ? 44.058 -3.036 -0.173 1.00 31.81 324 ASN B C 1
ATOM 3018 O O . ASN B 1 233 ? 42.874 -2.988 -0.527 1.00 30.02 324 ASN B O 1
ATOM 3023 N N . CYS B 1 234 ? 44.693 -1.997 0.352 1.00 35.65 325 CYS B N 1
ATOM 3024 C CA . CYS B 1 234 ? 44.008 -0.744 0.599 1.00 36.94 325 CYS B CA 1
ATOM 3025 C C . CYS B 1 234 ? 44.803 0.495 0.203 1.00 37.67 325 CYS B C 1
ATOM 3026 O O . CYS B 1 234 ? 46.031 0.530 0.319 1.00 37.53 325 CYS B O 1
ATOM 3029 N N . ILE B 1 235 ? 44.086 1.504 -0.281 1.00 37.67 326 ILE B N 1
ATOM 3030 C CA . ILE B 1 235 ? 44.682 2.781 -0.633 1.00 37.74 326 ILE B CA 1
ATOM 3031 C C . ILE B 1 235 ? 44.061 3.781 0.332 1.00 39.94 326 ILE B C 1
ATOM 3032 O O . ILE B 1 235 ? 42.850 3.748 0.581 1.00 38.89 326 ILE B O 1
ATOM 3037 N N . SER B 1 236 ? 44.883 4.659 0.889 1.00 42.55 327 SER B N 1
ATOM 3038 C CA . SER B 1 236 ? 44.377 5.693 1.782 1.00 45.02 327 SER B CA 1
ATOM 3039 C C . SER B 1 236 ? 44.798 6.993 1.115 1.00 47.24 327 SER B C 1
ATOM 3040 O O . SER B 1 236 ? 45.939 7.441 1.249 1.00 48.23 327 SER B O 1
ATOM 3043 N N . ALA B 1 237 ? 43.869 7.589 0.381 1.00 49.16 328 ALA B N 1
ATOM 3044 C CA . ALA B 1 237 ? 44.149 8.808 -0.356 1.00 51.92 328 ALA B CA 1
ATOM 3045 C C . ALA B 1 237 ? 43.811 10.102 0.354 1.00 54.00 328 ALA B C 1
ATOM 3046 O O . ALA B 1 237 ? 43.066 10.130 1.336 1.00 52.67 328 ALA B O 1
ATOM 3048 N N . GLY B 1 238 ? 44.384 11.181 -0.163 1.00 56.99 329 GLY B N 1
ATOM 3049 C CA . GLY B 1 238 ? 44.099 12.494 0.375 1.00 62.41 329 GLY B CA 1
ATOM 3050 C C . GLY B 1 238 ? 43.000 13.051 -0.514 1.00 64.66 329 GLY B C 1
ATOM 3051 O O . GLY B 1 238 ? 42.611 12.385 -1.474 1.00 63.89 329 GLY B O 1
ATOM 3052 N N . PRO B 1 239 ? 42.469 14.251 -0.231 1.00 67.41 330 PRO B N 1
ATOM 3053 C CA . PRO B 1 239 ? 41.406 14.815 -1.076 1.00 69.00 330 PRO B CA 1
ATOM 3054 C C . PRO B 1 239 ? 41.921 15.300 -2.440 1.00 69.74 330 PRO B C 1
ATOM 3055 O O . PRO B 1 239 ? 43.123 15.496 -2.628 1.00 69.18 330 PRO B O 1
ATOM 3059 N N . LEU B 1 240 ? 41.009 15.482 -3.390 1.00 71.67 331 LEU B N 1
ATOM 3060 C CA . LEU B 1 240 ? 41.389 15.944 -4.723 1.00 73.60 331 LEU B CA 1
ATOM 3061 C C . LEU B 1 240 ? 41.592 17.460 -4.798 1.00 75.01 331 LEU B C 1
ATOM 3062 O O . LEU B 1 240 ? 42.752 17.891 -5.007 1.00 74.99 331 LEU B O 1
ATOM 3067 N N . LYS B 1 272 ? 53.903 19.147 -6.913 1.00 98.72 363 LYS B N 1
ATOM 3068 C CA . LYS B 1 272 ? 53.086 17.966 -7.321 1.00 99.60 363 LYS B CA 1
ATOM 3069 C C . LYS B 1 272 ? 51.815 17.874 -6.476 1.00 99.64 363 LYS B C 1
ATOM 3070 O O . LYS B 1 272 ? 51.878 17.864 -5.243 1.00 100.07 363 LYS B O 1
ATOM 3072 N N . GLU B 1 273 ? 50.662 17.808 -7.139 1.00 98.75 364 GLU B N 1
ATOM 3073 C CA . GLU B 1 273 ? 49.396 17.717 -6.425 1.00 97.49 364 GLU B CA 1
ATOM 3074 C C . GLU B 1 273 ? 48.888 16.278 -6.327 1.00 95.49 364 GLU B C 1
ATOM 3075 O O . GLU B 1 273 ? 49.664 15.323 -6.425 1.00 94.45 364 GLU B O 1
ATOM 3081 N N . LEU B 1 274 ? 47.581 16.139 -6.126 1.00 93.30 365 LEU B N 1
ATOM 3082 C CA . LEU B 1 274 ? 46.944 14.833 -5.995 1.00 91.12 365 LEU B CA 1
ATOM 3083 C C . LEU B 1 274 ? 45.652 14.776 -6.803 1.00 89.49 365 LEU B C 1
ATOM 3084 O O . LEU B 1 274 ? 44.641 15.358 -6.406 1.00 89.99 365 LEU B O 1
ATOM 3089 N N . GLU B 1 275 ? 45.681 14.083 -7.935 1.00 87.31 366 GLU B N 1
ATOM 3090 C CA . GLU B 1 275 ? 44.482 13.959 -8.749 1.00 85.04 366 GLU B CA 1
ATOM 3091 C C . GLU B 1 275 ? 44.058 12.493 -8.822 1.00 81.93 366 GLU B C 1
ATOM 3092 O O . GLU B 1 275 ? 44.850 11.590 -8.531 1.00 81.07 366 GLU B O 1
ATOM 3098 N N . SER B 1 276 ? 42.802 12.267 -9.197 1.00 77.60 367 SER B N 1
ATOM 3099 C CA . SER B 1 276 ? 42.254 10.922 -9.303 1.00 73.20 367 SER B CA 1
ATOM 3100 C C . SER B 1 276 ? 43.236 10.006 -10.010 1.00 70.29 367 SER B C 1
ATOM 3101 O O . SER B 1 276 ? 43.434 8.868 -9.607 1.00 70.01 367 SER B O 1
ATOM 3104 N N . ASP B 1 277 ? 43.851 10.521 -11.067 1.00 67.85 368 ASP B N 1
ATOM 3105 C CA . ASP B 1 277 ? 44.819 9.771 -11.854 1.00 65.62 368 ASP B CA 1
ATOM 3106 C C . ASP B 1 277 ? 45.863 9.088 -10.980 1.00 62.41 368 ASP B C 1
ATOM 3107 O O . ASP B 1 277 ? 46.275 7.964 -11.261 1.00 62.09 368 ASP B O 1
ATOM 3112 N N . ASP B 1 278 ? 46.294 9.768 -9.923 1.00 59.69 369 ASP B N 1
ATOM 3113 C CA . ASP B 1 278 ? 47.295 9.209 -9.022 1.00 56.53 369 ASP B CA 1
ATOM 3114 C C . ASP B 1 278 ? 46.777 7.986 -8.281 1.00 53.40 369 ASP B C 1
ATOM 3115 O O . ASP B 1 278 ? 47.423 6.939 -8.265 1.00 52.62 369 ASP B O 1
ATOM 3120 N N . VAL B 1 279 ? 45.618 8.125 -7.655 1.00 49.98 370 VAL B N 1
ATOM 3121 C CA . VAL B 1 279 ? 45.029 7.014 -6.933 1.00 48.22 370 VAL B CA 1
ATOM 3122 C C . VAL B 1 279 ? 44.667 5.898 -7.912 1.00 46.49 370 VAL B C 1
ATOM 3123 O O . VAL B 1 279 ? 45.069 4.747 -7.739 1.00 44.87 370 VAL B O 1
ATOM 3127 N N . GLY B 1 280 ? 43.916 6.254 -8.947 1.00 44.70 371 GLY B N 1
ATOM 3128 C CA . GLY B 1 280 ? 43.508 5.283 -9.941 1.00 44.30 371 GLY B CA 1
ATOM 3129 C C . GLY B 1 280 ? 44.659 4.477 -10.510 1.00 44.86 371 GLY B C 1
ATOM 3130 O O . GLY B 1 280 ? 44.491 3.309 -10.856 1.00 45.53 371 GLY B O 1
ATOM 3131 N N . ARG B 1 281 ? 45.832 5.083 -10.611 1.00 43.36 372 ARG B N 1
ATOM 3132 C CA . ARG B 1 281 ? 46.972 4.369 -11.153 1.00 44.10 372 ARG B CA 1
ATOM 3133 C C . ARG B 1 281 ? 47.640 3.458 -10.138 1.00 42.78 372 ARG B C 1
ATOM 3134 O O . ARG B 1 281 ? 48.200 2.420 -10.501 1.00 42.61 372 ARG B O 1
ATOM 3142 N N . ALA B 1 282 ? 47.603 3.851 -8.869 1.00 40.73 373 ALA B N 1
ATOM 3143 C CA . ALA B 1 282 ? 48.182 3.023 -7.819 1.00 39.01 373 ALA B CA 1
ATOM 3144 C C . ALA B 1 282 ? 47.190 1.868 -7.615 1.00 37.89 373 ALA B C 1
ATOM 3145 O O . ALA B 1 282 ? 47.571 0.740 -7.314 1.00 35.85 373 ALA B O 1
ATOM 3147 N N . ALA B 1 283 ? 45.910 2.178 -7.793 1.00 37.65 374 ALA B N 1
ATOM 3148 C CA . ALA B 1 283 ? 44.846 1.200 -7.660 1.00 39.00 374 ALA B CA 1
ATOM 3149 C C . ALA B 1 283 ? 45.074 0.132 -8.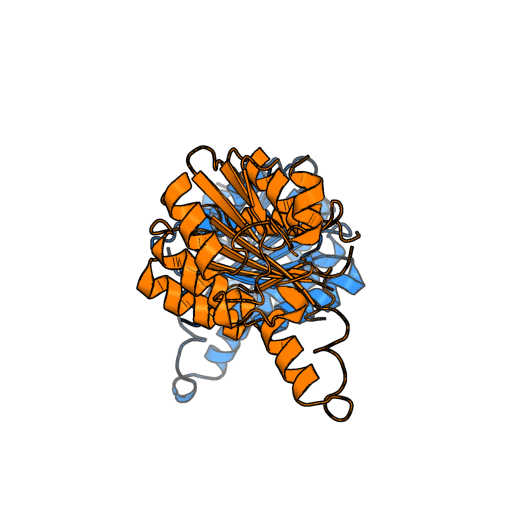717 1.00 40.02 374 ALA B C 1
ATOM 3150 O O . ALA B 1 283 ? 45.155 -1.067 -8.417 1.00 39.07 374 ALA B O 1
ATOM 3152 N N . LEU B 1 284 ? 45.195 0.587 -9.960 1.00 41.18 375 LEU B N 1
ATOM 3153 C CA . LEU B 1 284 ? 45.424 -0.309 -11.083 1.00 41.95 375 LEU B CA 1
ATOM 3154 C C . LEU B 1 284 ? 46.635 -1.213 -10.824 1.00 40.85 375 LEU B C 1
ATOM 3155 O O . LEU B 1 284 ? 46.582 -2.412 -11.088 1.00 43.31 375 LEU B O 1
ATOM 3160 N N . PHE B 1 285 ? 47.721 -0.650 -10.300 1.00 38.05 376 PHE B N 1
ATOM 3161 C CA . PHE B 1 285 ? 48.909 -1.452 -10.022 1.00 34.92 376 PHE B CA 1
ATOM 3162 C C . PHE B 1 285 ? 48.612 -2.600 -9.039 1.00 34.09 376 PHE B C 1
ATOM 3163 O O . PHE B 1 285 ? 48.865 -3.760 -9.342 1.00 34.76 376 PHE B O 1
ATOM 3171 N N . LEU B 1 286 ? 48.074 -2.281 -7.868 1.00 33.60 377 LEU B N 1
ATOM 3172 C CA . LEU B 1 286 ? 47.791 -3.308 -6.868 1.00 35.06 377 LEU B CA 1
ATOM 3173 C C . LEU B 1 286 ? 46.807 -4.376 -7.354 1.00 35.33 377 LEU B C 1
ATOM 3174 O O . LEU B 1 286 ? 46.930 -5.546 -7.008 1.00 34.69 377 LEU B O 1
ATOM 3179 N N . LEU B 1 287 ? 45.846 -3.952 -8.164 1.00 36.96 378 LEU B N 1
ATOM 3180 C CA . LEU B 1 287 ? 44.822 -4.825 -8.712 1.00 39.32 378 LEU B CA 1
ATOM 3181 C C . LEU B 1 287 ? 45.282 -5.711 -9.874 1.00 41.70 378 LEU B C 1
ATOM 3182 O O . LEU B 1 287 ? 44.565 -6.630 -10.265 1.00 45.27 378 LEU B O 1
ATOM 3187 N N . SER B 1 288 ? 46.465 -5.446 -10.424 1.00 41.76 379 SER B N 1
ATOM 3188 C CA . SER B 1 288 ? 46.959 -6.217 -11.565 1.00 40.00 379 SER B CA 1
ATOM 3189 C C . SER B 1 288 ? 47.939 -7.328 -11.188 1.00 39.54 379 SER B C 1
ATOM 3190 O O . SER B 1 288 ? 48.408 -7.404 -10.060 1.00 39.09 379 SER B O 1
ATOM 3193 N N . PRO B 1 289 ? 48.256 -8.211 -12.145 1.00 39.65 380 PRO B N 1
ATOM 3194 C CA . PRO B 1 289 ? 49.187 -9.309 -11.871 1.00 39.73 380 PRO B CA 1
ATOM 3195 C C . PRO B 1 289 ? 50.565 -8.793 -11.490 1.00 41.85 380 PRO B C 1
ATOM 3196 O O . PRO B 1 289 ? 51.403 -9.539 -10.973 1.00 42.85 380 PRO B O 1
ATOM 3200 N N . LEU B 1 290 ? 50.797 -7.508 -11.751 1.00 43.92 381 LEU B N 1
ATOM 3201 C CA . LEU B 1 290 ? 52.074 -6.859 -11.428 1.00 42.21 381 LEU B CA 1
ATOM 3202 C C . LEU B 1 290 ? 52.333 -6.941 -9.925 1.00 41.50 381 LEU B C 1
ATOM 3203 O O . LEU B 1 290 ? 53.467 -7.144 -9.493 1.00 42.47 381 LEU B O 1
ATOM 3208 N N . ALA B 1 291 ? 51.268 -6.802 -9.138 1.00 40.99 382 ALA B N 1
ATOM 3209 C CA . ALA B 1 291 ? 51.361 -6.852 -7.682 1.00 41.40 382 ALA B CA 1
ATOM 3210 C C . ALA B 1 291 ? 50.942 -8.219 -7.121 1.00 41.67 382 ALA B C 1
ATOM 3211 O O . ALA B 1 291 ? 50.530 -8.338 -5.956 1.00 39.63 382 ALA B O 1
ATOM 3213 N N . ARG B 1 292 ? 51.071 -9.248 -7.953 1.00 42.23 383 ARG B N 1
ATOM 3214 C CA . ARG B 1 292 ? 50.700 -10.608 -7.571 1.00 43.06 383 ARG B CA 1
ATOM 3215 C C . ARG B 1 292 ? 51.276 -11.049 -6.226 1.00 42.29 383 ARG B C 1
ATOM 3216 O O . ARG B 1 292 ? 50.641 -11.825 -5.506 1.00 42.31 383 ARG B O 1
ATOM 3224 N N . ALA B 1 293 ? 52.466 -10.556 -5.881 1.00 39.44 384 ALA B N 1
ATOM 3225 C CA . ALA B 1 293 ? 53.095 -10.922 -4.615 1.00 36.96 384 ALA B CA 1
ATOM 3226 C C . ALA B 1 293 ? 52.766 -9.922 -3.504 1.00 36.72 384 ALA B C 1
ATOM 3227 O O . ALA B 1 293 ? 53.364 -9.955 -2.419 1.00 37.03 384 ALA B O 1
ATOM 3229 N N . VAL B 1 294 ? 51.798 -9.050 -3.772 1.00 35.75 385 VAL B N 1
ATOM 3230 C CA . VAL B 1 294 ? 51.401 -8.033 -2.806 1.00 33.74 385 VAL B CA 1
ATOM 3231 C C . VAL B 1 294 ? 49.986 -8.195 -2.249 1.00 32.92 385 VAL B C 1
ATOM 3232 O O . VAL B 1 294 ? 49.008 -8.047 -2.982 1.00 32.39 385 VAL B O 1
ATOM 3236 N N . THR B 1 295 ? 49.889 -8.474 -0.950 1.00 31.34 386 THR B N 1
ATOM 3237 C CA . THR B 1 295 ? 48.598 -8.590 -0.288 1.00 31.78 386 THR B CA 1
ATOM 3238 C C . THR B 1 295 ? 48.673 -8.105 1.176 1.00 31.17 386 THR B C 1
ATOM 3239 O O . THR B 1 295 ? 49.625 -8.398 1.897 1.00 30.21 386 THR B O 1
ATOM 3243 N N . GLY B 1 296 ? 47.676 -7.342 1.611 1.00 31.56 387 GLY B N 1
ATOM 3244 C CA . GLY B 1 296 ? 47.693 -6.828 2.975 1.00 32.02 387 GLY B CA 1
ATOM 3245 C C . GLY B 1 296 ? 48.400 -5.481 3.075 1.00 32.39 387 GLY B C 1
ATOM 3246 O O . GLY B 1 296 ? 48.687 -4.975 4.160 1.00 33.59 387 GLY B O 1
ATOM 3247 N N . ALA B 1 297 ? 48.677 -4.894 1.923 1.00 31.97 388 ALA B N 1
ATOM 3248 C CA . ALA B 1 297 ? 49.348 -3.613 1.851 1.00 31.62 388 ALA B CA 1
ATOM 3249 C C . ALA B 1 297 ? 48.383 -2.449 1.992 1.00 32.81 388 ALA B C 1
ATOM 3250 O O . ALA B 1 297 ? 47.268 -2.486 1.470 1.00 34.93 388 ALA B O 1
ATOM 3252 N N . THR B 1 298 ? 48.797 -1.430 2.731 1.00 33.72 389 THR B N 1
ATOM 3253 C CA . THR B 1 298 ? 48.007 -0.210 2.854 1.00 35.66 389 THR B CA 1
ATOM 3254 C C . THR B 1 298 ? 48.973 0.825 2.301 1.00 35.75 389 THR B C 1
ATOM 3255 O O . THR B 1 298 ? 50.086 0.969 2.800 1.00 37.06 389 THR B O 1
ATOM 3259 N N . LEU B 1 299 ? 48.559 1.513 1.248 1.00 36.17 390 LEU B N 1
ATOM 3260 C CA . LEU B 1 299 ? 49.402 2.514 0.587 1.00 35.56 390 LEU B CA 1
ATOM 3261 C C . LEU B 1 299 ? 48.732 3.886 0.654 1.00 33.32 390 LEU B C 1
ATOM 3262 O O . LEU B 1 299 ? 47.628 4.068 0.147 1.00 29.92 390 LEU B O 1
ATOM 3267 N N . TYR B 1 300 ? 49.400 4.845 1.291 1.00 34.76 391 TYR B N 1
ATOM 3268 C CA . TYR B 1 300 ? 48.866 6.203 1.419 1.00 35.00 391 TYR B CA 1
ATOM 3269 C C . TYR B 1 300 ? 49.210 7.056 0.206 1.00 35.35 391 TYR B C 1
ATOM 3270 O O . TYR B 1 300 ? 50.353 7.428 0.010 1.00 35.48 391 TYR B O 1
ATOM 3279 N N . VAL B 1 301 ? 48.215 7.338 -0.626 1.00 38.79 392 VAL B N 1
ATOM 3280 C CA . VAL B 1 301 ? 48.422 8.167 -1.805 1.00 41.37 392 VAL B CA 1
ATOM 3281 C C . VAL B 1 301 ? 47.993 9.576 -1.392 1.00 44.49 392 VAL B C 1
ATOM 3282 O O . VAL B 1 301 ? 46.959 10.085 -1.838 1.00 46.09 392 VAL B O 1
ATOM 3286 N N . ASP B 1 302 ? 48.803 10.188 -0.525 1.00 46.43 393 ASP B N 1
ATOM 3287 C CA . ASP B 1 302 ? 48.522 11.516 0.012 1.00 48.95 393 ASP B CA 1
ATOM 3288 C C . ASP B 1 302 ? 49.731 12.455 0.082 1.00 50.30 393 ASP B C 1
ATOM 3289 O O . ASP B 1 302 ? 49.831 13.279 0.995 1.00 49.54 393 ASP B O 1
ATOM 3294 N N . ASN B 1 303 ? 50.648 12.330 -0.871 1.00 52.44 394 ASN B N 1
ATOM 3295 C CA . ASN B 1 303 ? 51.834 13.187 -0.909 1.00 54.22 394 ASN B CA 1
ATOM 3296 C C . ASN B 1 303 ? 52.649 13.220 0.379 1.00 55.38 394 ASN B C 1
ATOM 3297 O O . ASN B 1 303 ? 53.233 14.249 0.709 1.00 55.46 394 ASN B O 1
ATOM 3302 N N . GLY B 1 304 ? 52.686 12.111 1.108 1.00 57.21 395 GLY B N 1
ATOM 3303 C CA . GLY B 1 304 ? 53.459 12.067 2.338 1.00 58.15 395 GLY B CA 1
ATOM 3304 C C . GLY B 1 304 ? 52.764 12.600 3.577 1.00 59.98 395 GLY B C 1
ATOM 3305 O O . GLY B 1 304 ? 53.339 12.580 4.662 1.00 60.35 395 GLY B O 1
ATOM 3306 N N . LEU B 1 305 ? 51.532 13.073 3.438 1.00 62.40 396 LEU B N 1
ATOM 3307 C CA . LEU B 1 305 ? 50.808 13.611 4.586 1.00 66.30 396 LEU B CA 1
ATOM 3308 C C . LEU B 1 305 ? 50.910 12.636 5.759 1.00 68.39 396 LEU B C 1
ATOM 3309 O O . LEU B 1 305 ? 51.474 12.966 6.803 1.00 68.42 396 LEU B O 1
ATOM 3314 N N . HIS B 1 306 ? 50.363 11.438 5.584 1.00 70.78 397 HIS B N 1
ATOM 3315 C CA . HIS B 1 306 ? 50.438 10.414 6.618 1.00 73.64 397 HIS B CA 1
ATOM 3316 C C . HIS B 1 306 ? 51.893 9.943 6.657 1.00 76.82 397 HIS B C 1
ATOM 3317 O O . HIS B 1 306 ? 52.598 10.022 5.649 1.00 78.18 397 HIS B O 1
ATOM 3324 N N . ALA B 1 307 ? 52.349 9.462 7.809 1.00 79.79 398 ALA B N 1
ATOM 3325 C CA . ALA B 1 307 ? 53.721 8.964 7.926 1.00 83.49 398 ALA B CA 1
ATOM 3326 C C . ALA B 1 307 ? 54.770 10.061 7.774 1.00 85.19 398 ALA B C 1
ATOM 3327 O O . ALA B 1 307 ? 55.894 9.797 7.350 1.00 86.20 398 ALA B O 1
ATOM 3329 N N . MET B 1 308 ? 54.392 11.285 8.129 1.00 87.38 399 MET B N 1
ATOM 3330 C CA . MET B 1 308 ? 55.270 12.449 8.037 1.00 88.88 399 MET B CA 1
ATOM 3331 C C . MET B 1 308 ? 54.539 13.648 8.620 1.00 89.22 399 MET B C 1
ATOM 3332 O O . MET B 1 308 ? 53.693 13.418 9.514 1.00 89.16 399 MET B O 1
#

Radius of gyration: 24.21 Å; Cα contacts (8 Å, |Δi|>4): 980; chains: 2; bounding box: 86×38×45 Å

Sequence (448 aa):
PLPVDLRGKTAFVAGVADSNGYGWAICKLLRAAGARVLVGTWPPVYSIFKKVFDKIYPLDAVFDTPQDVPPEVSSNYAGVGGFTISEVAEAVRADVGQIDILVHSLANGPEVTKPLLQTSRKGYLAAVSSSSYSFVSLLQHFLPLMKEGGSALALSYIALESDCRTLAFEAGRARAVRVNCISAGPLKELESDDVGRAALFLLSPLARAVTGATLYVDNGLHAMPLPVDLRGKTAFVAGVADSNGYGWAICKLLRAAGARVLVGTWPPVYSIFKKVFDKIYPLDAVFDTPQDVPPEVSSNYAGVGGFTISEVAEAVRADVGQIDILVHSLANGPEVTKPLLQTSRKGYLAAVSSSSYSFVSLLQHFLPLMKEGGSALALSYIALESDCRTLAFEAGRARAVRVNCISAGPLKELESDDVGRAALFLLSPLARAVTGATLYVDNGLHAM

Organism: Eimeria tenella (NCBI:txid5802)